Protein AF-A0A409YED4-F1 (afdb_monomer_lite)

Secondary structure (DSSP, 8-state):
----EEEEESBTTTEES---TTTTT-STT--SSGGGGEEE-SS-TTEEEETTEEEEEEEE-TTHHHHHHHHHHTT-EEEEEESSS-HHHHHHHHHH-EEE-TTS-EEEGGGG-SEEEESS--HHHHHHHHHHHHT--GGGEEEEES-GGGHHHHHHH--EEEE--TTT-S-HHHHHHHHHHHHT--SSS---TTSTTTTPPPEEEEEEE-SSEEEEEESS-TTEEEEEETT--HHHHHHHHHHHHHHHTT-----TT-HHHHHHHHHHHHHHHHHHTT-EEES-GGG-SSEEEEE----B-GGGSGGGGS-TTSHHHHHHHHHHHHHHHHHHHHHHHHHSEE-S--SGGGEEEEEETTEEEEEEE--GGG-EEEEE-SS-EEE-GGGGGTS-TTS---TT-EE-HHHHHHHHHHHHHHHHHHHHHHTTSS-HHHHHHHTT--GGGG--

InterPro domains:
  IPR000719 Protein kinase domain [PS50011] (201-448)
  IPR010036 Magnesium-dependent phosphatase-1, eukaryotic/archaeal-type [PF12689] (4-183)
  IPR011009 Protein kinase-like domain superfamily [SSF56112] (205-412)
  IPR017441 Protein kinase, ATP binding site [PS00107] (207-227)
  IPR023214 HAD superfamily [G3DSA:3.40.50.1000] (1-186)

Foldseek 3Di:
DAQQEEEEECDLAFKDHALAQVPAQDDDPRDPDRQVQWDQDPVDLQWIAGVRDRVDIIGGFDCNLVLLQVCVVVVHAYYYEYQRHDQSNVLSSQQSHWHQHPVGDTGRNNVRHQYYHYYNDDVLVSVVVVCVSSVHAQLSYEYEDQDPSCVVNCVPRVHHYDHDHSVRHDHPCSSVVSSVVRSCNDDDDDRALLAACPPPADFADWPDDDPFWTKGQGPVDNQKIKIFGPPFHSVLLVLLLVLLVQVLVLHADALDPDPSSLVSLLVSQQLSLQVLQVFWDDDNSNSHRGMTMGGDDDAAQPCVAPQCPDQCPDPSVVVLVLQVLVQLLVQQVCCCAPRQKGQLPQASVQWGFDDDRSHTDHIDGHRSSQIFGWHDPVFWIFGGQNNVSHDPPPDPDHHGDIDGPLRSSCVSLLVNLLVVLVVCCVVVSDDPVVSVVVNVDCPVSSPD

Radius of gyration: 34.24 Å; chains: 1; bounding box: 75×44×100 Å

Structure (mmCIF, N/CA/C/O backbone):
data_AF-A0A409YED4-F1
#
_entry.id   AF-A0A409YED4-F1
#
loop_
_atom_site.group_PDB
_atom_site.id
_atom_site.type_symbol
_atom_site.label_atom_id
_atom_site.label_alt_id
_atom_site.label_comp_id
_atom_site.label_asym_id
_atom_site.label_entity_id
_atom_site.label_seq_id
_atom_site.pdbx_PDB_ins_code
_atom_site.Cartn_x
_atom_site.Cartn_y
_atom_site.Cartn_z
_atom_site.occupancy
_atom_site.B_iso_or_equiv
_atom_site.auth_seq_id
_atom_site.auth_comp_id
_atom_site.auth_asym_id
_atom_site.auth_atom_id
_atom_site.pdbx_PDB_model_num
ATOM 1 N N . MET A 1 1 ? -18.372 -1.759 9.536 1.00 53.16 1 MET A N 1
ATOM 2 C CA . MET A 1 1 ? -19.796 -1.391 9.694 1.00 53.16 1 MET A CA 1
ATOM 3 C C . MET A 1 1 ? -19.840 -0.213 10.651 1.00 53.16 1 MET A C 1
ATOM 5 O O . MET A 1 1 ? -18.998 -0.189 11.542 1.00 53.16 1 MET A O 1
ATOM 9 N N . PRO A 1 2 ? -20.707 0.791 10.449 1.00 80.69 2 PRO A N 1
ATOM 10 C CA . PRO A 1 2 ? -20.768 1.920 11.368 1.00 80.69 2 PRO A CA 1
ATOM 11 C C . PRO A 1 2 ? -21.294 1.453 12.730 1.00 80.69 2 PRO A C 1
ATOM 13 O O . PRO A 1 2 ? -22.268 0.705 12.794 1.00 80.69 2 PRO A O 1
ATOM 16 N N . ILE A 1 3 ? -20.657 1.905 13.809 1.00 91.12 3 ILE A N 1
ATOM 17 C CA . ILE A 1 3 ? -21.176 1.699 15.161 1.00 91.12 3 ILE A CA 1
ATOM 18 C C . ILE A 1 3 ? -22.487 2.477 15.290 1.00 91.12 3 ILE A C 1
ATOM 20 O O . ILE A 1 3 ? -22.529 3.683 15.047 1.00 91.12 3 ILE A O 1
ATOM 24 N N . LYS A 1 4 ? -23.565 1.779 15.650 1.00 92.19 4 LYS A N 1
ATOM 25 C CA . LYS A 1 4 ? -24.904 2.354 15.843 1.00 92.19 4 LYS A CA 1
ATOM 26 C C . LYS A 1 4 ? -25.199 2.654 17.306 1.00 92.19 4 LYS A C 1
ATOM 28 O O . LYS A 1 4 ? -25.980 3.567 17.582 1.00 92.19 4 LYS A O 1
ATOM 33 N N . ALA A 1 5 ? -24.580 1.915 18.228 1.00 95.25 5 ALA A N 1
ATOM 34 C CA . ALA A 1 5 ? -24.721 2.143 19.660 1.00 95.25 5 ALA A CA 1
ATOM 35 C C . ALA A 1 5 ? -23.397 1.966 20.411 1.00 95.25 5 ALA A C 1
ATOM 37 O O . ALA A 1 5 ? -22.610 1.069 20.109 1.00 95.25 5 ALA A O 1
ATOM 38 N N . ILE A 1 6 ? -23.182 2.810 21.415 1.00 97.12 6 ILE A N 1
ATOM 39 C CA . ILE A 1 6 ? -22.079 2.697 22.367 1.00 97.12 6 ILE A CA 1
ATOM 40 C C . ILE A 1 6 ? -22.678 2.598 23.762 1.00 97.12 6 ILE A C 1
ATOM 42 O O . ILE A 1 6 ? -23.503 3.426 24.148 1.00 97.12 6 ILE A O 1
ATOM 46 N N . VAL A 1 7 ? -22.272 1.568 24.492 1.00 96.81 7 VAL A N 1
ATOM 47 C CA . VAL A 1 7 ? -22.790 1.220 25.811 1.00 96.81 7 VAL A CA 1
ATOM 48 C C . VAL A 1 7 ? -21.640 1.228 26.811 1.00 96.81 7 VAL A C 1
ATOM 50 O O . VAL A 1 7 ? -20.538 0.777 26.496 1.00 96.81 7 VAL A O 1
ATOM 53 N N . PHE A 1 8 ? -21.888 1.729 28.015 1.00 97.12 8 PHE A N 1
ATOM 54 C CA . PHE A 1 8 ? -20.913 1.734 29.101 1.00 97.12 8 PHE A CA 1
ATOM 55 C C . PHE A 1 8 ? -21.469 1.008 30.315 1.00 97.12 8 PHE A C 1
ATOM 57 O O . PHE A 1 8 ? -22.597 1.284 30.726 1.00 97.12 8 PHE A O 1
ATOM 64 N N . GLU A 1 9 ? -20.653 0.159 30.932 1.00 95.12 9 GLU A N 1
ATOM 65 C CA . GLU A 1 9 ? -20.837 -0.126 32.349 1.00 95.12 9 GLU A CA 1
ATOM 66 C C . GLU A 1 9 ? -20.588 1.170 33.114 1.00 95.12 9 GLU A C 1
ATOM 68 O O . GLU A 1 9 ? -19.734 1.973 32.738 1.00 95.12 9 GLU A O 1
ATOM 73 N N . VAL A 1 10 ? -21.353 1.426 34.166 1.00 94.62 10 VAL A N 1
ATOM 74 C CA . VAL A 1 10 ? -21.194 2.668 34.922 1.00 94.62 10 VAL A CA 1
ATOM 75 C C . VAL A 1 10 ? -20.098 2.566 35.981 1.00 94.62 10 VAL A C 1
ATOM 77 O O . VAL A 1 10 ? -19.233 3.447 36.064 1.00 94.62 10 VAL A O 1
ATOM 80 N N . ASN A 1 11 ? -20.079 1.481 36.757 1.00 94.19 11 ASN A N 1
ATOM 81 C CA . ASN A 1 11 ? -19.155 1.328 37.876 1.00 94.19 11 ASN A CA 1
ATOM 82 C C . ASN A 1 11 ? -17.726 1.090 37.368 1.00 94.19 11 ASN A C 1
ATOM 84 O O . ASN A 1 11 ? -17.488 0.245 36.509 1.00 94.19 11 ASN A O 1
ATOM 88 N N . PHE A 1 12 ? -16.764 1.854 37.889 1.00 95.44 12 PHE A N 1
ATOM 89 C CA . PHE A 1 12 ? -15.338 1.832 37.516 1.00 95.44 12 PHE A CA 1
ATOM 90 C C . PHE A 1 12 ? -15.002 2.059 36.033 1.00 95.44 12 PHE A C 1
ATOM 92 O O . PHE A 1 12 ? -13.830 2.011 35.654 1.00 95.44 12 PHE A O 1
ATOM 99 N N . THR A 1 13 ? -15.995 2.377 35.209 1.00 96.62 13 THR A N 1
ATOM 100 C CA . THR A 1 13 ? -15.846 2.599 33.768 1.00 96.62 13 THR A CA 1
ATOM 101 C C . THR A 1 13 ? -16.223 4.038 33.406 1.00 96.62 13 THR A C 1
ATOM 103 O O . THR A 1 13 ? -15.463 4.709 32.705 1.00 96.62 13 THR A O 1
ATOM 106 N N . VAL A 1 14 ? -17.331 4.553 33.957 1.00 97.12 14 VAL A N 1
ATOM 107 C CA . VAL A 1 14 ? -17.799 5.946 33.796 1.00 97.12 14 VAL A CA 1
ATOM 108 C C . VAL A 1 14 ? -17.426 6.797 35.011 1.00 97.12 14 VAL A C 1
ATOM 110 O O . VAL A 1 14 ? -16.985 7.940 34.875 1.00 97.12 14 VAL A O 1
ATOM 113 N N . TRP A 1 15 ? -17.533 6.227 36.207 1.00 97.19 15 TRP A N 1
ATOM 114 C CA . TRP A 1 15 ? -17.070 6.841 37.447 1.00 97.19 15 TRP A CA 1
ATOM 115 C C . TRP A 1 15 ? -16.285 5.849 38.295 1.00 97.19 15 TRP A C 1
ATOM 117 O O . TRP A 1 15 ? -16.409 4.637 38.144 1.00 97.19 15 TRP A O 1
ATOM 127 N N . SER A 1 16 ? -15.491 6.352 39.233 1.00 95.94 16 SER A N 1
ATOM 128 C CA . SER A 1 16 ? -14.825 5.516 40.226 1.00 95.94 16 SER A CA 1
ATOM 129 C C . SER A 1 16 ? -15.820 4.994 41.265 1.00 95.94 16 SER A C 1
ATOM 131 O O . SER A 1 16 ? -16.618 5.773 41.781 1.00 95.94 16 SER A O 1
ATOM 133 N N . GLY A 1 17 ? -15.709 3.724 41.657 1.00 93.94 17 GLY A N 1
ATOM 134 C CA . GLY A 1 17 ? -16.486 3.144 42.756 1.00 93.94 17 GLY A CA 1
ATOM 135 C C . GLY A 1 17 ? -17.776 2.448 42.319 1.00 93.94 17 GLY A C 1
ATOM 136 O O . GLY A 1 17 ? -18.088 2.363 41.133 1.00 93.94 17 GLY A O 1
ATOM 137 N N . ILE A 1 18 ? -18.510 1.942 43.315 1.00 93.69 18 ILE A N 1
ATOM 138 C CA . ILE A 1 18 ? -19.788 1.231 43.158 1.00 93.69 18 ILE A CA 1
ATOM 139 C C . ILE A 1 18 ? -20.843 1.920 44.024 1.00 93.69 18 ILE A C 1
ATOM 141 O O . ILE A 1 18 ? -20.593 2.208 45.202 1.00 93.69 18 ILE A O 1
ATOM 145 N N . LEU A 1 19 ? -22.040 2.113 43.472 1.00 93.44 19 LEU A N 1
ATOM 146 C CA . LEU A 1 19 ? -23.231 2.539 44.213 1.00 93.44 19 LEU A CA 1
ATOM 147 C C . LEU A 1 19 ? -23.884 1.336 44.915 1.00 93.44 19 LEU A C 1
ATOM 149 O O . LEU A 1 19 ? -25.003 0.933 44.610 1.00 93.44 19 LEU A O 1
ATOM 153 N N . ASP A 1 20 ? -23.143 0.744 45.852 1.00 92.50 20 ASP A N 1
ATOM 154 C CA . ASP A 1 20 ? -23.536 -0.460 46.588 1.00 92.50 20 ASP A CA 1
ATOM 155 C C . ASP A 1 20 ? -24.726 -0.174 47.535 1.00 92.50 20 ASP A C 1
ATOM 157 O O . ASP A 1 20 ? -24.555 0.541 48.530 1.00 92.50 20 ASP A O 1
ATOM 161 N N . PRO A 1 21 ? -25.917 -0.762 47.310 1.00 91.25 21 PRO A N 1
ATOM 162 C CA . PRO A 1 21 ? -27.116 -0.495 48.108 1.00 91.25 21 PRO A CA 1
ATOM 163 C C . PRO A 1 21 ? -27.027 -0.992 49.554 1.00 91.25 21 PRO A C 1
ATOM 165 O O . PRO A 1 21 ? -27.862 -0.630 50.391 1.00 91.25 21 PRO A O 1
ATOM 168 N N . GLN A 1 22 ? -26.052 -1.851 49.858 1.00 92.25 22 GLN A N 1
ATOM 169 C CA . GLN A 1 22 ? -25.784 -2.311 51.217 1.00 92.25 22 GLN A CA 1
ATOM 170 C C . GLN A 1 22 ? -24.921 -1.323 51.996 1.00 92.25 22 GLN A C 1
ATOM 172 O O . GLN A 1 22 ? -24.937 -1.357 53.225 1.00 92.25 22 GLN A O 1
ATOM 177 N N . LYS A 1 23 ? -24.203 -0.430 51.306 1.00 92.38 23 LYS A N 1
ATOM 178 C CA . LYS A 1 23 ? -23.350 0.591 51.923 1.00 92.38 23 LYS A CA 1
ATOM 179 C C . LYS A 1 23 ? -23.978 1.969 51.849 1.00 92.38 23 LYS A C 1
ATOM 181 O O . LYS A 1 23 ? -24.047 2.639 52.866 1.00 92.38 23 LYS A O 1
ATOM 186 N N . TRP A 1 24 ? -24.437 2.388 50.679 1.00 93.88 24 TRP A N 1
ATOM 187 C CA . TRP A 1 24 ? -24.966 3.729 50.465 1.00 93.88 24 TRP A CA 1
ATOM 188 C C . TRP A 1 24 ? -26.298 3.946 51.188 1.00 93.88 24 TRP A C 1
ATOM 190 O O . TRP A 1 24 ? -27.100 3.019 51.326 1.00 93.88 24 TRP A O 1
ATOM 200 N N . GLY A 1 25 ? -26.532 5.173 51.661 1.00 92.44 25 GLY A N 1
ATOM 201 C CA . GLY A 1 25 ? -27.755 5.545 52.371 1.00 92.44 25 GLY A CA 1
ATOM 202 C C . GLY A 1 25 ? -27.978 4.701 53.626 1.00 92.44 25 GLY A C 1
ATOM 203 O O . GLY A 1 25 ? -29.109 4.306 53.922 1.00 92.44 25 GLY A O 1
ATOM 204 N N . LYS A 1 26 ? -26.894 4.367 54.338 1.00 90.94 26 LYS A N 1
ATOM 205 C CA . LYS A 1 26 ? -26.926 3.628 55.605 1.00 90.94 26 LYS A CA 1
ATOM 206 C C . LYS A 1 26 ? -26.333 4.469 56.717 1.00 90.94 26 LYS A C 1
ATOM 208 O O . LYS A 1 26 ? -25.209 4.950 56.609 1.00 90.94 26 LYS A O 1
ATOM 213 N N . GLY A 1 27 ? -27.051 4.515 57.834 1.00 85.19 27 GLY A N 1
ATOM 214 C CA . GLY A 1 27 ? -26.588 5.141 59.063 1.00 85.19 27 GLY A CA 1
ATOM 215 C C . GLY A 1 27 ? -27.458 6.313 59.490 1.00 85.19 27 GLY A C 1
ATOM 216 O O . GLY A 1 27 ? -28.590 6.492 59.037 1.00 85.19 27 GLY A O 1
ATOM 217 N N . HIS A 1 28 ? -26.920 7.092 60.421 1.00 79.75 28 HIS A N 1
ATOM 218 C CA . HIS A 1 28 ? -27.594 8.259 60.965 1.00 79.75 28 HIS A CA 1
ATOM 219 C C . HIS A 1 28 ? -27.662 9.353 59.888 1.00 79.75 28 HIS A C 1
ATOM 221 O O . HIS A 1 28 ? -26.637 9.701 59.313 1.00 79.75 28 HIS A O 1
ATOM 227 N N . SER A 1 29 ? -28.854 9.899 59.629 1.00 87.75 29 SER A N 1
ATOM 228 C CA . SER A 1 29 ? -29.157 10.871 58.550 1.00 87.75 29 SER A CA 1
ATOM 229 C C . SER A 1 29 ? -29.427 10.289 57.158 1.00 87.75 29 SER A C 1
ATOM 231 O O . SER A 1 29 ? -29.655 11.056 56.222 1.00 87.75 29 SER A O 1
ATOM 233 N N . ALA A 1 30 ? -29.474 8.961 57.011 1.00 92.44 30 ALA A N 1
ATOM 234 C CA . ALA A 1 30 ? -29.917 8.354 55.761 1.00 92.44 30 ALA A CA 1
ATOM 235 C C . ALA A 1 30 ? -31.379 8.720 55.447 1.00 92.44 30 ALA A C 1
ATOM 237 O O . ALA A 1 30 ? -32.275 8.586 56.286 1.00 92.44 30 ALA A O 1
ATOM 238 N N . ARG A 1 31 ? -31.626 9.179 54.221 1.00 94.19 31 ARG A N 1
ATOM 239 C CA . ARG A 1 31 ? -32.966 9.464 53.700 1.00 94.19 31 ARG A CA 1
ATOM 240 C C . ARG A 1 31 ? -33.703 8.162 53.358 1.00 94.19 31 ARG A C 1
ATOM 242 O O . ARG A 1 31 ? -33.045 7.179 53.012 1.00 94.19 31 ARG A O 1
ATOM 249 N N . PRO A 1 32 ? -35.054 8.147 53.397 1.00 92.69 32 PRO A N 1
ATOM 250 C CA . PRO A 1 32 ? -35.840 6.925 53.195 1.00 92.69 32 PRO A CA 1
ATOM 251 C C . PRO A 1 32 ? -35.622 6.243 51.842 1.00 92.69 32 PRO A C 1
ATOM 253 O O . PRO A 1 32 ? -35.645 5.017 51.760 1.00 92.69 32 PRO A O 1
ATOM 256 N N . LYS A 1 33 ? -35.433 7.033 50.781 1.00 94.81 33 LYS A N 1
ATOM 257 C CA . LYS A 1 33 ? -35.121 6.532 49.444 1.00 94.81 33 LYS A CA 1
ATOM 258 C C . LYS A 1 33 ? -33.620 6.535 49.235 1.00 94.81 33 LYS A C 1
ATOM 260 O O . LYS A 1 33 ? -32.948 7.522 49.533 1.00 94.81 33 LYS A O 1
ATOM 265 N N . LEU A 1 34 ? -33.107 5.435 48.704 1.00 92.94 34 LEU A N 1
ATOM 266 C CA . LEU A 1 34 ? -31.677 5.212 48.564 1.00 92.94 34 LEU A CA 1
ATOM 267 C C . LEU A 1 34 ? -31.033 6.263 47.650 1.00 92.94 34 LEU A C 1
ATOM 269 O O . LEU A 1 34 ? -30.035 6.873 48.020 1.00 92.94 34 LEU A O 1
ATOM 273 N N . GLU A 1 35 ? -31.659 6.548 46.513 1.00 94.69 35 GLU A N 1
ATOM 274 C CA . GLU A 1 35 ? -31.212 7.531 45.531 1.00 94.69 35 GLU A CA 1
ATOM 275 C C . GLU A 1 35 ? -31.224 8.975 46.050 1.00 94.69 35 GLU A C 1
ATOM 277 O O . GLU A 1 35 ? -30.449 9.808 45.591 1.00 94.69 35 GLU A O 1
ATOM 282 N N . ASP A 1 36 ? -32.057 9.291 47.042 1.00 96.12 36 ASP A N 1
ATOM 283 C CA . ASP A 1 36 ? -32.090 10.636 47.620 1.00 96.12 36 ASP A CA 1
ATOM 284 C C . ASP A 1 36 ? -30.882 10.901 48.527 1.00 96.12 36 ASP A C 1
ATOM 286 O O . ASP A 1 36 ? -30.659 12.048 48.918 1.00 96.12 36 ASP A O 1
ATOM 290 N N . ASN A 1 37 ? -30.098 9.866 48.850 1.00 96.38 37 ASN A N 1
ATOM 291 C CA . ASN A 1 37 ? -28.856 10.001 49.604 1.00 96.38 37 ASN A CA 1
ATOM 292 C C . ASN A 1 37 ? -27.660 10.435 48.748 1.00 96.38 37 ASN A C 1
ATOM 294 O O . ASN A 1 37 ? -26.620 10.753 49.315 1.00 96.38 37 ASN A O 1
ATOM 298 N N . LEU A 1 38 ? -27.780 10.471 47.416 1.00 97.00 38 LEU A N 1
ATOM 299 C CA . LEU A 1 38 ? -26.729 11.029 46.569 1.00 97.00 38 LEU A CA 1
ATOM 300 C C . LEU A 1 38 ? -26.813 12.559 46.569 1.00 97.00 38 LEU A C 1
ATOM 302 O O . LEU A 1 38 ? -27.870 13.140 46.312 1.00 97.00 38 LEU A O 1
ATOM 306 N N . GLU A 1 39 ? -25.682 13.212 46.807 1.00 95.19 39 GLU A N 1
ATOM 307 C CA . GLU A 1 39 ? -25.531 14.662 46.718 1.00 95.19 39 GLU A CA 1
ATOM 308 C C . GLU A 1 39 ? -24.290 15.012 45.893 1.00 95.19 39 GLU A C 1
ATOM 310 O O . GLU A 1 39 ? -23.229 14.411 46.057 1.00 95.19 39 GLU A O 1
ATOM 315 N N . ARG A 1 40 ? -24.413 16.001 45.002 1.00 95.81 40 ARG A N 1
ATOM 316 C CA . ARG A 1 40 ? -23.271 16.553 44.266 1.00 95.81 40 ARG A CA 1
ATOM 317 C C . ARG A 1 40 ? -22.397 17.376 45.207 1.00 95.81 40 ARG A C 1
ATOM 319 O O . ARG A 1 40 ? -22.915 18.228 45.929 1.00 95.81 40 ARG A O 1
ATOM 326 N N . ASP A 1 41 ? -21.086 17.174 45.161 1.00 94.12 41 ASP A N 1
ATOM 327 C CA . ASP A 1 41 ? -20.181 17.997 45.954 1.00 94.12 41 ASP A CA 1
ATOM 328 C C . ASP A 1 41 ? -20.237 19.469 45.506 1.00 94.12 41 ASP A C 1
ATOM 330 O O . ASP A 1 41 ? -20.322 19.792 44.318 1.00 94.12 41 ASP A O 1
ATOM 334 N N . VAL A 1 42 ? -20.212 20.376 46.481 1.00 89.81 42 VAL A N 1
ATOM 335 C CA . VAL A 1 42 ? -20.331 21.824 46.249 1.00 89.81 42 VAL A CA 1
ATOM 336 C C . VAL A 1 42 ? -19.082 22.429 45.608 1.00 89.81 42 VAL A C 1
ATOM 338 O O . VAL A 1 42 ? -19.174 23.472 44.963 1.00 89.81 42 VAL A O 1
ATOM 341 N N . SER A 1 43 ? -17.922 21.799 45.799 1.00 91.75 43 SER A N 1
ATOM 342 C CA . SER A 1 43 ? -16.626 22.278 45.319 1.00 91.75 43 SER A CA 1
ATOM 343 C C . SER A 1 43 ? -16.213 21.635 43.998 1.00 91.75 43 SER A C 1
ATOM 345 O O . SER A 1 43 ? -15.572 22.290 43.176 1.00 91.75 43 SER A O 1
ATOM 347 N N . ASP A 1 44 ? -16.623 20.388 43.762 1.00 93.31 44 ASP A N 1
ATOM 348 C CA . ASP A 1 44 ? -16.306 19.653 42.544 1.00 93.31 44 ASP A CA 1
ATOM 349 C C . ASP A 1 44 ? -17.549 18.974 41.967 1.00 93.31 44 ASP A C 1
ATOM 351 O O . ASP A 1 44 ? -18.048 17.949 42.430 1.00 93.31 44 ASP A O 1
ATOM 355 N N . LYS A 1 45 ? -17.990 19.535 40.847 1.00 93.00 45 LYS A N 1
ATOM 356 C CA . LYS A 1 45 ? -19.115 19.074 40.044 1.00 93.00 45 LYS A CA 1
ATOM 357 C C . LYS A 1 45 ? -18.995 17.628 39.539 1.00 93.00 45 LYS A C 1
ATOM 359 O O . LYS A 1 45 ? -20.003 17.099 39.060 1.00 93.00 45 LYS A O 1
ATOM 364 N N . ARG A 1 46 ? -17.799 17.029 39.591 1.00 95.25 46 ARG A N 1
ATOM 365 C CA . ARG A 1 46 ? -17.497 15.647 39.190 1.00 95.25 46 ARG A CA 1
ATOM 366 C C . ARG A 1 46 ? -17.545 14.658 40.350 1.00 95.25 46 ARG A C 1
ATOM 368 O O . ARG A 1 46 ? -17.324 13.475 40.105 1.00 95.25 46 ARG A O 1
ATOM 375 N N . ILE A 1 47 ? -17.838 15.102 41.569 1.00 97.50 47 ILE A N 1
ATOM 376 C CA . ILE A 1 47 ? -17.966 14.235 42.741 1.00 97.50 47 ILE A CA 1
ATOM 377 C C . ILE A 1 47 ? -19.431 14.149 43.156 1.00 97.50 47 ILE A C 1
ATOM 379 O O . ILE A 1 47 ? -20.142 15.155 43.233 1.00 97.50 47 ILE A O 1
ATOM 383 N N . ILE A 1 48 ? -19.867 12.931 43.459 1.00 97.88 48 ILE A N 1
ATOM 384 C CA . ILE A 1 48 ? -21.120 12.665 44.157 1.00 97.88 48 ILE A CA 1
ATOM 385 C C . ILE A 1 48 ? -20.788 11.881 45.418 1.00 97.88 48 ILE A C 1
ATOM 387 O O . ILE A 1 48 ? -20.029 10.916 45.368 1.00 97.88 48 ILE A O 1
ATOM 391 N N . ARG A 1 49 ? -21.376 12.286 46.537 1.00 96.62 49 ARG A N 1
ATOM 392 C CA . ARG A 1 49 ? -21.138 11.716 47.864 1.00 96.62 49 ARG A CA 1
ATOM 393 C C . ARG A 1 49 ? -22.438 11.269 48.519 1.00 96.62 49 ARG A C 1
ATOM 395 O O . ARG A 1 49 ? -23.519 11.733 48.153 1.00 96.62 49 ARG A O 1
ATOM 402 N N . ASP A 1 50 ? -22.324 10.368 49.484 1.00 95.75 50 ASP A N 1
ATOM 403 C CA . ASP A 1 50 ? -23.441 9.917 50.313 1.00 95.75 50 ASP A CA 1
ATOM 404 C C . ASP A 1 50 ? -23.703 10.923 51.444 1.00 95.75 50 ASP A C 1
ATOM 406 O O . ASP A 1 50 ? -22.827 11.177 52.266 1.00 95.75 50 ASP A O 1
ATOM 410 N N . VAL A 1 51 ? -24.918 11.467 51.540 1.00 93.50 51 VAL A N 1
ATOM 411 C CA . VAL A 1 51 ? -25.304 12.393 52.626 1.00 93.50 51 VAL A CA 1
ATOM 412 C C . VAL A 1 51 ? -25.225 11.774 54.022 1.00 93.50 51 VAL A C 1
ATOM 414 O O . VAL A 1 51 ? -25.125 12.501 55.008 1.00 93.50 51 VAL A O 1
ATOM 417 N N . SER A 1 52 ? -25.295 10.444 54.118 1.00 92.44 52 SER A N 1
ATOM 418 C CA . SER A 1 52 ? -25.173 9.717 55.383 1.00 92.44 52 SER A CA 1
ATOM 419 C C . SER A 1 52 ? -23.723 9.390 55.758 1.00 92.44 52 SER A C 1
ATOM 421 O O . SER A 1 52 ? -23.449 9.113 56.925 1.00 92.44 52 SER A O 1
ATOM 423 N N . ASP A 1 53 ? -22.792 9.449 54.799 1.00 92.88 53 ASP A N 1
ATOM 424 C CA . ASP A 1 53 ? -21.366 9.183 55.002 1.00 92.88 53 ASP A CA 1
ATOM 425 C C . ASP A 1 53 ? -20.524 9.807 53.874 1.00 92.88 53 ASP A C 1
ATOM 427 O O . ASP A 1 53 ? -20.274 9.181 52.844 1.00 92.88 53 ASP A O 1
ATOM 431 N N . TYR A 1 54 ? -20.023 11.028 54.084 1.00 92.00 54 TYR A N 1
ATOM 432 C CA . TYR A 1 54 ? -19.222 11.741 53.078 1.00 92.00 54 TYR A CA 1
ATOM 433 C C . TYR A 1 54 ? -17.880 11.080 52.736 1.00 92.00 54 TYR A C 1
ATOM 435 O O . TYR A 1 54 ? -17.230 11.519 51.792 1.00 92.00 54 TYR A O 1
ATOM 443 N N . SER A 1 55 ? -17.447 10.035 53.454 1.00 91.19 55 SER A N 1
ATOM 444 C CA . SER A 1 55 ? -16.283 9.246 53.027 1.00 91.19 55 SER A CA 1
ATOM 445 C C . SER A 1 55 ? -16.587 8.349 51.819 1.00 91.19 55 SER A C 1
ATOM 447 O O . SER A 1 55 ? -15.666 7.859 51.162 1.00 91.19 55 SER A O 1
ATOM 449 N N . ARG A 1 56 ? -17.873 8.132 51.512 1.00 94.25 56 ARG A N 1
ATOM 450 C CA . ARG A 1 56 ? -18.337 7.401 50.334 1.00 94.25 56 ARG A CA 1
ATOM 451 C C . ARG A 1 56 ? -18.594 8.389 49.212 1.00 94.25 56 ARG A C 1
ATOM 453 O O . ARG A 1 56 ? -19.575 9.132 49.233 1.00 94.25 56 ARG A O 1
ATOM 460 N N . GLU A 1 57 ? -17.724 8.352 48.214 1.00 96.44 57 GLU A N 1
ATOM 461 C CA . GLU A 1 57 ? -17.866 9.152 47.007 1.00 96.44 57 GLU A CA 1
ATOM 462 C C . GLU A 1 57 ? -17.671 8.319 45.741 1.00 96.44 57 GLU A C 1
ATOM 464 O O . GLU A 1 57 ? -16.963 7.308 45.729 1.00 96.44 57 GLU A O 1
ATOM 469 N N . ILE A 1 58 ? -18.302 8.777 44.665 1.00 97.69 58 ILE A N 1
ATOM 470 C CA . ILE A 1 58 ?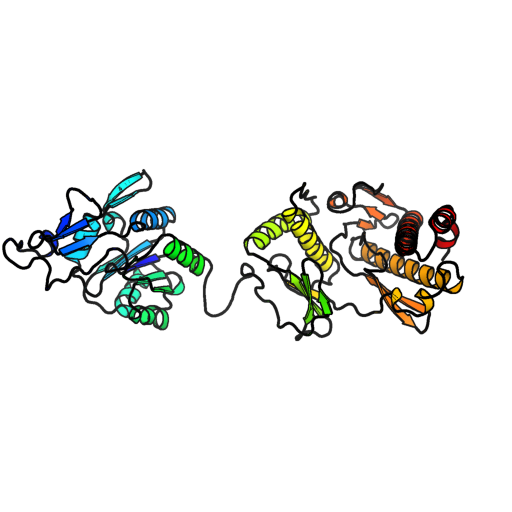 -17.967 8.407 43.295 1.00 97.69 58 ILE A CA 1
ATOM 471 C C . ILE A 1 58 ? -17.505 9.654 42.548 1.00 97.69 58 ILE A C 1
ATOM 473 O O . ILE A 1 58 ? -17.999 10.762 42.780 1.00 97.69 58 ILE A O 1
ATOM 477 N N . ARG A 1 59 ? -16.566 9.469 41.623 1.00 97.75 59 ARG A N 1
ATOM 478 C CA . ARG A 1 59 ? -15.993 10.549 40.823 1.00 97.75 59 ARG A CA 1
ATOM 479 C C . ARG A 1 59 ? -16.106 10.225 39.346 1.00 97.75 59 ARG A C 1
ATOM 481 O O . ARG A 1 59 ? -15.632 9.177 38.918 1.00 97.75 59 ARG A O 1
ATOM 488 N N . LEU A 1 60 ? -16.686 11.133 38.569 1.00 97.88 60 LEU A N 1
ATOM 489 C CA . LEU A 1 60 ? -16.743 11.017 37.114 1.00 97.88 60 LEU A CA 1
ATOM 490 C C . LEU A 1 60 ? -15.325 11.047 36.531 1.00 97.88 60 LEU A C 1
ATOM 492 O O . LEU A 1 60 ? -14.548 11.957 36.845 1.00 97.88 60 LEU A O 1
ATOM 496 N N . PHE A 1 61 ? -14.990 10.085 35.671 1.00 97.44 61 PHE A N 1
ATOM 497 C CA . PHE A 1 61 ? -13.700 10.105 34.987 1.00 97.44 61 PHE A CA 1
ATOM 498 C C . PHE A 1 61 ? -13.597 11.304 34.035 1.00 97.44 61 PHE A C 1
ATOM 500 O O . PHE A 1 61 ? -14.579 11.745 33.435 1.00 97.44 61 PHE A O 1
ATOM 507 N N . GLU A 1 62 ? -12.385 11.848 33.919 1.00 95.00 62 GLU A N 1
ATOM 508 C CA . GLU A 1 62 ? -12.125 13.165 33.325 1.00 95.00 62 GLU A CA 1
ATOM 509 C C . GLU A 1 62 ? -12.615 13.308 31.877 1.00 95.00 62 GLU A C 1
ATOM 511 O O . GLU A 1 62 ? -13.168 14.350 31.518 1.00 95.00 62 GLU A O 1
ATOM 516 N N . ASP A 1 63 ? -12.453 12.261 31.067 1.00 96.50 63 ASP A N 1
ATOM 517 C CA . ASP A 1 63 ? -12.754 12.289 29.634 1.00 96.50 63 ASP A CA 1
ATOM 518 C C . ASP A 1 63 ? -14.220 11.988 29.291 1.00 96.50 63 ASP A C 1
ATOM 520 O O . ASP A 1 63 ? -14.641 12.225 28.156 1.00 96.50 63 ASP A O 1
ATOM 524 N N . ILE A 1 64 ? -15.026 11.505 30.241 1.00 97.12 64 ILE A N 1
ATOM 525 C CA . ILE A 1 64 ? -16.407 11.075 29.972 1.00 97.12 64 ILE A CA 1
ATOM 526 C C . ILE A 1 64 ? -17.267 12.184 29.347 1.00 97.12 64 ILE A C 1
ATOM 528 O O . ILE A 1 64 ? -17.905 11.914 28.325 1.00 97.12 64 ILE A O 1
ATOM 532 N N . PRO A 1 65 ? -17.272 13.439 29.846 1.00 95.75 65 PRO A N 1
ATOM 533 C CA . PRO A 1 65 ? -18.051 14.506 29.216 1.00 95.75 65 PRO A CA 1
ATOM 534 C C . PRO A 1 65 ? -17.678 14.740 27.744 1.00 95.75 65 PRO A C 1
ATOM 536 O O . PRO A 1 65 ? -18.548 14.952 26.900 1.00 95.75 65 PRO A O 1
ATOM 539 N N . LYS A 1 66 ? -16.380 14.660 27.421 1.00 95.19 66 LYS A N 1
ATOM 540 C CA . LYS A 1 66 ? -15.858 14.824 26.058 1.00 95.19 66 LYS A CA 1
ATOM 541 C C . LYS A 1 66 ? -16.261 13.652 25.158 1.00 95.19 66 LYS A C 1
ATOM 543 O O . LYS A 1 66 ? -16.616 13.870 24.002 1.00 95.19 66 LYS A O 1
ATOM 548 N N . ILE A 1 67 ? -16.223 12.429 25.687 1.00 97.06 67 ILE A N 1
ATOM 549 C CA . ILE A 1 67 ? -16.657 11.213 24.989 1.00 97.06 67 ILE A CA 1
ATOM 550 C C . ILE A 1 67 ? -18.148 11.300 24.648 1.00 97.06 67 ILE A C 1
ATOM 552 O O . ILE A 1 67 ? -18.516 11.149 23.486 1.00 97.06 67 ILE A O 1
ATOM 556 N N . ILE A 1 68 ? -19.002 11.622 25.623 1.00 95.81 68 ILE A N 1
ATOM 557 C CA . ILE A 1 68 ? -20.454 11.740 25.415 1.00 95.81 68 ILE A CA 1
ATOM 558 C C . ILE A 1 68 ? -20.773 12.816 24.370 1.00 95.81 68 ILE A C 1
ATOM 560 O O . ILE A 1 68 ? -21.598 12.584 23.483 1.00 95.81 68 ILE A O 1
ATOM 564 N N . HIS A 1 69 ? -20.092 13.965 24.425 1.00 93.38 69 HIS A N 1
ATOM 565 C CA . HIS A 1 69 ? -20.240 15.017 23.421 1.00 93.38 69 HIS A CA 1
ATOM 566 C C . HIS A 1 69 ? -19.936 14.507 21.999 1.00 93.38 69 HIS A C 1
ATOM 568 O O . HIS A 1 69 ? -20.705 14.768 21.073 1.00 93.38 69 HIS A O 1
ATOM 574 N N . ASP A 1 70 ? -18.855 13.742 21.812 1.00 94.00 70 ASP A N 1
ATOM 575 C CA . ASP A 1 70 ? -18.504 13.159 20.508 1.00 94.00 70 ASP A CA 1
ATOM 576 C C . ASP A 1 70 ? -19.536 12.125 20.029 1.00 94.00 70 ASP A C 1
ATOM 578 O O . ASP A 1 70 ? -19.973 12.196 18.879 1.00 94.00 70 ASP A O 1
ATOM 582 N N . ILE A 1 71 ? -19.993 11.225 20.909 1.00 94.56 71 ILE A N 1
ATOM 583 C CA . ILE A 1 71 ? -21.041 10.232 20.602 1.00 94.56 71 ILE A CA 1
ATOM 584 C C . ILE A 1 71 ? -22.295 10.929 20.063 1.00 94.56 71 ILE A C 1
ATOM 586 O O . ILE A 1 71 ? -22.851 10.526 19.035 1.00 94.56 71 ILE A O 1
ATOM 590 N N . LYS A 1 72 ? -22.715 12.017 20.720 1.00 91.00 72 LYS A N 1
ATOM 591 C CA . LYS A 1 72 ? -23.910 12.773 20.330 1.00 91.00 72 LYS A CA 1
ATOM 592 C C . LYS A 1 72 ? -23.715 13.546 19.036 1.00 91.00 72 LYS A C 1
ATOM 594 O O . LYS A 1 72 ? -24.548 13.421 18.141 1.00 91.00 72 LYS A O 1
ATOM 599 N N . LYS A 1 73 ? -22.571 14.211 18.866 1.00 90.31 73 LYS A N 1
ATOM 600 C CA . LYS A 1 73 ? -22.203 14.876 17.608 1.00 90.31 73 LYS A CA 1
ATOM 601 C C . LYS A 1 73 ? -22.209 13.914 16.412 1.00 90.31 73 LYS A C 1
ATOM 603 O O . LYS A 1 73 ? -22.580 14.303 15.304 1.00 90.31 73 LYS A O 1
ATOM 608 N N . ARG A 1 74 ? -21.822 12.652 16.624 1.00 88.19 74 ARG A N 1
ATOM 609 C CA . ARG A 1 74 ? -21.856 11.579 15.612 1.00 88.19 74 ARG A CA 1
ATOM 610 C C . ARG A 1 74 ? -23.234 10.944 15.418 1.00 88.19 74 ARG A C 1
ATOM 612 O O . ARG A 1 74 ? -23.389 10.128 14.515 1.00 88.19 74 ARG A O 1
ATOM 619 N N . ARG A 1 75 ? -24.230 11.318 16.228 1.00 90.44 75 ARG A N 1
ATOM 620 C CA . ARG A 1 75 ? -25.586 10.742 16.240 1.00 90.44 75 ARG A CA 1
ATOM 621 C C . ARG A 1 75 ? -25.594 9.231 16.497 1.00 90.44 75 ARG A C 1
ATOM 623 O O . ARG A 1 75 ? -26.424 8.509 15.948 1.00 90.44 75 ARG A O 1
ATOM 630 N N . ILE A 1 76 ? -24.669 8.763 17.332 1.00 93.38 76 ILE A N 1
ATOM 631 C CA . ILE A 1 76 ? -24.608 7.374 17.795 1.00 93.38 76 ILE A CA 1
ATOM 632 C C . ILE A 1 76 ? -25.484 7.245 19.048 1.00 93.38 76 ILE A C 1
ATOM 634 O O . ILE A 1 76 ? -25.524 8.153 19.886 1.00 93.38 76 ILE A O 1
ATOM 638 N N . ARG A 1 77 ? -26.205 6.127 19.183 1.00 93.81 77 ARG A N 1
ATOM 639 C CA . ARG A 1 77 ? -27.039 5.879 20.366 1.00 93.81 77 ARG A CA 1
ATOM 640 C C . ARG A 1 77 ? -26.166 5.566 21.583 1.00 93.81 77 ARG A C 1
ATOM 642 O O . ARG A 1 77 ? -25.202 4.816 21.470 1.00 93.81 77 ARG A O 1
ATOM 649 N N . LEU A 1 78 ? -26.499 6.136 22.734 1.00 95.62 78 LEU A N 1
ATOM 650 C CA . LEU A 1 78 ? -25.752 6.023 23.986 1.00 95.62 78 LEU A CA 1
ATOM 651 C C . LEU A 1 78 ? -26.524 5.166 24.989 1.00 95.62 78 LEU A C 1
ATOM 653 O O . LEU A 1 78 ? -27.673 5.475 25.295 1.00 95.62 78 LEU A O 1
ATOM 657 N N . GLY A 1 79 ? -25.885 4.135 25.532 1.00 94.88 79 GLY A N 1
ATOM 658 C CA . GLY A 1 79 ? -26.445 3.306 26.594 1.00 94.88 79 GLY A CA 1
ATOM 659 C C . GLY A 1 79 ? -25.592 3.289 27.859 1.00 94.88 79 GLY A C 1
ATOM 660 O O . GLY A 1 79 ? -24.366 3.376 27.786 1.00 94.88 79 GLY A O 1
ATOM 661 N N . PHE A 1 80 ? -26.245 3.109 29.002 1.00 94.88 80 PHE A N 1
ATOM 662 C CA . PHE A 1 80 ? -25.601 2.779 30.270 1.00 94.88 80 PHE A CA 1
ATOM 663 C C . PHE A 1 80 ? -26.198 1.491 30.835 1.00 94.88 80 PHE A C 1
ATOM 665 O O . PHE A 1 80 ? -27.408 1.265 30.759 1.00 94.88 80 PHE A O 1
ATOM 672 N N . VAL A 1 81 ? -25.332 0.642 31.377 1.00 93.06 81 VAL A N 1
ATOM 673 C CA . VAL A 1 81 ? -25.698 -0.606 32.048 1.00 93.06 81 VAL A CA 1
ATOM 674 C C . VAL A 1 81 ? -25.076 -0.635 33.440 1.00 93.06 81 VAL A C 1
ATOM 676 O O . VAL A 1 81 ? -24.106 0.077 33.706 1.00 93.06 81 VAL A O 1
ATOM 679 N N . SER A 1 82 ? -25.695 -1.387 34.349 1.00 90.38 82 SER A N 1
ATOM 680 C CA . SER A 1 82 ? -25.088 -1.734 35.634 1.00 90.38 82 SER A CA 1
ATOM 681 C C . SER A 1 82 ? -25.632 -3.034 36.170 1.00 90.38 82 SER A C 1
ATOM 683 O O . SER A 1 82 ? -26.839 -3.159 36.354 1.00 90.38 82 SER A O 1
ATOM 685 N N . LYS A 1 83 ? -24.744 -3.976 36.479 1.00 84.25 83 LYS A N 1
ATOM 686 C CA . LYS A 1 83 ? -25.117 -5.241 37.118 1.00 84.25 83 LYS A CA 1
ATOM 687 C C . LYS A 1 83 ? -25.215 -5.141 38.640 1.00 84.25 83 LYS A C 1
ATOM 689 O O . LYS A 1 83 ? -26.022 -5.848 39.233 1.00 84.25 83 LYS A O 1
ATOM 694 N N . ASP A 1 84 ? -24.422 -4.265 39.256 1.00 85.00 84 ASP A N 1
ATOM 695 C CA . ASP A 1 84 ? -24.223 -4.248 40.714 1.00 85.00 84 ASP A CA 1
ATOM 696 C C . ASP A 1 84 ? -24.885 -3.057 41.424 1.00 85.00 84 ASP A C 1
ATOM 698 O O . ASP A 1 84 ? -25.011 -3.056 42.651 1.00 85.00 84 ASP A O 1
ATOM 702 N N . SER A 1 85 ? -25.307 -2.038 40.669 1.00 90.38 85 SER A N 1
ATOM 703 C CA . SER A 1 85 ? -25.907 -0.817 41.215 1.00 90.38 85 SER A CA 1
ATOM 704 C C . SER A 1 85 ? -27.415 -0.747 40.921 1.00 90.38 85 SER A C 1
ATOM 706 O O . SER A 1 85 ? -27.843 -1.051 39.804 1.00 90.38 85 SER A O 1
ATOM 708 N N . PRO A 1 86 ? -28.258 -0.314 41.881 1.00 90.75 86 PRO A N 1
ATOM 709 C CA . PRO A 1 86 ? -29.687 -0.136 41.646 1.00 90.75 86 PRO A CA 1
ATOM 710 C C . PRO A 1 86 ? -29.965 0.983 40.644 1.00 90.75 86 PRO A C 1
ATOM 712 O O . PRO A 1 86 ? -29.419 2.080 40.777 1.00 90.75 86 PRO A O 1
ATOM 715 N N . ARG A 1 87 ? -30.928 0.745 39.746 1.00 90.56 87 ARG A N 1
ATOM 716 C CA . ARG A 1 87 ? -31.380 1.703 38.725 1.00 90.56 87 ARG A CA 1
ATOM 717 C C . ARG A 1 87 ? -31.522 3.133 39.232 1.00 90.56 87 ARG A C 1
ATOM 719 O O . ARG A 1 87 ? -30.823 4.031 38.794 1.00 90.56 87 ARG A O 1
ATOM 726 N N . ALA A 1 88 ? -32.370 3.333 40.241 1.00 92.12 88 ALA A N 1
ATOM 727 C CA . ALA A 1 88 ? -32.695 4.665 40.746 1.00 92.12 88 ALA A CA 1
ATOM 728 C C . ALA A 1 88 ? -31.462 5.455 41.228 1.00 92.12 88 ALA A C 1
ATOM 730 O O . ALA A 1 88 ? -31.433 6.681 41.120 1.00 92.12 88 ALA A O 1
ATOM 731 N N . MET A 1 89 ? -30.435 4.768 41.743 1.00 94.44 89 MET A N 1
ATOM 732 C CA . MET A 1 89 ? -29.182 5.413 42.133 1.00 94.44 89 MET A CA 1
ATOM 733 C C . MET A 1 89 ? -28.349 5.814 40.917 1.00 94.44 89 MET A C 1
ATOM 735 O O . MET A 1 89 ? -27.827 6.928 40.890 1.00 94.44 89 MET A O 1
ATOM 739 N N . CYS A 1 90 ? -28.234 4.931 39.921 1.00 95.25 90 CYS A N 1
ATOM 740 C CA . CYS A 1 90 ? -27.554 5.226 38.663 1.00 95.25 90 CYS A CA 1
ATOM 741 C C . CYS A 1 90 ? -28.223 6.396 37.936 1.00 95.25 90 CYS A C 1
ATOM 743 O O . CYS A 1 90 ? -27.533 7.354 37.589 1.00 95.25 90 CYS A O 1
ATOM 745 N N . ASP A 1 91 ? -29.553 6.384 37.808 1.00 94.12 91 ASP A N 1
ATOM 746 C CA . ASP A 1 91 ? -30.332 7.463 37.196 1.00 94.12 91 ASP A CA 1
ATOM 747 C C . ASP A 1 91 ? -30.058 8.799 37.906 1.00 94.12 91 ASP A C 1
ATOM 749 O O . ASP A 1 91 ? -29.815 9.835 37.278 1.00 94.12 91 ASP A O 1
ATOM 753 N N . ARG A 1 92 ? -30.047 8.788 39.247 1.00 96.00 92 ARG A N 1
ATOM 754 C CA . ARG A 1 92 ? -29.748 9.983 40.043 1.00 96.00 92 ARG A CA 1
ATOM 755 C C . ARG A 1 92 ? -28.308 10.458 39.845 1.00 96.00 92 ARG A C 1
ATOM 757 O O . ARG A 1 92 ? -28.087 11.664 39.735 1.00 96.00 92 ARG A O 1
ATOM 764 N N . ALA A 1 93 ? -27.340 9.548 39.787 1.00 96.75 93 ALA A N 1
ATOM 765 C CA . ALA A 1 93 ? -25.947 9.901 39.537 1.00 96.75 93 ALA A CA 1
ATOM 766 C C . ALA A 1 93 ? -25.764 10.520 38.139 1.00 96.75 93 ALA A C 1
ATOM 768 O O . ALA A 1 93 ? -25.186 11.600 38.012 1.00 96.75 93 ALA A O 1
ATOM 769 N N . LEU A 1 94 ? -26.344 9.902 37.105 1.00 96.00 94 LEU A N 1
ATOM 770 C CA . LEU A 1 94 ? -26.351 10.404 35.725 1.00 96.00 94 LEU A CA 1
ATOM 771 C C . LEU A 1 94 ? -27.137 11.716 35.565 1.00 96.00 94 LEU A C 1
ATOM 773 O O . LEU A 1 94 ? -26.905 12.461 34.612 1.00 96.00 94 LEU A O 1
ATOM 777 N N . TYR A 1 95 ? -28.063 12.016 36.480 1.00 96.06 95 TYR A N 1
ATOM 778 C CA . TYR A 1 95 ? -28.726 13.316 36.559 1.00 96.06 95 TYR A CA 1
ATOM 779 C C . TYR A 1 95 ? -27.808 14.414 37.123 1.00 96.06 95 TYR A C 1
ATOM 781 O O . TYR A 1 95 ? -27.856 15.550 36.654 1.00 96.06 95 TYR A O 1
ATOM 789 N N . PHE A 1 96 ? -26.987 14.106 38.131 1.00 97.06 96 PHE A N 1
ATOM 790 C CA . PHE A 1 96 ? -26.070 15.085 38.728 1.00 97.06 96 PHE A CA 1
ATOM 791 C C . PHE A 1 96 ? -24.815 15.331 37.895 1.00 97.06 96 PHE A C 1
ATOM 793 O O . PHE A 1 96 ? -24.292 16.450 37.897 1.00 97.06 96 PHE A O 1
ATOM 800 N N . PHE A 1 97 ? -24.321 14.307 37.202 1.00 97.31 97 PHE A N 1
ATOM 801 C CA . PHE A 1 97 ? -23.231 14.474 36.255 1.00 97.31 97 PHE A CA 1
ATOM 802 C C . PHE A 1 97 ? -23.718 15.133 34.968 1.00 97.31 97 PHE A C 1
ATOM 804 O O . PHE A 1 97 ? -24.778 14.817 34.429 1.00 97.31 97 PHE A O 1
ATOM 811 N N . GLU A 1 98 ? -22.912 16.067 34.472 1.00 95.12 98 GLU A N 1
ATOM 812 C CA . GLU A 1 98 ? -23.244 16.918 33.334 1.00 95.12 98 GLU A CA 1
ATOM 813 C C . GLU A 1 98 ? -22.167 16.806 32.254 1.00 95.12 98 GLU A C 1
ATOM 815 O O . GLU A 1 98 ? -21.007 16.493 32.536 1.00 95.12 98 GLU A O 1
ATOM 820 N N . TYR A 1 99 ? -22.553 17.094 31.014 1.00 94.06 99 TYR A N 1
ATOM 821 C CA . TYR A 1 99 ? -21.635 17.251 29.892 1.00 94.06 99 TYR A CA 1
ATOM 822 C C . TYR A 1 99 ? -22.049 18.458 29.033 1.00 94.06 99 TYR A C 1
ATOM 824 O O . TYR A 1 99 ? -23.225 18.838 29.053 1.00 94.06 99 TYR A O 1
ATOM 832 N N . PRO A 1 100 ? -21.118 19.065 28.277 1.00 91.25 100 PRO A N 1
ATOM 833 C CA . PRO A 1 100 ? -21.452 20.149 27.363 1.00 91.25 100 PRO A CA 1
ATOM 834 C C . PRO A 1 100 ? -22.196 19.601 26.137 1.00 91.25 100 PRO A C 1
ATOM 836 O O . PRO A 1 100 ? -21.664 18.766 25.400 1.00 91.25 100 PRO A O 1
ATOM 839 N N . ASP A 1 101 ? -23.415 20.079 25.895 1.00 87.00 101 ASP A N 1
ATOM 840 C CA . ASP A 1 101 ? -24.195 19.743 24.700 1.00 87.00 101 ASP A CA 1
ATOM 841 C C . ASP A 1 101 ? -23.619 20.381 23.413 1.00 87.00 101 ASP A C 1
ATOM 843 O O . ASP A 1 101 ? -22.547 20.989 23.412 1.00 87.00 101 ASP A O 1
ATOM 847 N N . GLU A 1 102 ? -24.315 20.236 22.280 1.00 82.88 102 GLU A N 1
ATOM 848 C CA . GLU A 1 102 ? -23.891 20.807 20.988 1.00 82.88 102 GLU A CA 1
ATOM 849 C C . GLU A 1 102 ? -23.792 22.346 20.998 1.00 82.88 102 GLU A C 1
ATOM 851 O O . GLU A 1 102 ? -23.074 22.920 20.181 1.00 82.88 102 GLU A O 1
ATOM 856 N N . ASN A 1 103 ? -24.470 23.010 21.940 1.00 83.94 103 ASN A N 1
ATOM 857 C CA . ASN A 1 103 ? -24.429 24.457 22.147 1.00 83.94 103 ASN A CA 1
ATOM 858 C C . ASN A 1 103 ? -23.480 24.855 23.290 1.00 83.94 103 ASN A C 1
ATOM 860 O O . ASN A 1 103 ? -23.517 26.002 23.739 1.00 83.94 103 ASN A O 1
ATOM 864 N N . TYR A 1 104 ? -22.641 23.927 23.767 1.00 83.94 104 TYR A N 1
ATOM 865 C CA . TYR A 1 104 ? -21.728 24.110 24.899 1.00 83.94 104 TYR A CA 1
ATOM 866 C C . TYR A 1 104 ? -22.431 24.462 26.218 1.00 83.94 104 TYR A C 1
ATOM 868 O O . TYR A 1 104 ? -21.844 25.100 27.093 1.00 83.94 104 TYR A O 1
ATOM 876 N N . LYS A 1 105 ? -23.688 24.040 26.383 1.00 90.50 105 LYS A N 1
ATOM 877 C CA . LYS A 1 105 ? -24.421 24.164 27.640 1.00 90.50 105 LYS A CA 1
ATOM 878 C C . LYS A 1 105 ? -24.283 22.877 28.447 1.00 90.50 105 LYS A C 1
ATOM 880 O O . LYS A 1 105 ? -24.536 21.794 27.927 1.00 90.50 105 LYS A O 1
ATOM 885 N N . ASP A 1 106 ? -23.949 23.007 29.728 1.00 91.69 106 ASP A N 1
ATOM 886 C CA . ASP A 1 106 ? -23.957 21.876 30.656 1.00 91.69 106 ASP A CA 1
ATOM 887 C C . ASP A 1 106 ? -25.384 21.328 30.795 1.00 91.69 106 ASP A C 1
ATOM 889 O O . ASP A 1 106 ? -26.315 22.042 31.194 1.00 91.69 106 ASP A O 1
ATOM 893 N N . VAL A 1 107 ? -25.562 20.055 30.448 1.00 94.56 107 VAL A N 1
ATOM 894 C CA . VAL A 1 107 ? -26.822 19.327 30.613 1.00 94.56 107 VAL A CA 1
ATOM 895 C C . VAL A 1 107 ? -26.577 17.999 31.328 1.00 94.56 107 VAL A C 1
ATOM 897 O O . VAL A 1 107 ? -25.520 17.394 31.134 1.00 94.56 107 VAL A O 1
ATOM 900 N N . PRO A 1 108 ? -27.546 17.508 32.123 1.00 96.06 108 PRO A N 1
ATOM 901 C CA . PRO A 1 108 ? -27.458 16.185 32.732 1.00 96.06 108 PRO A CA 1
ATOM 902 C C . PRO A 1 108 ? -27.209 15.089 31.695 1.00 96.06 108 PRO A C 1
ATOM 904 O O . PRO A 1 108 ? -27.885 15.064 30.659 1.00 96.06 108 PRO A O 1
ATOM 907 N N . ILE A 1 109 ? -26.298 14.158 31.990 1.00 95.75 109 ILE A N 1
ATOM 908 C CA . ILE A 1 109 ? -25.972 13.037 31.094 1.00 95.75 109 ILE A CA 1
ATOM 909 C C . ILE A 1 109 ? -27.230 12.223 30.771 1.00 95.75 109 ILE A C 1
ATOM 911 O O . ILE A 1 109 ? -27.485 11.928 29.602 1.00 95.75 109 ILE A O 1
ATOM 915 N N . ILE A 1 110 ? -28.068 11.954 31.780 1.00 94.00 110 ILE A N 1
ATOM 916 C CA . ILE A 1 110 ? -29.282 11.133 31.641 1.00 94.00 110 ILE A CA 1
ATOM 917 C C . ILE A 1 110 ? -30.255 11.625 30.557 1.00 94.00 110 ILE A C 1
ATOM 919 O O . ILE A 1 110 ? -30.963 10.827 29.951 1.00 94.00 110 ILE A O 1
ATOM 923 N N . ARG A 1 111 ? -30.285 12.932 30.253 1.00 88.88 111 ARG A N 1
ATOM 924 C CA . ARG A 1 111 ? -31.232 13.497 29.270 1.00 88.88 111 ARG A CA 1
ATOM 925 C C . ARG A 1 111 ? -31.040 12.971 27.855 1.00 88.88 111 ARG A C 1
ATOM 927 O O . ARG A 1 111 ? -31.951 13.095 27.044 1.00 88.88 111 ARG A O 1
ATOM 934 N N . ASN A 1 112 ? -29.859 12.446 27.557 1.00 82.31 112 ASN A N 1
ATOM 935 C CA . ASN A 1 112 ? -29.494 11.988 26.227 1.00 82.31 112 ASN A CA 1
ATOM 936 C C . ASN A 1 112 ? -29.138 10.497 26.226 1.00 82.31 112 ASN A C 1
ATOM 938 O O . ASN A 1 112 ? -28.427 10.040 25.338 1.00 82.31 112 ASN A O 1
ATOM 942 N N . VAL A 1 113 ? -29.595 9.736 27.215 1.00 88.62 113 VAL A N 1
ATOM 943 C CA . VAL A 1 113 ? -29.414 8.284 27.247 1.00 88.62 113 VAL A CA 1
ATOM 944 C C . VAL A 1 113 ? -30.517 7.632 26.419 1.00 88.62 113 VAL A C 1
ATOM 946 O O . VAL A 1 113 ? -31.696 7.908 26.619 1.00 88.62 113 VAL A O 1
ATOM 949 N N . ASP A 1 114 ? -30.126 6.795 25.462 1.00 88.69 114 ASP A N 1
ATOM 950 C CA . ASP A 1 114 ? -31.040 6.046 24.599 1.00 88.69 114 ASP A CA 1
ATOM 951 C C . ASP A 1 114 ? -31.465 4.720 25.255 1.00 88.69 114 ASP A C 1
ATOM 953 O O . ASP A 1 114 ? -32.585 4.257 25.040 1.00 88.69 114 ASP A O 1
ATOM 957 N N . PHE A 1 115 ? -30.579 4.120 26.062 1.00 84.12 115 PHE A N 1
ATOM 958 C CA . PHE A 1 115 ? -30.815 2.861 26.775 1.00 84.12 115 PHE A CA 1
ATOM 959 C C . PHE A 1 115 ? -30.279 2.948 28.205 1.00 84.12 115 PHE A C 1
ATOM 961 O O . PHE A 1 115 ? -29.097 3.222 28.403 1.00 84.12 115 PHE A O 1
ATOM 968 N N . ASP A 1 116 ? -31.130 2.692 29.190 1.00 81.25 116 ASP A N 1
ATOM 969 C CA . ASP A 1 116 ? -30.755 2.719 30.605 1.00 81.25 116 ASP A CA 1
ATOM 970 C C . ASP A 1 116 ? -31.206 1.418 31.268 1.00 81.25 116 ASP A C 1
ATOM 972 O O . ASP A 1 116 ? -32.345 1.288 31.727 1.00 81.25 116 ASP A O 1
ATOM 976 N N . GLU A 1 117 ? -30.309 0.434 31.230 1.00 76.69 117 GLU A N 1
ATOM 977 C CA . GLU A 1 117 ? -30.502 -0.904 31.794 1.00 76.69 117 GLU A CA 1
ATOM 978 C C . GLU A 1 117 ? -29.579 -1.090 32.993 1.00 76.69 117 GLU A C 1
ATOM 980 O O . GLU A 1 117 ? -28.710 -1.963 33.042 1.00 76.69 117 GLU A O 1
ATOM 985 N N . THR A 1 118 ? -29.744 -0.200 33.962 1.00 72.94 118 THR A N 1
ATOM 986 C CA . THR A 1 118 ? -29.072 -0.268 35.254 1.00 72.94 118 THR A CA 1
ATOM 987 C C . THR A 1 118 ? -29.944 -1.067 36.235 1.00 72.94 118 THR A C 1
ATOM 989 O O . THR A 1 118 ? -31.143 -0.821 36.372 1.00 72.94 118 THR A O 1
ATOM 992 N N . GLY A 1 119 ? -29.380 -2.092 36.880 1.00 60.69 119 GLY A N 1
ATOM 993 C CA . GLY A 1 119 ? -30.060 -3.004 37.807 1.00 60.69 119 GLY A CA 1
ATOM 994 C C . GLY A 1 119 ? -29.661 -4.475 37.620 1.00 60.69 119 GLY A C 1
ATOM 995 O O . GLY A 1 119 ? -29.354 -4.903 36.514 1.00 60.69 119 GLY A O 1
ATOM 996 N N . ASN A 1 120 ? -29.695 -5.255 38.711 1.00 61.69 120 ASN A N 1
ATOM 997 C CA . ASN A 1 120 ? -29.247 -6.656 38.771 1.00 61.69 120 ASN A CA 1
ATOM 998 C C . ASN A 1 120 ? -29.803 -7.522 37.627 1.00 61.69 120 ASN A C 1
ATOM 1000 O O . ASN A 1 120 ? -30.919 -8.042 37.704 1.00 61.69 120 ASN A O 1
ATOM 1004 N N . GLY A 1 121 ? -28.993 -7.714 36.590 1.00 68.94 121 GLY A N 1
ATOM 1005 C CA . GLY A 1 121 ? -29.349 -8.454 35.392 1.00 68.94 121 GLY A CA 1
ATOM 1006 C C . GLY A 1 121 ? -28.139 -9.148 34.783 1.00 68.94 121 GLY A C 1
ATOM 1007 O O . GLY A 1 121 ? -26.990 -8.804 35.044 1.00 68.94 121 GLY A O 1
ATOM 1008 N N . ASP A 1 122 ? -28.414 -10.166 33.977 1.00 84.81 122 ASP A N 1
ATOM 1009 C CA . ASP A 1 122 ? -27.394 -10.854 33.195 1.00 84.81 122 ASP A CA 1
ATOM 1010 C C . ASP A 1 122 ? -27.098 -10.072 31.904 1.00 84.81 122 ASP A C 1
ATOM 1012 O O . ASP A 1 122 ? -28.025 -9.718 31.163 1.00 84.81 122 ASP A O 1
ATOM 1016 N N . TYR A 1 123 ? -25.815 -9.819 31.620 1.00 88.62 123 TYR A N 1
ATOM 1017 C CA . TYR A 1 123 ? -25.400 -8.998 30.481 1.00 88.62 123 TYR A CA 1
ATOM 1018 C C . TYR A 1 123 ? -25.901 -9.549 29.141 1.00 88.62 123 TYR A C 1
ATOM 1020 O O . TYR A 1 123 ? -26.256 -8.768 28.259 1.00 88.62 123 TYR A O 1
ATOM 1028 N N . ILE A 1 124 ? -26.009 -10.872 28.975 1.00 89.06 124 ILE A N 1
ATOM 1029 C CA . ILE A 1 124 ? -26.517 -11.457 27.726 1.00 89.06 124 ILE A CA 1
ATOM 1030 C C . ILE A 1 124 ? -27.968 -11.028 27.481 1.00 89.06 124 ILE A C 1
ATOM 1032 O O . ILE A 1 124 ? -28.330 -10.644 26.367 1.00 89.06 124 ILE A O 1
ATOM 1036 N N . ASN A 1 125 ? -28.816 -11.046 28.507 1.00 88.12 125 ASN A N 1
ATOM 1037 C CA . ASN A 1 125 ? -30.210 -10.624 28.361 1.00 88.12 125 ASN A CA 1
ATOM 1038 C C . ASN A 1 125 ? -30.342 -9.110 28.152 1.00 88.12 125 ASN A C 1
ATOM 1040 O O . ASN A 1 125 ? -31.119 -8.688 27.293 1.00 88.12 125 ASN A O 1
ATOM 1044 N N . ILE A 1 126 ? -29.539 -8.309 28.858 1.00 88.81 126 ILE A N 1
ATOM 1045 C CA . ILE A 1 126 ? -29.489 -6.852 28.664 1.00 88.81 126 ILE A CA 1
ATOM 1046 C C . ILE A 1 126 ? -29.128 -6.525 27.207 1.00 88.81 126 ILE A C 1
ATOM 1048 O O . ILE A 1 126 ? -29.854 -5.802 26.522 1.00 88.81 126 ILE A O 1
ATOM 1052 N N . PHE A 1 127 ? -28.063 -7.125 26.672 1.00 92.50 127 PHE A N 1
ATOM 1053 C CA . PHE A 1 127 ? -27.616 -6.841 25.308 1.00 92.50 127 PHE A CA 1
ATOM 1054 C C . PHE A 1 127 ? -28.523 -7.434 24.220 1.00 92.50 127 PHE A C 1
ATOM 1056 O O . PHE A 1 127 ? -28.593 -6.869 23.126 1.00 92.50 127 PHE A O 1
ATOM 1063 N N . LYS A 1 128 ? -29.287 -8.502 24.494 1.00 88.88 128 LYS A N 1
ATOM 1064 C CA . LYS A 1 128 ? -30.376 -8.943 23.597 1.00 88.88 128 LYS A CA 1
ATOM 1065 C C . LYS A 1 128 ? -31.437 -7.853 23.428 1.00 88.88 128 LYS A C 1
ATOM 1067 O O . LYS A 1 128 ? -31.853 -7.594 22.298 1.00 88.88 128 LYS A O 1
ATOM 1072 N N . ASN A 1 129 ? -31.828 -7.190 24.517 1.00 88.31 129 ASN A N 1
ATOM 1073 C CA . ASN A 1 129 ? -32.793 -6.091 24.472 1.00 88.31 129 ASN A CA 1
ATOM 1074 C C . ASN A 1 129 ? -32.215 -4.865 23.752 1.00 88.31 129 ASN A C 1
ATOM 1076 O O . ASN A 1 129 ? -32.856 -4.330 22.845 1.00 88.31 129 ASN A O 1
ATOM 1080 N N . ILE A 1 130 ? -30.972 -4.480 24.075 1.00 88.62 130 ILE A N 1
ATOM 1081 C CA . ILE A 1 130 ? -30.289 -3.342 23.439 1.00 88.62 130 ILE A CA 1
ATOM 1082 C C . ILE A 1 130 ? -30.174 -3.536 21.923 1.00 88.62 130 ILE A C 1
ATOM 1084 O O . ILE A 1 130 ? -30.458 -2.597 21.184 1.00 88.62 130 ILE A O 1
ATOM 1088 N N . LYS A 1 131 ? -29.838 -4.738 21.428 1.00 88.62 131 LYS A N 1
ATOM 1089 C CA . LYS A 1 131 ? -29.825 -5.032 19.978 1.00 88.62 131 LYS A CA 1
ATOM 1090 C C . LYS A 1 131 ? -31.170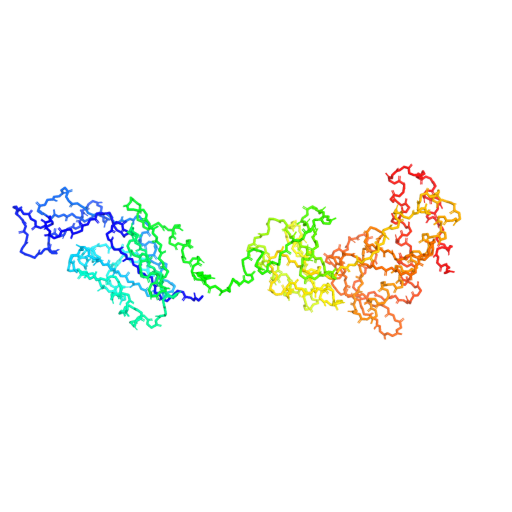 -4.722 19.317 1.00 88.62 131 LYS A C 1
ATOM 1092 O O . LYS A 1 131 ? -31.210 -4.082 18.264 1.00 88.62 131 LYS A O 1
ATOM 1097 N N . GLY A 1 132 ? -32.267 -5.130 19.960 1.00 79.88 132 GLY A N 1
ATOM 1098 C CA . GLY A 1 132 ? -33.626 -4.846 19.502 1.00 79.88 132 GLY A CA 1
ATOM 1099 C C . GLY A 1 132 ? -33.928 -3.348 19.472 1.00 79.88 132 GLY A C 1
ATOM 1100 O O . GLY A 1 132 ? -34.305 -2.813 18.429 1.00 79.88 132 GLY A O 1
ATOM 1101 N N . TRP A 1 133 ? -33.706 -2.646 20.585 1.00 85.00 133 TRP A N 1
ATOM 1102 C CA . TRP A 1 133 ? -33.995 -1.213 20.679 1.00 85.00 133 TRP A CA 1
ATOM 1103 C C . TRP A 1 133 ? -33.129 -0.377 19.745 1.00 85.00 133 TRP A C 1
ATOM 1105 O O . TRP A 1 133 ? -33.647 0.513 19.072 1.00 85.00 133 TRP A O 1
ATOM 1115 N N . ALA A 1 134 ? -31.833 -0.683 19.657 1.00 85.88 134 ALA A N 1
ATOM 1116 C CA . ALA A 1 134 ? -30.885 -0.025 18.767 1.00 85.88 134 ALA A CA 1
ATOM 1117 C C . ALA A 1 134 ? -31.125 -0.339 17.284 1.00 85.88 134 ALA A C 1
ATOM 1119 O O . ALA A 1 134 ? -30.602 0.382 16.435 1.00 85.88 134 ALA A O 1
ATOM 1120 N N . SER A 1 135 ? -31.916 -1.376 16.968 1.00 85.38 135 SER A N 1
ATOM 1121 C CA . SER A 1 135 ? -32.034 -1.921 15.608 1.00 85.38 135 SER A CA 1
ATOM 1122 C C . SER A 1 135 ? -30.647 -2.190 15.003 1.00 85.38 135 SER A C 1
ATOM 1124 O O . SER A 1 135 ? -30.334 -1.775 13.880 1.00 85.38 135 SER A O 1
ATOM 1126 N N . ALA A 1 136 ? -29.794 -2.828 15.808 1.00 86.38 136 ALA A N 1
ATOM 1127 C CA . ALA A 1 136 ? -28.377 -3.028 15.541 1.00 86.38 136 ALA A CA 1
ATOM 1128 C C . ALA A 1 136 ? -27.988 -4.503 15.704 1.00 86.38 136 ALA A C 1
ATOM 1130 O O . ALA A 1 136 ? -28.457 -5.198 16.612 1.00 86.38 136 ALA A O 1
ATOM 1131 N N . GLU A 1 137 ? -27.109 -4.982 14.829 1.00 89.06 137 GLU A N 1
ATOM 1132 C CA . GLU A 1 137 ? -26.443 -6.268 15.012 1.00 89.06 137 GLU A CA 1
ATOM 1133 C C . GLU A 1 137 ? -25.354 -6.173 16.090 1.00 89.06 137 GLU A C 1
ATOM 1135 O O . GLU A 1 137 ? -24.959 -5.084 16.498 1.00 89.06 137 GLU A O 1
ATOM 1140 N N . GLY A 1 138 ? -24.850 -7.319 16.564 1.00 87.56 138 GLY A N 1
ATOM 1141 C CA . GLY A 1 138 ? -23.819 -7.348 17.611 1.00 87.56 138 GLY A CA 1
ATOM 1142 C C . GLY A 1 138 ? -22.604 -6.490 17.257 1.00 87.56 138 GLY A C 1
ATOM 1143 O O . GLY A 1 138 ? -22.256 -5.587 18.008 1.00 87.56 138 GLY A O 1
ATOM 1144 N N . GLY A 1 139 ? -22.039 -6.692 16.063 1.00 89.12 139 GLY A N 1
ATOM 1145 C CA . GLY A 1 139 ? -20.854 -5.959 15.597 1.00 89.12 139 GLY A CA 1
ATOM 1146 C C . GLY A 1 139 ? -21.093 -4.474 15.295 1.00 89.12 139 GLY A C 1
ATOM 1147 O O . GLY A 1 139 ? -20.180 -3.771 14.874 1.00 89.12 139 GLY A O 1
ATOM 1148 N N . GLU A 1 140 ? -22.317 -3.978 15.480 1.00 92.31 140 GLU A N 1
ATOM 1149 C CA . GLU A 1 140 ? -22.660 -2.557 15.387 1.00 92.31 140 GLU A CA 1
ATOM 1150 C C . GLU A 1 140 ? -22.774 -1.900 16.777 1.00 92.31 140 GLU A C 1
ATOM 1152 O O . GLU A 1 140 ? -23.115 -0.717 16.874 1.00 92.31 140 GLU A O 1
ATOM 1157 N N . ILE A 1 141 ? -22.493 -2.650 17.850 1.00 94.44 141 ILE A N 1
ATOM 1158 C CA . ILE A 1 141 ? -22.530 -2.200 19.242 1.00 94.44 141 ILE A CA 1
ATOM 1159 C C . ILE A 1 141 ? -21.128 -2.312 19.841 1.00 94.44 141 ILE A C 1
ATOM 1161 O O . ILE A 1 141 ? -20.477 -3.351 19.734 1.00 94.44 141 ILE A O 1
ATOM 1165 N N . LEU A 1 142 ? -20.687 -1.242 20.498 1.00 96.38 142 LEU A N 1
ATOM 1166 C CA . LEU A 1 142 ? -19.442 -1.201 21.259 1.00 96.38 142 LEU A CA 1
ATOM 1167 C C . LEU A 1 142 ? -19.751 -1.040 22.747 1.00 96.38 142 LEU A C 1
ATOM 1169 O O . LEU A 1 142 ? -20.448 -0.107 23.137 1.00 96.38 142 LEU A O 1
ATOM 1173 N N . PHE A 1 143 ? -19.229 -1.944 23.565 1.00 97.19 143 PHE A N 1
ATOM 1174 C CA . PHE A 1 143 ? -19.419 -1.992 25.005 1.00 97.19 143 PHE A CA 1
ATOM 1175 C C . PHE A 1 143 ? -18.086 -1.791 25.729 1.00 97.19 143 PHE A C 1
ATOM 1177 O O . PHE A 1 143 ? -17.118 -2.499 25.456 1.00 97.19 143 PHE A O 1
ATOM 1184 N N . PHE A 1 144 ? -18.038 -0.839 26.658 1.00 97.75 144 PHE A N 1
ATOM 1185 C CA . PHE A 1 144 ? -16.906 -0.649 27.564 1.00 97.75 144 PHE A CA 1
ATOM 1186 C C . PHE A 1 144 ? -17.257 -1.150 28.964 1.00 97.75 144 PHE A C 1
ATOM 1188 O O . PHE A 1 144 ? -18.289 -0.760 29.512 1.00 97.75 144 PHE A O 1
ATOM 1195 N N . ASP A 1 145 ? -16.378 -1.961 29.547 1.00 96.19 145 ASP A N 1
ATOM 1196 C CA . ASP A 1 145 ? -16.494 -2.478 30.917 1.00 96.19 145 ASP A CA 1
ATOM 1197 C C . ASP A 1 145 ? -15.092 -2.675 31.508 1.00 96.19 145 ASP A C 1
ATOM 1199 O O . ASP A 1 145 ? -14.115 -2.767 30.774 1.00 96.19 145 ASP A O 1
ATOM 1203 N N . CYS A 1 146 ? -14.959 -2.761 32.824 1.00 91.81 146 CYS A N 1
ATOM 1204 C CA . CYS A 1 146 ? -13.728 -3.149 33.499 1.00 91.81 146 CYS A CA 1
ATOM 1205 C C . CYS A 1 146 ? -13.665 -4.637 33.891 1.00 91.81 146 CYS A C 1
ATOM 1207 O O . CYS A 1 146 ? -12.627 -5.077 34.389 1.00 91.81 146 CYS A O 1
ATOM 1209 N N . HIS A 1 147 ? -14.734 -5.415 33.688 1.00 89.94 147 HIS A N 1
ATOM 1210 C CA . HIS A 1 147 ? -14.795 -6.831 34.068 1.00 89.94 147 HIS A CA 1
ATOM 1211 C C . HIS A 1 147 ? -14.706 -7.781 32.866 1.00 89.94 147 HIS A C 1
ATOM 1213 O O . HIS A 1 147 ? -15.453 -7.668 31.898 1.00 89.94 147 HIS A O 1
ATOM 1219 N N . GLU A 1 148 ? -13.843 -8.798 32.952 1.00 89.25 148 GLU A N 1
ATOM 1220 C CA . GLU A 1 148 ? -13.666 -9.793 31.879 1.00 89.25 148 GLU A CA 1
ATOM 1221 C C . GLU A 1 148 ? -14.905 -10.672 31.633 1.00 89.25 148 GLU A C 1
ATOM 1223 O O . GLU A 1 148 ? -15.039 -11.256 30.555 1.00 89.25 148 GLU A O 1
ATOM 1228 N N . GLU A 1 149 ? -15.836 -10.762 32.592 1.00 88.25 149 GLU A N 1
ATOM 1229 C CA . GLU A 1 149 ? -17.098 -11.495 32.407 1.00 88.25 149 GLU A CA 1
ATOM 1230 C C . GLU A 1 149 ? -17.918 -10.954 31.226 1.00 88.25 149 GLU A C 1
ATOM 1232 O O . GLU A 1 149 ? -18.593 -11.719 30.533 1.00 88.25 149 GLU A O 1
ATOM 1237 N N . SER A 1 150 ? -17.759 -9.669 30.911 1.00 89.88 150 SER A N 1
ATOM 1238 C CA . SER A 1 150 ? -18.417 -8.999 29.792 1.00 89.88 150 SER A CA 1
ATOM 1239 C C . SER A 1 150 ? -17.964 -9.499 28.422 1.00 89.88 150 SER A C 1
ATOM 1241 O O . SER A 1 150 ? -18.708 -9.381 27.451 1.00 89.88 150 SER A O 1
ATOM 1243 N N . LEU A 1 151 ? -16.822 -10.193 28.331 1.00 89.00 151 LEU A N 1
ATOM 1244 C CA . LEU A 1 151 ? -16.407 -10.893 27.107 1.00 89.00 151 LEU A CA 1
ATOM 1245 C C . LEU A 1 151 ? -17.370 -12.030 26.716 1.00 89.00 151 LEU A C 1
ATOM 1247 O O . LEU A 1 151 ? -17.336 -12.503 25.580 1.00 89.00 151 LEU A O 1
ATOM 1251 N N . ALA A 1 152 ? -18.240 -12.493 27.623 1.00 88.62 152 ALA A N 1
ATOM 1252 C CA . ALA A 1 152 ? -19.319 -13.415 27.264 1.00 88.62 152 ALA A CA 1
ATOM 1253 C C . ALA A 1 152 ? -20.303 -12.783 26.264 1.00 88.62 152 ALA A C 1
ATOM 1255 O O . ALA A 1 152 ? -20.740 -13.456 25.333 1.00 88.62 152 ALA A O 1
ATOM 1256 N N . VAL A 1 153 ? -20.577 -11.479 26.390 1.00 89.81 153 VAL A N 1
ATOM 1257 C CA . VAL A 1 153 ? -21.449 -10.729 25.471 1.00 89.81 153 VAL A CA 1
ATOM 1258 C C . VAL A 1 153 ? -20.867 -10.712 24.058 1.00 89.81 153 VAL A C 1
ATOM 1260 O O . VAL A 1 153 ? -21.596 -10.904 23.083 1.00 89.81 153 VAL A O 1
ATOM 1263 N N . GLU A 1 154 ? -19.549 -10.545 23.940 1.00 88.94 154 GLU A N 1
ATOM 1264 C CA . GLU A 1 154 ? -18.852 -10.622 22.656 1.00 88.94 154 GLU A CA 1
ATOM 1265 C C . GLU A 1 154 ? -18.989 -12.010 22.030 1.00 88.94 154 GLU A C 1
ATOM 1267 O O . GLU A 1 154 ? -19.430 -12.131 20.886 1.00 88.94 154 GLU A O 1
ATOM 1272 N N . ARG A 1 155 ? -18.684 -13.064 22.798 1.00 85.75 155 ARG A N 1
ATOM 1273 C CA . ARG A 1 155 ? -18.736 -14.452 22.312 1.00 85.75 155 ARG A CA 1
ATOM 1274 C C . ARG A 1 155 ? -20.135 -14.887 21.882 1.00 85.75 155 ARG A C 1
ATOM 1276 O O . ARG A 1 155 ? -20.261 -15.616 20.903 1.00 85.75 155 ARG A O 1
ATOM 1283 N N . GLU A 1 156 ? -21.168 -14.481 22.615 1.00 87.69 156 GLU A N 1
ATOM 1284 C CA . GLU A 1 156 ? -22.530 -14.978 22.398 1.00 87.69 156 GLU A CA 1
ATOM 1285 C C . GLU A 1 156 ? -23.363 -14.101 21.464 1.00 87.69 156 GLU A C 1
ATOM 1287 O O . GLU A 1 156 ? -24.201 -14.611 20.719 1.00 87.69 156 GLU A O 1
ATOM 1292 N N . LEU A 1 157 ? -23.167 -12.780 21.498 1.00 89.25 157 LEU A N 1
ATOM 1293 C CA . LEU A 1 157 ? -24.028 -11.830 20.788 1.00 89.25 157 LEU A CA 1
ATOM 1294 C C . LEU A 1 157 ? -23.308 -11.054 19.686 1.00 89.25 157 LEU A C 1
ATOM 1296 O O . LEU A 1 157 ? -23.994 -10.358 18.923 1.00 89.25 157 LEU A O 1
ATOM 1300 N N . GLY A 1 158 ? -21.981 -11.193 19.590 1.00 87.25 158 GLY A N 1
ATOM 1301 C CA . GLY A 1 158 ? -21.122 -10.534 18.607 1.00 87.25 158 GLY A CA 1
ATOM 1302 C C . GLY A 1 158 ? -20.840 -9.062 18.906 1.00 87.25 158 GLY A C 1
ATOM 1303 O O . GLY A 1 158 ? -20.440 -8.347 17.995 1.00 87.25 158 GLY A O 1
ATOM 1304 N N . VAL A 1 159 ? -21.111 -8.595 20.131 1.00 92.31 159 VAL A N 1
ATOM 1305 C CA . VAL A 1 159 ? -20.862 -7.210 20.572 1.00 92.31 159 VAL A CA 1
ATOM 1306 C C . VAL A 1 159 ? -19.366 -6.962 20.709 1.00 92.31 159 VAL A C 1
ATOM 1308 O O . VAL A 1 159 ? -18.660 -7.797 21.257 1.00 92.31 159 VAL A O 1
ATOM 1311 N N . HIS A 1 160 ? -18.873 -5.814 20.258 1.00 94.12 160 HIS A N 1
ATOM 1312 C CA . HIS A 1 160 ? -17.476 -5.454 20.481 1.00 94.12 160 HIS A CA 1
ATOM 1313 C C . HIS A 1 160 ? -17.274 -5.011 21.925 1.00 94.12 160 HIS A C 1
ATOM 1315 O O . HIS A 1 160 ? -17.919 -4.060 22.357 1.00 94.12 160 HIS A O 1
ATOM 1321 N N . VAL A 1 161 ? -16.389 -5.679 22.664 1.00 95.44 161 VAL A N 1
ATOM 1322 C CA . VAL A 1 161 ? -16.133 -5.377 24.077 1.00 95.44 161 VAL A CA 1
ATOM 1323 C C . VAL A 1 161 ? -14.720 -4.828 24.243 1.00 95.44 161 VAL A C 1
ATOM 1325 O O . VAL A 1 161 ? -13.752 -5.375 23.718 1.00 95.44 161 VAL A O 1
ATOM 1328 N N . GLU A 1 162 ? -14.593 -3.729 24.979 1.00 96.81 162 GLU A N 1
ATOM 1329 C CA . GLU A 1 162 ? -13.312 -3.138 25.359 1.00 96.81 162 GLU A CA 1
ATOM 1330 C C . GLU A 1 162 ? -13.180 -3.129 26.872 1.00 96.81 162 GLU A C 1
ATOM 1332 O O . GLU A 1 162 ? -13.898 -2.412 27.572 1.00 96.81 162 GLU A O 1
ATOM 1337 N N . ILE A 1 163 ? -12.233 -3.933 27.356 1.00 94.38 163 ILE A N 1
ATOM 1338 C CA . ILE A 1 163 ? -11.923 -4.010 28.777 1.00 94.38 163 ILE A CA 1
ATOM 1339 C C . ILE A 1 163 ? -11.036 -2.829 29.167 1.00 94.38 163 ILE A C 1
ATOM 1341 O O . ILE A 1 163 ? -9.941 -2.651 28.629 1.00 94.38 163 ILE A O 1
ATOM 1345 N N . VAL A 1 164 ? -11.502 -2.032 30.124 1.00 92.31 164 VAL A N 1
ATOM 1346 C CA . VAL A 1 164 ? -10.802 -0.854 30.636 1.00 92.31 164 VAL A CA 1
ATOM 1347 C C . VAL A 1 164 ? -10.298 -1.058 32.058 1.00 92.31 164 VAL A C 1
ATOM 1349 O O . VAL A 1 164 ? -10.736 -1.930 32.803 1.00 92.31 164 VAL A O 1
ATOM 1352 N N . SER A 1 165 ? -9.333 -0.235 32.457 1.00 91.00 165 SER A N 1
ATOM 1353 C CA . SER A 1 165 ? -8.800 -0.274 33.816 1.00 91.00 165 SER A CA 1
ATOM 1354 C C . SER A 1 165 ? -9.767 0.390 34.791 1.00 91.00 165 SER A C 1
ATOM 1356 O O . SER A 1 165 ? -10.075 1.570 34.639 1.00 91.00 165 SER A O 1
ATOM 1358 N N . HIS A 1 166 ? -10.128 -0.308 35.870 1.00 90.31 166 HIS A N 1
ATOM 1359 C CA . HIS A 1 166 ? -10.951 0.241 36.957 1.00 90.31 166 HIS A CA 1
ATOM 1360 C C . HIS A 1 166 ? -10.358 1.499 37.622 1.00 90.31 166 HIS A C 1
ATOM 1362 O O . HIS A 1 166 ? -11.055 2.223 38.330 1.00 90.31 166 HIS A O 1
ATOM 1368 N N . ARG A 1 167 ? -9.050 1.752 37.443 1.00 86.56 167 ARG A N 1
ATOM 1369 C CA . ARG A 1 167 ? -8.361 2.924 38.009 1.00 86.56 167 ARG A CA 1
ATOM 1370 C C . ARG A 1 167 ? -8.575 4.192 37.194 1.00 86.56 167 ARG A C 1
ATOM 1372 O O . ARG A 1 167 ? -8.525 5.279 37.755 1.00 86.56 167 ARG A O 1
ATOM 1379 N N . THR A 1 168 ? -8.733 4.051 35.883 1.00 89.31 168 THR A N 1
ATOM 1380 C CA . THR A 1 168 ? -8.789 5.180 34.943 1.00 89.31 168 THR A CA 1
ATOM 1381 C C . THR A 1 168 ? -10.128 5.286 34.228 1.00 89.31 168 THR A C 1
ATOM 1383 O O . THR A 1 168 ? -10.391 6.321 33.623 1.00 89.31 168 THR A O 1
ATOM 1386 N N . GLY A 1 169 ? -10.937 4.223 34.257 1.00 93.75 169 GLY A N 1
ATOM 1387 C CA . GLY A 1 169 ? -12.135 4.086 33.442 1.00 93.75 169 GLY A CA 1
ATOM 1388 C C . GLY A 1 169 ? -11.835 4.203 31.953 1.00 93.75 169 GLY A C 1
ATOM 1389 O O . GLY A 1 169 ? -10.716 3.927 31.496 1.00 93.75 169 GLY A O 1
ATOM 1390 N N . VAL A 1 170 ? -12.843 4.635 31.195 1.00 95.38 170 VAL A N 1
ATOM 1391 C CA . VAL A 1 170 ? -12.690 4.941 29.770 1.00 95.38 170 VAL A CA 1
ATOM 1392 C C . VAL A 1 170 ? -12.052 6.316 29.597 1.00 95.38 170 VAL A C 1
ATOM 1394 O O . VAL A 1 170 ? -12.623 7.338 29.977 1.00 95.38 170 VAL A O 1
ATOM 1397 N N . THR A 1 171 ? -10.884 6.344 28.959 1.00 95.75 171 THR A N 1
ATOM 1398 C CA . THR A 1 171 ? -10.217 7.582 28.536 1.00 95.75 171 THR A CA 1
ATOM 1399 C C . THR A 1 171 ? -10.542 7.911 27.082 1.00 95.75 171 THR A C 1
ATOM 1401 O O . THR A 1 171 ? -10.986 7.052 26.312 1.00 95.75 171 THR A O 1
ATOM 1404 N N . TRP A 1 172 ? -10.281 9.150 26.666 1.00 95.19 172 TRP A N 1
ATOM 1405 C CA . TRP A 1 172 ? -10.493 9.594 25.289 1.00 95.19 172 TRP A CA 1
ATOM 1406 C C . TRP A 1 172 ? -9.718 8.740 24.284 1.00 95.19 172 TRP A C 1
ATOM 1408 O O . TRP A 1 172 ? -10.243 8.416 23.220 1.00 95.19 172 TRP A O 1
ATOM 1418 N N . ASP A 1 173 ? -8.485 8.357 24.613 1.00 92.31 173 ASP A N 1
ATOM 1419 C CA . ASP A 1 173 ? -7.645 7.554 23.727 1.00 92.31 173 ASP A CA 1
ATOM 1420 C C . ASP A 1 173 ? -8.160 6.119 23.590 1.00 92.31 173 ASP A C 1
ATOM 1422 O O . ASP A 1 173 ? -8.171 5.590 22.477 1.00 92.31 173 ASP A O 1
ATOM 1426 N N . ILE A 1 174 ? -8.657 5.521 24.681 1.00 92.62 174 ILE A N 1
ATOM 1427 C CA . ILE A 1 174 ? -9.304 4.202 24.654 1.00 92.62 174 ILE A CA 1
ATOM 1428 C C . ILE A 1 174 ? -10.578 4.269 23.808 1.00 92.62 174 ILE A C 1
ATOM 1430 O O . ILE A 1 174 ? -10.722 3.504 22.856 1.00 92.62 174 ILE A O 1
ATOM 1434 N N . TYR A 1 175 ? -11.463 5.227 24.095 1.00 96.62 175 TYR A N 1
ATOM 1435 C CA . TYR A 1 175 ? -12.704 5.432 23.348 1.00 96.62 175 TYR A CA 1
ATOM 1436 C C . TYR A 1 175 ? -12.440 5.649 21.854 1.00 96.62 175 TYR A C 1
ATOM 1438 O O . TYR A 1 175 ? -12.962 4.927 21.009 1.00 96.62 175 TYR A O 1
ATOM 1446 N N . ASN A 1 176 ? -11.588 6.613 21.507 1.00 93.12 176 ASN A N 1
ATOM 1447 C CA . ASN A 1 176 ? -11.290 6.958 20.121 1.00 93.12 176 ASN A CA 1
ATOM 1448 C C . ASN A 1 176 ? -10.550 5.819 19.407 1.00 93.12 176 ASN A C 1
ATOM 1450 O O . ASN A 1 176 ? -10.768 5.593 18.218 1.00 93.12 176 ASN A O 1
ATOM 1454 N N . GLY A 1 177 ? -9.679 5.098 20.116 1.00 88.69 177 GLY A N 1
ATOM 1455 C CA . GLY A 1 177 ? -9.005 3.903 19.622 1.00 88.69 177 GLY A CA 1
ATOM 1456 C C . GLY A 1 177 ? -9.993 2.790 19.284 1.00 88.69 177 GLY A C 1
ATOM 1457 O O . GLY A 1 177 ? -9.937 2.255 18.181 1.00 88.69 177 GLY A O 1
ATOM 1458 N N . ALA A 1 178 ? -10.935 2.506 20.182 1.00 90.56 178 ALA A N 1
ATOM 1459 C CA . ALA A 1 178 ? -11.974 1.497 20.014 1.00 90.56 178 ALA A CA 1
ATOM 1460 C C . ALA A 1 178 ? -12.987 1.865 18.924 1.00 90.56 178 ALA A C 1
ATOM 1462 O O . ALA A 1 178 ? -13.242 1.076 18.020 1.00 90.56 178 ALA A O 1
ATOM 1463 N N . VAL A 1 179 ? -13.500 3.096 18.931 1.00 89.69 179 VAL A N 1
ATOM 1464 C CA . VAL A 1 179 ? -14.381 3.603 17.873 1.00 8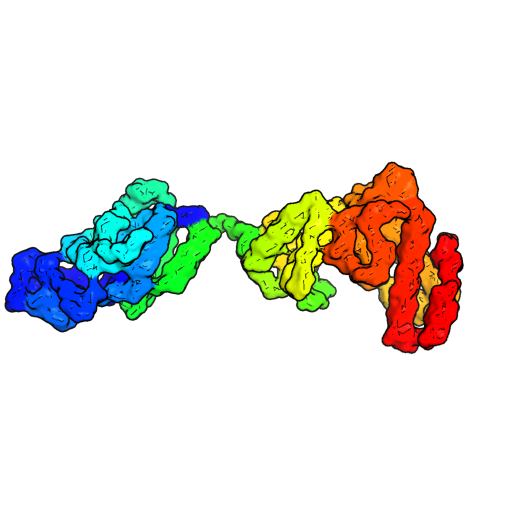9.69 179 VAL A CA 1
ATOM 1465 C C . VAL A 1 179 ? -13.677 3.506 16.522 1.00 89.69 179 VAL A C 1
ATOM 1467 O O . VAL A 1 179 ? -14.236 2.945 15.590 1.00 89.69 179 VAL A O 1
ATOM 1470 N N . LYS A 1 180 ? -12.401 3.905 16.412 1.00 85.31 180 LYS A N 1
ATOM 1471 C CA . LYS A 1 180 ? -11.622 3.687 15.181 1.00 85.31 180 LYS A CA 1
ATOM 1472 C C . LYS A 1 180 ? -11.429 2.207 14.861 1.00 85.31 180 LYS A C 1
ATOM 1474 O O . LYS A 1 180 ? -11.497 1.853 13.693 1.00 85.31 180 LYS A O 1
ATOM 1479 N N . LYS A 1 181 ? -11.155 1.356 15.849 1.00 80.75 181 LYS A N 1
ATOM 1480 C CA . LYS A 1 181 ? -10.956 -0.091 15.675 1.00 80.75 181 LYS A CA 1
ATOM 1481 C C . LYS A 1 181 ? -12.208 -0.750 15.091 1.00 80.75 181 LYS A C 1
ATOM 1483 O O . LYS A 1 181 ? -12.081 -1.531 14.153 1.00 80.75 181 LYS A O 1
ATOM 1488 N N . TYR A 1 182 ? -13.395 -0.384 15.576 1.00 77.19 182 TYR A N 1
ATOM 1489 C CA . TYR A 1 182 ? -14.646 -1.069 15.244 1.00 77.19 182 TYR A CA 1
ATOM 1490 C C . TYR A 1 182 ? -15.536 -0.349 14.219 1.00 77.19 182 TYR A C 1
ATOM 1492 O O . TYR A 1 182 ? -16.171 -1.031 13.420 1.00 77.19 182 TYR A O 1
ATOM 1500 N N . GLU A 1 183 ? -15.494 0.986 14.089 1.00 68.44 183 GLU A N 1
ATOM 1501 C CA . GLU A 1 183 ? -16.049 1.684 12.906 1.00 68.44 183 GLU A CA 1
ATOM 1502 C C . GLU A 1 183 ? -15.320 1.239 11.626 1.00 68.44 183 GLU A C 1
ATOM 1504 O O . GLU A 1 183 ? -15.918 1.154 10.550 1.00 68.44 183 GLU A O 1
ATOM 1509 N N . ARG A 1 184 ? -14.032 0.881 11.747 1.00 48.91 184 ARG A N 1
ATOM 1510 C CA . ARG A 1 184 ? -13.230 0.283 10.667 1.00 48.91 184 ARG A CA 1
ATOM 1511 C C . ARG A 1 184 ? -13.439 -1.233 10.511 1.00 48.91 184 ARG A C 1
ATOM 1513 O O . ARG A 1 184 ? -12.892 -1.799 9.571 1.00 48.91 184 ARG A O 1
ATOM 1520 N N . GLY A 1 185 ? -14.276 -1.852 11.353 1.00 38.38 185 GLY A N 1
ATOM 1521 C CA . GLY A 1 185 ? -14.644 -3.270 11.338 1.00 38.38 185 GLY A CA 1
ATOM 1522 C C . GLY A 1 185 ? -13.531 -4.217 11.807 1.00 38.38 185 GLY A C 1
ATOM 1523 O O . GLY A 1 185 ? -12.512 -4.370 11.139 1.00 38.38 185 GLY A O 1
ATOM 1524 N N . GLY A 1 186 ? -13.757 -4.939 12.907 1.00 36.69 186 GLY A N 1
ATOM 1525 C CA . GLY A 1 186 ? -12.911 -6.069 13.310 1.00 36.69 186 GLY A CA 1
ATOM 1526 C C . GLY A 1 186 ? -13.629 -6.970 14.320 1.00 36.69 186 GLY A C 1
ATOM 1527 O O . GLY A 1 186 ? -14.167 -6.456 15.279 1.00 36.69 186 GLY A O 1
ATOM 1528 N N . GLY A 1 187 ? -13.681 -8.296 14.193 1.00 35.25 187 GLY A N 1
ATOM 1529 C CA . GLY A 1 187 ? -13.016 -9.138 13.213 1.00 35.25 187 GLY A CA 1
ATOM 1530 C C . GLY A 1 187 ? -13.510 -10.585 13.261 1.00 35.25 187 GLY A C 1
ATOM 1531 O O . GLY A 1 187 ? -13.686 -11.176 14.318 1.00 35.25 187 GLY A O 1
ATOM 1532 N N . GLY A 1 188 ? -13.686 -11.139 12.065 1.00 32.25 188 GLY A N 1
ATOM 1533 C CA . GLY A 1 188 ? -14.032 -12.529 11.803 1.00 32.25 188 GLY A CA 1
ATOM 1534 C C . GLY A 1 188 ? -14.226 -12.741 10.302 1.00 32.25 188 GLY A C 1
ATOM 1535 O O . GLY A 1 188 ? -15.325 -13.042 9.868 1.00 32.25 188 GLY A O 1
ATOM 1536 N N . GLY A 1 189 ? -13.176 -12.526 9.500 1.00 32.09 189 GLY A N 1
ATOM 1537 C CA . GLY A 1 189 ? -13.187 -12.790 8.052 1.00 32.09 189 GLY A CA 1
ATOM 1538 C C . GLY A 1 189 ? -13.490 -11.561 7.187 1.00 32.09 189 GLY A C 1
ATOM 1539 O O . GLY A 1 189 ? -14.610 -11.074 7.149 1.00 32.09 189 GLY A O 1
ATOM 1540 N N . GLY A 1 190 ? -12.468 -11.079 6.469 1.00 34.72 190 GLY A N 1
ATOM 1541 C CA . GLY A 1 190 ? -12.563 -9.957 5.528 1.00 34.72 190 GLY A CA 1
ATOM 1542 C C . GLY A 1 190 ? -11.929 -8.665 6.043 1.00 34.72 190 GLY A C 1
ATOM 1543 O O . GLY A 1 190 ? -12.619 -7.678 6.269 1.00 34.72 190 GLY A O 1
ATOM 1544 N N . LYS A 1 191 ? -10.598 -8.647 6.223 1.00 43.53 191 LYS A N 1
ATOM 1545 C CA . LYS A 1 191 ? -9.855 -7.373 6.297 1.00 43.53 191 LYS A CA 1
ATOM 1546 C C . LYS A 1 191 ? -10.167 -6.575 5.004 1.00 43.53 191 LYS A C 1
ATOM 1548 O O . LYS A 1 191 ? -10.527 -7.173 4.003 1.00 43.53 191 LYS A O 1
ATOM 1553 N N . GLY A 1 192 ? -10.108 -5.249 5.010 1.00 49.78 192 GLY A N 1
ATOM 1554 C CA . GLY A 1 192 ? -10.285 -4.423 3.806 1.00 49.78 192 GLY A CA 1
ATOM 1555 C C . GLY A 1 192 ? -8.963 -3.771 3.386 1.00 49.78 192 GLY A C 1
ATOM 1556 O O . GLY A 1 192 ? -8.031 -3.727 4.198 1.00 49.78 192 GLY A O 1
ATOM 1557 N N . PRO A 1 193 ? -8.863 -3.212 2.169 1.00 51.66 193 PRO A N 1
ATOM 1558 C CA . PRO A 1 193 ? -7.622 -2.646 1.629 1.00 51.66 193 PRO A CA 1
ATOM 1559 C C . PRO A 1 193 ? -7.023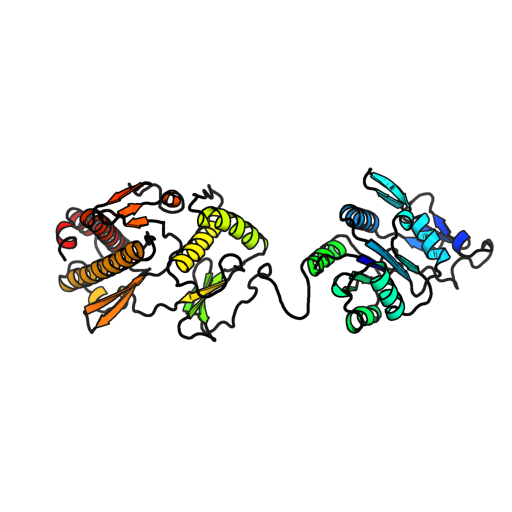 -1.474 2.419 1.00 51.66 193 PRO A C 1
ATOM 1561 O O . PRO A 1 193 ? -5.853 -1.159 2.231 1.00 51.66 193 PRO A O 1
ATOM 1564 N N . ASP A 1 194 ? -7.754 -0.893 3.375 1.00 55.03 194 ASP A N 1
ATOM 1565 C CA . ASP A 1 194 ? -7.267 0.147 4.296 1.00 55.03 194 ASP A CA 1
ATOM 1566 C C . ASP A 1 194 ? -6.280 -0.322 5.379 1.00 55.03 194 ASP A C 1
ATOM 1568 O O . ASP A 1 194 ? -5.631 0.502 6.035 1.00 55.03 194 ASP A O 1
ATOM 1572 N N . THR A 1 195 ? -6.127 -1.635 5.567 1.00 59.62 195 THR A N 1
ATOM 1573 C CA . THR A 1 195 ? -5.096 -2.183 6.461 1.00 59.62 195 THR A CA 1
ATOM 1574 C C . THR A 1 195 ? -3.755 -2.236 5.725 1.00 59.62 195 THR A C 1
ATOM 1576 O O . THR A 1 195 ? -3.719 -2.774 4.619 1.00 59.62 195 THR A O 1
ATOM 1579 N N . PRO A 1 196 ? -2.636 -1.756 6.304 1.00 75.19 196 PRO A N 1
ATOM 1580 C CA . PRO A 1 196 ? -1.319 -1.954 5.714 1.00 75.19 196 PRO A CA 1
ATOM 1581 C C . PRO A 1 196 ? -1.070 -3.429 5.409 1.00 75.19 196 PRO A C 1
ATOM 1583 O O . PRO A 1 196 ? -1.273 -4.304 6.252 1.00 75.19 196 PRO A O 1
ATOM 1586 N N . TYR A 1 197 ? -0.650 -3.684 4.181 1.00 81.56 197 TYR A N 1
ATOM 1587 C CA . TYR A 1 197 ? -0.421 -5.006 3.621 1.00 81.56 197 TYR A CA 1
ATOM 1588 C C . TYR A 1 197 ? -1.662 -5.912 3.632 1.00 81.56 197 TYR A C 1
ATOM 1590 O O . TYR A 1 197 ? -1.553 -7.139 3.666 1.00 81.56 197 TYR A O 1
ATOM 1598 N N . TYR A 1 198 ? -2.865 -5.328 3.606 1.00 80.94 198 TYR A N 1
ATOM 1599 C CA . TYR A 1 198 ? -4.103 -6.080 3.439 1.00 80.94 198 TYR A CA 1
ATOM 1600 C C . TYR A 1 198 ? -4.044 -6.982 2.211 1.00 80.94 198 TYR A C 1
ATOM 1602 O O . TYR A 1 198 ? -3.685 -6.520 1.131 1.00 80.94 198 TYR A O 1
ATOM 1610 N N . GLY A 1 199 ? -4.467 -8.235 2.378 1.00 79.50 199 GLY A N 1
ATOM 1611 C CA . GLY A 1 199 ? -4.544 -9.202 1.291 1.00 79.50 199 GLY A CA 1
ATOM 1612 C C . GLY A 1 199 ? -3.179 -9.666 0.794 1.00 79.50 199 GLY A C 1
ATOM 1613 O O . GLY A 1 199 ? -3.140 -10.412 -0.175 1.00 79.50 199 GLY A O 1
ATOM 1614 N N . GLN A 1 200 ? -2.074 -9.264 1.442 1.00 89.12 200 GLN A N 1
ATOM 1615 C CA . GLN A 1 200 ? -0.741 -9.644 0.995 1.00 89.12 200 GLN A CA 1
ATOM 1616 C C . GLN A 1 200 ? -0.593 -11.172 0.991 1.00 89.12 200 GLN A C 1
ATOM 1618 O O . GLN A 1 200 ? -0.737 -11.800 2.047 1.00 89.12 200 GLN A O 1
ATOM 1623 N N . PRO A 1 201 ? -0.270 -11.775 -0.165 1.00 87.75 201 PRO A N 1
ATOM 1624 C CA . PRO A 1 201 ? -0.042 -13.201 -0.256 1.00 87.75 201 PRO A CA 1
ATOM 1625 C C . PRO A 1 201 ? 1.243 -13.591 0.475 1.00 87.75 201 PRO A C 1
ATOM 1627 O O . PRO A 1 201 ? 2.079 -12.760 0.853 1.00 87.75 201 PRO A O 1
ATOM 1630 N N . LYS A 1 202 ? 1.405 -14.897 0.691 1.00 89.44 202 LYS A N 1
ATOM 1631 C CA . LYS A 1 202 ? 2.604 -15.442 1.322 1.00 89.44 202 LYS A CA 1
ATOM 1632 C C . LYS A 1 202 ? 3.833 -15.103 0.472 1.00 89.44 202 LYS A C 1
ATOM 1634 O O . LYS A 1 202 ? 3.860 -15.362 -0.730 1.00 89.44 202 LYS A O 1
ATOM 1639 N N . LEU A 1 203 ? 4.849 -14.536 1.118 1.00 94.19 203 LEU A N 1
ATOM 1640 C CA . LEU A 1 203 ? 6.100 -14.156 0.470 1.00 94.19 203 LEU A CA 1
ATOM 1641 C C . LEU A 1 203 ? 7.045 -15.356 0.389 1.00 94.19 203 LEU A C 1
ATOM 1643 O O . LEU A 1 203 ? 7.199 -16.098 1.363 1.00 94.19 203 LEU A O 1
ATOM 1647 N N . GLY A 1 204 ? 7.676 -15.528 -0.769 1.00 94.25 204 GLY A N 1
ATOM 1648 C CA . GLY A 1 204 ? 8.723 -16.512 -0.998 1.00 94.25 204 GLY A CA 1
ATOM 1649 C C . GLY A 1 204 ? 10.110 -15.941 -0.712 1.00 94.25 204 GLY A C 1
ATOM 1650 O O . GLY A 1 204 ? 10.307 -15.104 0.174 1.00 94.25 204 GLY A O 1
ATOM 1651 N N . LYS A 1 205 ? 11.099 -16.389 -1.488 1.00 96.12 205 LYS A N 1
ATOM 1652 C CA . LYS A 1 205 ? 12.483 -15.923 -1.373 1.00 96.12 205 LYS A CA 1
ATOM 1653 C C . LYS A 1 205 ? 12.597 -14.440 -1.737 1.00 96.12 205 LYS A C 1
ATOM 1655 O O . LYS A 1 205 ? 12.016 -13.989 -2.722 1.00 96.12 205 LYS A O 1
ATOM 1660 N N . LEU A 1 206 ? 13.397 -13.690 -0.977 1.00 95.81 206 LEU A N 1
ATOM 1661 C CA . LEU A 1 206 ? 13.775 -12.319 -1.328 1.00 95.81 206 LEU A CA 1
ATOM 1662 C C . LEU A 1 206 ? 14.657 -12.328 -2.589 1.00 95.81 206 LEU A C 1
ATOM 1664 O O . LEU A 1 206 ? 15.719 -12.953 -2.604 1.00 95.81 206 LEU A O 1
ATOM 1668 N N . LEU A 1 207 ? 14.222 -11.620 -3.630 1.00 90.44 207 LEU A N 1
ATOM 1669 C CA . LEU A 1 207 ? 14.937 -11.473 -4.901 1.00 90.44 207 LEU A CA 1
ATOM 1670 C C . LEU A 1 207 ? 15.799 -10.209 -4.941 1.00 90.44 207 LEU A C 1
ATOM 1672 O O . LEU A 1 207 ? 16.851 -10.195 -5.577 1.00 90.44 207 LEU A O 1
ATOM 1676 N N . GLY A 1 208 ? 15.360 -9.149 -4.262 1.00 87.50 208 GLY A N 1
ATOM 1677 C CA . GLY A 1 208 ? 16.074 -7.881 -4.224 1.00 87.50 208 GLY A CA 1
ATOM 1678 C C . GLY A 1 208 ? 15.438 -6.867 -3.283 1.00 87.50 208 GLY A C 1
ATOM 1679 O O . GLY A 1 208 ? 14.274 -6.977 -2.899 1.00 87.50 208 GLY A O 1
ATOM 1680 N N . GLU A 1 209 ? 16.219 -5.859 -2.914 1.00 89.06 209 GLU A N 1
ATOM 1681 C CA . GLU A 1 209 ? 15.808 -4.792 -2.011 1.00 89.06 209 GLU A CA 1
ATOM 1682 C C . GLU A 1 209 ? 16.289 -3.445 -2.551 1.00 89.06 209 GLU A C 1
ATOM 1684 O O . GLU A 1 209 ? 17.461 -3.266 -2.873 1.00 89.06 209 GLU A O 1
ATOM 1689 N N . GLY A 1 210 ? 15.361 -2.497 -2.661 1.00 81.75 210 GLY A N 1
ATOM 1690 C CA . GLY A 1 210 ? 15.646 -1.105 -2.979 1.00 81.75 210 GLY A CA 1
ATOM 1691 C C . GLY A 1 210 ? 15.545 -0.218 -1.741 1.00 81.75 210 GLY A C 1
ATOM 1692 O O . GLY A 1 210 ? 15.238 -0.673 -0.636 1.00 81.75 210 GLY A O 1
ATOM 1693 N N . LYS A 1 211 ? 15.736 1.092 -1.923 1.00 81.75 211 LYS A N 1
ATOM 1694 C CA . LYS A 1 211 ? 15.607 2.079 -0.836 1.00 81.75 211 LYS A CA 1
ATOM 1695 C C . LYS A 1 211 ? 14.234 2.01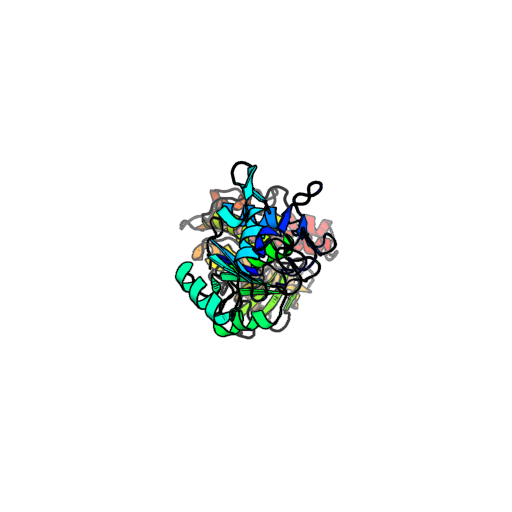4 -0.156 1.00 81.75 211 LYS A C 1
ATOM 1697 O O . LYS A 1 211 ? 14.159 2.048 1.068 1.00 81.75 211 LYS A O 1
ATOM 1702 N N . PHE A 1 212 ? 13.173 1.843 -0.942 1.00 84.50 212 PHE A N 1
ATOM 1703 C CA . PHE A 1 212 ? 11.794 1.994 -0.475 1.00 84.50 212 PHE A CA 1
ATOM 1704 C C . PHE A 1 212 ? 10.950 0.715 -0.508 1.00 84.50 212 PHE A C 1
ATOM 1706 O O . PHE A 1 212 ? 9.839 0.696 0.012 1.00 84.50 212 PHE A O 1
ATOM 1713 N N . SER A 1 213 ? 11.455 -0.366 -1.099 1.00 91.38 213 SER A N 1
ATOM 1714 C CA . SER A 1 213 ? 10.691 -1.602 -1.282 1.00 91.38 213 SER A CA 1
ATOM 1715 C C . SER A 1 213 ? 11.584 -2.838 -1.296 1.00 91.38 213 SER A C 1
ATOM 1717 O O . SER A 1 213 ? 12.807 -2.742 -1.427 1.00 91.38 213 SER A O 1
ATOM 1719 N N . LYS A 1 214 ? 10.958 -4.001 -1.133 1.00 93.69 214 LYS A N 1
ATOM 1720 C CA . LYS A 1 214 ? 11.556 -5.333 -1.262 1.00 93.69 214 LYS A CA 1
ATOM 1721 C C . LYS A 1 214 ? 10.756 -6.136 -2.282 1.00 93.69 214 LYS A C 1
ATOM 1723 O O . LYS A 1 214 ? 9.541 -5.975 -2.354 1.00 93.69 214 LYS A O 1
ATOM 1728 N N . VAL A 1 215 ? 11.421 -6.988 -3.053 1.00 93.94 215 VAL A N 1
ATOM 1729 C CA . VAL A 1 215 ? 10.793 -7.837 -4.074 1.00 93.94 215 VAL A CA 1
ATOM 1730 C C . VAL A 1 215 ? 11.025 -9.300 -3.723 1.00 93.94 215 VAL A C 1
ATOM 1732 O O . VAL A 1 215 ? 12.163 -9.709 -3.492 1.00 93.94 215 VAL A O 1
ATOM 1735 N N . TYR A 1 216 ? 9.952 -10.081 -3.701 1.00 96.62 216 TYR A N 1
ATOM 1736 C CA . TYR A 1 216 ? 9.937 -11.492 -3.330 1.00 96.62 216 TYR A CA 1
ATOM 1737 C C . TYR A 1 216 ? 9.372 -12.345 -4.462 1.00 96.62 216 TYR A C 1
ATOM 1739 O O . TYR A 1 216 ? 8.591 -11.862 -5.281 1.00 96.62 216 TYR A O 1
ATOM 1747 N N . GLU A 1 217 ? 9.715 -13.627 -4.477 1.00 95.75 217 GLU A N 1
ATOM 1748 C CA . GLU A 1 217 ? 8.949 -14.617 -5.238 1.00 95.75 217 GLU A CA 1
ATOM 1749 C C . GLU A 1 217 ? 7.528 -14.736 -4.674 1.00 95.75 217 GLU A C 1
ATOM 1751 O O . GLU A 1 217 ? 7.328 -14.654 -3.457 1.00 95.75 217 GLU A O 1
ATOM 1756 N N . ALA A 1 218 ? 6.544 -14.918 -5.553 1.00 94.94 218 ALA A N 1
ATOM 1757 C CA . ALA A 1 218 ? 5.199 -15.292 -5.143 1.00 94.94 218 ALA A CA 1
ATOM 1758 C C . ALA A 1 218 ? 5.150 -16.805 -4.895 1.00 94.94 218 ALA A C 1
ATOM 1760 O O . ALA A 1 218 ? 5.562 -17.585 -5.744 1.00 94.94 218 ALA A O 1
ATOM 1761 N N . VAL A 1 219 ? 4.676 -17.224 -3.718 1.00 93.00 219 VAL A N 1
ATOM 1762 C CA . VAL A 1 219 ? 4.582 -18.658 -3.367 1.00 93.00 219 VAL A CA 1
ATOM 1763 C C . VAL A 1 219 ? 3.426 -19.343 -4.097 1.00 93.00 219 VAL A C 1
ATOM 1765 O O . VAL A 1 219 ? 3.428 -20.556 -4.266 1.00 93.00 219 VAL A O 1
ATOM 1768 N N . ASP A 1 220 ? 2.419 -18.567 -4.483 1.00 91.06 220 ASP A N 1
ATOM 1769 C CA . ASP A 1 220 ? 1.170 -19.024 -5.084 1.00 91.06 220 ASP A CA 1
ATOM 1770 C C . ASP A 1 220 ? 1.130 -18.877 -6.617 1.00 91.06 220 ASP A C 1
ATOM 1772 O O . ASP A 1 220 ? 0.136 -19.258 -7.228 1.00 91.06 220 ASP A O 1
ATOM 1776 N N . ASP A 1 221 ? 2.174 -18.314 -7.238 1.00 93.19 221 ASP A N 1
ATOM 1777 C CA . ASP A 1 221 ? 2.239 -18.039 -8.680 1.00 93.19 221 ASP A CA 1
ATOM 1778 C C . ASP A 1 221 ? 3.703 -17.929 -9.150 1.00 93.19 221 ASP A C 1
ATOM 1780 O O . ASP A 1 221 ? 4.352 -16.897 -8.967 1.00 93.19 221 ASP A O 1
ATOM 1784 N N . ASP A 1 222 ? 4.223 -18.983 -9.783 1.00 92.81 222 ASP A N 1
ATOM 1785 C CA . ASP A 1 222 ? 5.623 -19.052 -10.235 1.00 92.81 222 ASP A CA 1
ATOM 1786 C C . ASP A 1 222 ? 5.975 -18.007 -11.314 1.00 92.81 222 ASP A C 1
ATOM 1788 O O . ASP A 1 222 ? 7.141 -17.617 -11.461 1.00 92.81 222 ASP A O 1
ATOM 1792 N N . ASP A 1 223 ? 4.965 -17.488 -12.021 1.00 94.75 223 ASP A N 1
ATOM 1793 C CA . ASP A 1 223 ? 5.082 -16.433 -13.028 1.00 94.75 223 ASP A CA 1
ATOM 1794 C C . ASP A 1 223 ? 4.878 -15.034 -12.425 1.00 94.75 223 ASP A C 1
ATOM 1796 O O . ASP A 1 223 ? 4.589 -14.065 -13.143 1.00 94.75 223 ASP A O 1
ATOM 1800 N N . ALA A 1 224 ? 4.979 -14.888 -11.102 1.00 96.38 224 ALA A N 1
ATOM 1801 C CA . ALA A 1 224 ? 4.819 -13.615 -10.417 1.00 96.38 224 ALA A CA 1
ATOM 1802 C C . ALA A 1 224 ? 5.913 -13.309 -9.390 1.00 96.38 224 ALA A C 1
ATOM 1804 O O . ALA A 1 224 ? 6.603 -14.170 -8.843 1.00 96.38 224 ALA A O 1
ATOM 1805 N N . VAL A 1 225 ? 6.049 -12.015 -9.118 1.00 96.31 225 VAL A N 1
ATOM 1806 C CA . VAL A 1 225 ? 6.826 -11.479 -8.002 1.00 96.31 225 VAL A CA 1
ATOM 1807 C C . VAL A 1 225 ? 5.962 -10.517 -7.205 1.00 96.31 225 VAL A C 1
ATOM 1809 O O . VAL A 1 225 ? 5.059 -9.879 -7.748 1.00 96.31 225 VAL A O 1
ATOM 1812 N N . ILE A 1 226 ? 6.247 -10.401 -5.913 1.00 97.00 226 ILE A N 1
ATOM 1813 C CA . ILE A 1 226 ? 5.533 -9.518 -4.994 1.00 97.00 226 ILE A CA 1
ATOM 1814 C C . ILE A 1 226 ? 6.483 -8.410 -4.564 1.00 97.00 226 ILE A C 1
ATOM 1816 O O . ILE A 1 226 ? 7.507 -8.668 -3.929 1.00 97.00 226 ILE A O 1
ATOM 1820 N N . LYS A 1 227 ? 6.138 -7.166 -4.892 1.00 95.88 227 LYS A N 1
ATOM 1821 C CA . LYS A 1 227 ? 6.832 -5.973 -4.412 1.00 95.88 227 LYS A CA 1
ATOM 1822 C C . LYS A 1 227 ? 6.100 -5.439 -3.187 1.00 95.88 227 LYS A C 1
ATOM 1824 O O . LYS A 1 227 ? 4.909 -5.153 -3.243 1.00 95.88 227 LYS A O 1
ATOM 1829 N N . VAL A 1 228 ? 6.821 -5.315 -2.078 1.00 94.88 228 VAL A N 1
ATOM 1830 C CA . VAL A 1 228 ? 6.309 -4.850 -0.783 1.00 94.88 228 VAL A CA 1
ATOM 1831 C C . VAL A 1 228 ? 7.014 -3.552 -0.421 1.00 94.88 228 VAL A C 1
ATOM 1833 O O . VAL A 1 228 ? 8.248 -3.494 -0.389 1.00 94.88 228 VAL A O 1
ATOM 1836 N N . LEU A 1 229 ? 6.243 -2.499 -0.168 1.00 93.38 229 LEU A N 1
ATOM 1837 C CA . LEU A 1 229 ? 6.769 -1.206 0.258 1.00 93.38 229 LEU A CA 1
ATOM 1838 C C . LEU A 1 229 ? 7.214 -1.264 1.719 1.00 93.38 229 LEU A C 1
ATOM 1840 O O . LEU A 1 229 ? 6.648 -1.987 2.530 1.00 93.38 229 LEU A O 1
ATOM 1844 N N . LYS A 1 230 ? 8.247 -0.503 2.069 1.00 88.25 230 LYS A N 1
ATOM 1845 C CA . LYS A 1 230 ? 8.724 -0.390 3.451 1.00 88.25 230 LYS A CA 1
ATOM 1846 C C . LYS A 1 230 ? 7.914 0.671 4.194 1.00 88.25 230 LYS A C 1
ATOM 1848 O O . LYS A 1 230 ? 7.628 1.723 3.630 1.00 88.25 230 LYS A O 1
ATOM 1853 N N . ASN A 1 231 ? 7.629 0.426 5.475 1.00 83.19 231 ASN A N 1
ATOM 1854 C CA . ASN A 1 231 ? 6.989 1.385 6.387 1.00 83.19 231 ASN A CA 1
ATOM 1855 C C . ASN A 1 231 ? 5.654 1.959 5.868 1.00 83.19 231 ASN A C 1
ATOM 1857 O O . ASN A 1 231 ? 5.348 3.120 6.127 1.00 83.19 231 ASN A O 1
ATOM 1861 N N . TRP A 1 232 ? 4.879 1.160 5.125 1.00 87.38 232 TRP A N 1
ATOM 1862 C CA . TRP A 1 232 ? 3.597 1.587 4.571 1.00 87.38 232 TRP A CA 1
ATOM 1863 C C . TRP A 1 232 ? 2.550 1.866 5.656 1.00 87.38 232 TRP A C 1
ATOM 1865 O O . TRP A 1 232 ? 2.384 1.069 6.583 1.00 87.38 232 TRP A O 1
ATOM 1875 N N . THR A 1 233 ? 1.811 2.969 5.522 1.00 83.06 233 THR A N 1
ATOM 1876 C CA . THR A 1 233 ? 0.766 3.385 6.471 1.00 83.06 233 THR A CA 1
ATOM 1877 C C . THR A 1 233 ? -0.588 3.612 5.794 1.00 83.06 233 THR A C 1
ATOM 1879 O O . THR A 1 233 ? -0.679 3.863 4.592 1.00 83.06 233 THR A O 1
ATOM 1882 N N . THR A 1 234 ? -1.669 3.580 6.578 1.00 76.25 234 THR A N 1
ATOM 1883 C CA . THR A 1 234 ? -3.025 3.900 6.091 1.00 76.25 234 THR A CA 1
ATOM 1884 C C . THR A 1 234 ? -3.124 5.332 5.552 1.00 76.25 234 THR A C 1
ATOM 1886 O O . THR A 1 234 ? -3.826 5.578 4.577 1.00 76.25 234 THR A O 1
ATOM 1889 N N . GLU A 1 235 ? -2.384 6.279 6.133 1.00 82.88 235 GLU A N 1
ATOM 1890 C CA . GLU A 1 235 ? -2.372 7.667 5.657 1.00 82.88 235 GLU A CA 1
ATOM 1891 C C . GLU A 1 235 ? -1.698 7.793 4.285 1.00 82.88 235 GLU A C 1
ATOM 1893 O O . GLU A 1 235 ? -2.205 8.474 3.394 1.00 82.88 235 GLU A O 1
ATOM 1898 N N . GLN A 1 236 ? -0.600 7.060 4.072 1.00 89.12 236 GLN A N 1
ATOM 1899 C CA . GLN A 1 236 ? 0.040 6.963 2.759 1.00 89.12 236 GLN A CA 1
ATOM 1900 C C . GLN A 1 236 ? -0.882 6.329 1.719 1.00 89.12 236 GLN A C 1
ATOM 1902 O O . GLN A 1 236 ? -0.902 6.793 0.583 1.00 89.12 236 GLN A O 1
ATOM 1907 N N . ARG A 1 237 ? -1.686 5.324 2.099 1.00 87.69 237 ARG A N 1
ATOM 1908 C CA . ARG A 1 237 ? -2.718 4.762 1.216 1.00 87.69 237 ARG A CA 1
ATOM 1909 C C . ARG A 1 237 ? -3.736 5.811 0.803 1.00 87.69 237 ARG A C 1
ATOM 1911 O O . ARG A 1 237 ? -3.965 5.977 -0.391 1.00 87.69 237 ARG A O 1
ATOM 1918 N N . ARG A 1 238 ? -4.328 6.516 1.768 1.00 88.06 238 ARG A N 1
ATOM 1919 C CA . ARG A 1 238 ? -5.325 7.558 1.498 1.00 88.06 238 ARG A CA 1
ATOM 1920 C C . ARG A 1 238 ? -4.780 8.582 0.506 1.00 88.06 238 ARG A C 1
ATOM 1922 O O . ARG A 1 238 ? -5.392 8.814 -0.534 1.00 88.06 238 ARG A O 1
ATOM 1929 N N . ARG A 1 239 ? -3.580 9.102 0.781 1.00 92.62 239 ARG A N 1
ATOM 1930 C CA . ARG A 1 239 ? -2.918 10.074 -0.091 1.00 92.62 239 ARG A CA 1
ATOM 1931 C C . ARG A 1 239 ? -2.570 9.496 -1.466 1.00 92.62 239 ARG A C 1
ATOM 1933 O O . ARG A 1 239 ? -2.778 10.163 -2.473 1.00 92.62 239 ARG A O 1
ATOM 1940 N N . LEU A 1 240 ? -2.099 8.250 -1.538 1.00 94.12 240 LEU A N 1
ATOM 1941 C CA . LEU A 1 240 ? -1.829 7.579 -2.811 1.00 94.12 240 LEU A CA 1
ATOM 1942 C C . LEU A 1 240 ? -3.091 7.447 -3.660 1.00 94.12 240 LEU A C 1
ATOM 1944 O O . LEU A 1 240 ? -3.022 7.677 -4.862 1.00 94.12 240 LEU A O 1
ATOM 1948 N N . LEU A 1 241 ? -4.234 7.099 -3.068 1.00 92.19 241 LEU A N 1
ATOM 1949 C CA . LEU A 1 241 ? -5.485 6.960 -3.815 1.00 92.19 241 LEU A CA 1
ATOM 1950 C C . LEU A 1 241 ? -6.000 8.296 -4.353 1.00 92.19 241 LEU A C 1
ATOM 1952 O O . LEU A 1 241 ? -6.525 8.327 -5.465 1.00 92.19 241 LEU A O 1
ATOM 1956 N N . GLU A 1 242 ? -5.806 9.393 -3.618 1.00 91.81 242 GLU A N 1
ATOM 1957 C CA . GLU A 1 242 ? -6.080 10.748 -4.117 1.00 91.81 242 GLU A CA 1
ATOM 1958 C C . GLU A 1 242 ? -5.231 11.056 -5.359 1.00 91.81 242 GLU A C 1
ATOM 1960 O O . GLU A 1 242 ? -5.763 11.471 -6.390 1.00 91.81 242 GLU A O 1
ATOM 1965 N N . ILE A 1 243 ? -3.923 10.784 -5.292 1.00 90.94 243 ILE A N 1
ATOM 1966 C CA . ILE A 1 243 ? -2.996 10.974 -6.418 1.00 90.94 243 ILE A CA 1
ATOM 1967 C C . ILE A 1 243 ? -3.389 10.070 -7.593 1.00 90.94 243 ILE A C 1
ATOM 1969 O O . ILE A 1 243 ? -3.514 10.532 -8.729 1.00 90.94 243 ILE A O 1
ATOM 1973 N N . TYR A 1 244 ? -3.638 8.786 -7.321 1.00 92.50 244 TYR A N 1
ATOM 1974 C CA . TYR A 1 244 ? -4.014 7.787 -8.316 1.00 92.50 244 TYR A CA 1
ATOM 1975 C C . TYR A 1 244 ? -5.303 8.174 -9.052 1.00 92.50 244 TYR A C 1
ATOM 1977 O O . TYR A 1 244 ? -5.374 8.076 -10.280 1.00 92.50 244 TYR A O 1
ATOM 1985 N N . ALA A 1 245 ? -6.307 8.676 -8.325 1.00 90.25 245 ALA A N 1
ATOM 1986 C CA . ALA A 1 245 ? -7.564 9.148 -8.897 1.00 90.25 245 ALA A CA 1
ATOM 1987 C C . ALA A 1 245 ? -7.365 10.300 -9.896 1.00 90.25 245 ALA A C 1
ATOM 1989 O O . ALA A 1 245 ? -8.094 10.367 -10.886 1.00 90.25 245 ALA A O 1
ATOM 1990 N N . VAL A 1 246 ? -6.362 11.159 -9.690 1.00 88.75 246 VAL A N 1
ATOM 1991 C CA . VAL A 1 246 ? -5.986 12.207 -10.650 1.00 88.75 246 VAL A CA 1
ATOM 1992 C C . VAL A 1 246 ? -5.290 11.590 -11.864 1.00 88.75 246 VAL A C 1
ATOM 1994 O O . VAL A 1 246 ? -5.793 11.705 -12.986 1.00 88.75 246 VAL A O 1
ATOM 1997 N N . ILE A 1 247 ? -4.179 10.876 -11.665 1.00 87.06 247 ILE A N 1
ATOM 1998 C CA . ILE A 1 247 ? -3.325 10.421 -12.778 1.00 87.06 247 ILE A CA 1
ATOM 1999 C C . ILE A 1 247 ? -3.985 9.352 -13.659 1.00 87.06 247 ILE A C 1
ATOM 2001 O O . ILE A 1 247 ? -3.655 9.239 -14.845 1.00 87.06 247 ILE A O 1
ATOM 2005 N N . LYS A 1 248 ? -4.942 8.572 -13.129 1.00 86.94 248 LYS A N 1
ATOM 2006 C CA . LYS A 1 248 ? -5.663 7.565 -13.924 1.00 86.94 248 LYS A CA 1
ATOM 2007 C C . LYS A 1 248 ? -6.523 8.201 -15.014 1.00 86.94 248 LYS A C 1
ATOM 2009 O O . LYS A 1 248 ? -6.666 7.622 -16.088 1.00 86.94 248 LYS A O 1
ATOM 2014 N N . THR A 1 249 ? -7.001 9.428 -14.784 1.00 82.88 249 THR A N 1
ATOM 2015 C CA . THR A 1 249 ? -7.750 10.221 -15.776 1.00 82.88 249 THR A CA 1
ATOM 2016 C C . THR A 1 249 ? -6.859 10.846 -16.855 1.00 82.88 249 THR A C 1
ATOM 2018 O O . THR A 1 249 ? -7.371 11.467 -17.781 1.00 82.88 249 THR A O 1
ATOM 2021 N N . GLY A 1 250 ? -5.533 10.687 -16.754 1.00 76.31 250 GLY A N 1
ATOM 2022 C CA . GLY A 1 250 ? -4.563 11.306 -17.661 1.00 76.31 250 GLY A CA 1
ATOM 2023 C C . GLY A 1 250 ? -4.236 12.762 -17.323 1.00 76.31 250 GLY A C 1
ATOM 2024 O O . GLY A 1 250 ? -3.488 13.391 -18.062 1.00 76.31 250 GLY A O 1
ATOM 2025 N N . ARG A 1 251 ? -4.769 13.297 -16.216 1.00 77.44 251 ARG A N 1
ATOM 2026 C CA . ARG A 1 251 ? -4.418 14.633 -15.722 1.00 77.44 251 ARG A CA 1
ATOM 2027 C C . ARG A 1 251 ? -3.045 14.622 -15.038 1.00 77.44 251 ARG A C 1
ATOM 2029 O O . ARG A 1 251 ? -2.738 13.652 -14.339 1.00 77.44 251 ARG A O 1
ATOM 2036 N N . PRO A 1 252 ? -2.247 15.693 -15.182 1.00 74.56 252 PRO A N 1
ATOM 2037 C CA . PRO A 1 252 ? -1.009 15.833 -14.432 1.00 74.56 252 PRO A CA 1
ATOM 2038 C C . PRO A 1 252 ? -1.289 16.058 -12.933 1.00 74.56 252 PRO A C 1
ATOM 2040 O O . PRO A 1 252 ? -2.260 16.717 -12.562 1.00 74.56 252 PRO A O 1
ATOM 2043 N N . PHE A 1 253 ? -0.424 15.514 -12.079 1.00 81.88 253 PHE A N 1
ATOM 2044 C CA . PHE A 1 253 ? -0.338 15.757 -10.639 1.00 81.88 253 PHE A CA 1
ATOM 2045 C C . PHE A 1 253 ? 1.068 16.257 -10.263 1.00 81.88 253 PHE A C 1
ATOM 2047 O O . PHE A 1 253 ? 2.019 15.483 -10.266 1.00 81.88 253 PHE A O 1
ATOM 2054 N N . ASP A 1 254 ? 1.217 17.532 -9.917 1.00 80.56 254 ASP A N 1
ATOM 2055 C CA . ASP A 1 254 ? 2.507 18.065 -9.466 1.00 80.56 254 ASP A CA 1
ATOM 2056 C C . ASP A 1 254 ? 2.695 17.815 -7.953 1.00 80.56 254 ASP A C 1
ATOM 2058 O O . ASP A 1 254 ? 1.965 18.408 -7.152 1.00 80.56 254 ASP A O 1
ATOM 2062 N N . PRO A 1 255 ? 3.644 16.954 -7.528 1.00 78.69 255 PRO A N 1
ATOM 2063 C CA . PRO A 1 255 ? 3.931 16.738 -6.110 1.00 78.69 255 PRO A CA 1
ATOM 2064 C C . PRO A 1 255 ? 4.699 17.907 -5.458 1.00 78.69 255 PRO A C 1
ATOM 2066 O O . PRO A 1 255 ? 4.928 17.895 -4.244 1.00 78.69 255 PRO A O 1
ATOM 2069 N N . GLY A 1 256 ? 5.142 18.903 -6.234 1.00 79.31 256 GLY A N 1
ATOM 2070 C CA . GLY A 1 256 ? 5.972 20.006 -5.766 1.00 79.31 256 GLY A CA 1
ATOM 2071 C C . GLY A 1 256 ? 7.277 19.519 -5.129 1.00 79.31 256 GLY A C 1
ATOM 2072 O O . GLY A 1 256 ? 7.888 18.540 -5.559 1.00 79.31 256 GLY A O 1
ATOM 2073 N N . SER A 1 257 ? 7.715 20.191 -4.062 1.00 79.38 257 SER A N 1
ATOM 2074 C CA . SER A 1 257 ? 8.912 19.826 -3.286 1.00 79.38 257 SER A CA 1
ATOM 2075 C C . SER A 1 257 ? 8.644 18.822 -2.155 1.00 79.38 257 SER A C 1
ATOM 2077 O O . SER A 1 257 ? 9.556 18.493 -1.391 1.00 79.38 257 SER A O 1
ATOM 2079 N N . ASN A 1 258 ? 7.410 18.325 -2.018 1.00 84.12 258 ASN A N 1
ATOM 2080 C CA . ASN A 1 258 ? 7.054 17.392 -0.958 1.00 84.12 258 ASN A CA 1
ATOM 2081 C C . ASN A 1 258 ? 7.591 15.987 -1.283 1.00 84.12 258 ASN A C 1
ATOM 2083 O O . ASN A 1 258 ? 7.085 15.295 -2.163 1.00 84.12 258 ASN A O 1
ATOM 2087 N N . GLN A 1 259 ? 8.604 15.544 -0.534 1.00 83.50 259 GLN A N 1
ATOM 2088 C CA . GLN A 1 259 ? 9.256 14.247 -0.753 1.00 83.50 259 GLN A CA 1
ATOM 2089 C C . GLN A 1 259 ? 8.302 13.051 -0.624 1.00 83.50 259 GLN A C 1
ATOM 2091 O O . GLN A 1 259 ? 8.482 12.044 -1.310 1.00 83.50 259 GLN A O 1
ATOM 2096 N N . GLN A 1 260 ? 7.295 13.139 0.249 1.00 85.81 260 GLN A N 1
ATOM 2097 C CA . GLN A 1 260 ? 6.314 12.072 0.420 1.00 85.81 260 GLN A CA 1
ATOM 2098 C C . GLN A 1 260 ? 5.387 11.990 -0.793 1.00 85.81 260 GLN A C 1
ATOM 2100 O O . GLN A 1 260 ? 5.200 10.899 -1.324 1.00 85.81 260 GLN A O 1
ATOM 2105 N N . ASP A 1 261 ? 4.859 13.117 -1.269 1.00 87.56 261 ASP A N 1
ATOM 2106 C CA . ASP A 1 261 ? 4.003 13.135 -2.460 1.00 87.56 261 ASP A CA 1
ATOM 2107 C C . ASP A 1 261 ? 4.779 12.734 -3.721 1.00 87.56 261 ASP A C 1
ATOM 2109 O O . ASP A 1 261 ? 4.237 12.004 -4.545 1.00 87.56 261 ASP A O 1
ATOM 2113 N N . GLN A 1 262 ? 6.057 13.110 -3.851 1.00 85.69 262 GLN A N 1
ATOM 2114 C CA . GLN A 1 262 ? 6.920 12.628 -4.938 1.00 85.69 262 GLN A CA 1
ATOM 2115 C C . GLN A 1 262 ? 7.021 11.097 -4.928 1.00 85.69 262 GLN A C 1
ATOM 2117 O O . GLN A 1 262 ? 6.804 10.443 -5.947 1.00 85.69 262 GLN A O 1
ATOM 2122 N N . TYR A 1 263 ? 7.291 10.515 -3.758 1.00 86.19 263 TYR A N 1
ATOM 2123 C CA . TYR A 1 263 ? 7.382 9.066 -3.596 1.00 86.19 263 TYR A CA 1
ATOM 2124 C C . TYR A 1 263 ? 6.049 8.355 -3.881 1.00 86.19 263 TYR A C 1
ATOM 2126 O O . TYR A 1 263 ? 6.020 7.362 -4.610 1.00 86.19 263 TYR A O 1
ATOM 2134 N N . LEU A 1 264 ? 4.936 8.865 -3.346 1.00 90.88 264 LEU A N 1
ATOM 2135 C CA . LEU A 1 264 ? 3.608 8.292 -3.581 1.00 90.88 264 LEU A CA 1
ATOM 2136 C C . LEU A 1 264 ? 3.173 8.432 -5.044 1.00 90.88 264 LEU A C 1
ATOM 2138 O O . LEU A 1 264 ? 2.555 7.511 -5.575 1.00 90.88 264 LEU A O 1
ATOM 2142 N N . CYS A 1 265 ? 3.540 9.531 -5.707 1.00 88.44 265 CYS A N 1
ATOM 2143 C CA . CYS A 1 265 ? 3.310 9.732 -7.133 1.00 88.44 265 CYS A CA 1
ATOM 2144 C C . CYS A 1 265 ? 4.028 8.659 -7.960 1.00 88.44 265 CYS A C 1
ATOM 2146 O O . CYS A 1 265 ? 3.383 8.000 -8.774 1.00 88.44 265 CYS A O 1
ATOM 2148 N N . MET A 1 266 ? 5.311 8.387 -7.684 1.00 87.00 266 MET A N 1
ATOM 2149 C CA . MET A 1 266 ? 6.058 7.317 -8.364 1.00 87.00 266 MET A CA 1
ATOM 2150 C C . MET A 1 266 ? 5.385 5.943 -8.217 1.00 87.00 266 MET A C 1
ATOM 2152 O O . MET A 1 266 ? 5.275 5.206 -9.193 1.00 87.00 266 MET A O 1
ATOM 2156 N N . ILE A 1 267 ? 4.886 5.598 -7.023 1.00 91.50 267 ILE A N 1
ATOM 2157 C CA . ILE A 1 267 ? 4.169 4.327 -6.809 1.00 91.50 267 ILE A CA 1
ATOM 2158 C C . ILE A 1 267 ? 2.847 4.309 -7.581 1.00 91.50 267 ILE A C 1
ATOM 2160 O O . ILE A 1 267 ? 2.514 3.311 -8.218 1.00 91.50 267 ILE A O 1
ATOM 2164 N N . ALA A 1 268 ? 2.080 5.400 -7.528 1.00 92.50 268 ALA A N 1
ATOM 2165 C CA . ALA A 1 268 ? 0.804 5.503 -8.227 1.00 92.50 268 ALA A CA 1
ATOM 2166 C C . ALA A 1 268 ? 0.990 5.347 -9.747 1.00 92.50 268 ALA A C 1
ATOM 2168 O O . ALA A 1 268 ? 0.201 4.662 -10.404 1.00 92.50 268 ALA A O 1
ATOM 2169 N N . LEU A 1 269 ? 2.054 5.937 -10.296 1.00 89.75 269 LEU A N 1
ATOM 2170 C CA . LEU A 1 269 ? 2.452 5.796 -11.693 1.00 89.75 269 LEU A CA 1
ATOM 2171 C C . LEU A 1 269 ? 2.872 4.363 -12.015 1.00 89.75 269 LEU A C 1
ATOM 2173 O O . LEU A 1 269 ? 2.400 3.817 -13.009 1.00 89.75 269 LEU A O 1
ATOM 2177 N N . GLU A 1 270 ? 3.661 3.719 -11.155 1.00 92.19 270 GLU A N 1
ATOM 2178 C CA . GLU A 1 270 ? 4.047 2.316 -11.326 1.00 92.19 270 GLU A CA 1
ATOM 2179 C C . GLU A 1 270 ? 2.815 1.396 -11.389 1.00 92.19 270 GLU A C 1
ATOM 2181 O O . GLU A 1 270 ? 2.665 0.635 -12.345 1.00 92.19 270 GLU A O 1
ATOM 2186 N N . LEU A 1 271 ? 1.877 1.527 -10.441 1.00 94.75 271 LEU A N 1
ATOM 2187 C CA . LEU A 1 271 ? 0.620 0.765 -10.422 1.00 94.75 271 LEU A CA 1
ATOM 2188 C C . LEU A 1 271 ? -0.218 1.015 -11.679 1.00 94.75 271 LEU A C 1
ATOM 2190 O O . LEU A 1 271 ? -0.728 0.076 -12.291 1.00 94.75 271 LEU A O 1
ATOM 2194 N N . ARG A 1 272 ? -0.353 2.282 -12.088 1.00 92.94 272 ARG A N 1
ATOM 2195 C CA . ARG A 1 272 ? -1.079 2.671 -13.304 1.00 92.94 272 ARG A CA 1
ATOM 2196 C C . ARG A 1 272 ? -0.456 2.030 -14.541 1.00 92.94 272 ARG A C 1
ATOM 2198 O O . ARG A 1 272 ? -1.173 1.460 -15.356 1.00 92.94 272 ARG A O 1
ATOM 2205 N N . ASN A 1 273 ? 0.857 2.147 -14.692 1.00 92.88 273 ASN A N 1
ATOM 2206 C CA . ASN A 1 273 ? 1.567 1.715 -15.887 1.00 92.88 273 ASN A CA 1
ATOM 2207 C C . ASN A 1 273 ? 1.581 0.187 -15.990 1.00 92.88 273 ASN A C 1
ATOM 2209 O O . ASN A 1 273 ? 1.234 -0.336 -17.046 1.00 92.88 273 ASN A O 1
ATOM 2213 N N . LEU A 1 274 ? 1.846 -0.520 -14.883 1.00 95.62 274 LEU A N 1
ATOM 2214 C CA . LEU A 1 274 ? 1.733 -1.981 -14.809 1.00 95.62 274 LEU A CA 1
ATOM 2215 C C . LEU A 1 274 ? 0.314 -2.464 -15.134 1.00 95.62 274 LEU A C 1
ATOM 2217 O O . LEU A 1 274 ? 0.149 -3.476 -15.815 1.00 95.62 274 LEU A O 1
ATOM 2221 N N . HIS A 1 275 ? -0.717 -1.743 -14.684 1.00 94.81 275 HIS A N 1
ATOM 2222 C CA . HIS A 1 275 ? -2.100 -2.057 -15.031 1.00 94.81 275 HIS A CA 1
ATOM 2223 C C . HIS A 1 275 ? -2.370 -1.877 -16.534 1.00 94.81 275 HIS A C 1
ATOM 2225 O O . HIS A 1 275 ? -2.914 -2.779 -17.162 1.00 94.81 275 HIS A O 1
ATOM 2231 N N . ILE A 1 276 ? -1.931 -0.761 -17.133 1.00 93.62 276 ILE A N 1
ATOM 2232 C CA . ILE A 1 276 ? -2.126 -0.467 -18.566 1.00 93.62 276 ILE A CA 1
ATOM 2233 C C . ILE A 1 276 ? -1.488 -1.537 -19.467 1.00 93.62 276 ILE A C 1
ATOM 2235 O O . ILE A 1 276 ? -2.086 -1.944 -20.464 1.00 93.62 276 ILE A O 1
ATOM 2239 N N . ILE A 1 277 ? -0.290 -2.011 -19.123 1.00 94.88 277 ILE A N 1
ATOM 2240 C CA . ILE A 1 277 ? 0.431 -3.017 -19.920 1.00 94.88 277 ILE A CA 1
ATOM 2241 C C . ILE A 1 277 ? 0.035 -4.465 -19.583 1.00 94.88 277 ILE A C 1
ATOM 2243 O O . ILE A 1 277 ? 0.580 -5.398 -20.175 1.00 94.88 277 ILE A O 1
ATOM 2247 N N . ASN A 1 278 ? -0.932 -4.662 -18.678 1.00 94.88 278 ASN A N 1
ATOM 2248 C CA . ASN A 1 278 ? -1.398 -5.963 -18.180 1.00 94.88 278 ASN A CA 1
ATOM 2249 C C . ASN A 1 278 ? -0.310 -6.797 -17.476 1.00 94.88 278 ASN A C 1
ATOM 2251 O O . ASN A 1 278 ? -0.271 -8.021 -17.600 1.00 94.88 278 ASN A O 1
ATOM 2255 N N . GLU A 1 279 ? 0.584 -6.140 -16.738 1.00 95.69 279 GLU A N 1
ATOM 2256 C CA . GLU A 1 279 ? 1.605 -6.798 -15.910 1.00 95.69 279 GLU A CA 1
ATOM 2257 C C . GLU A 1 279 ? 1.311 -6.709 -14.407 1.00 95.69 279 GLU A C 1
ATOM 2259 O O . GLU A 1 279 ? 1.904 -7.463 -13.634 1.00 95.69 279 GLU A O 1
ATOM 2264 N N . LEU A 1 280 ? 0.371 -5.854 -13.987 1.00 96.75 280 LEU A N 1
ATOM 2265 C CA . LEU A 1 280 ? -0.184 -5.867 -12.633 1.00 96.75 280 LEU A CA 1
ATOM 2266 C C . LEU A 1 280 ? -1.158 -7.041 -12.489 1.00 96.75 280 LEU A C 1
ATOM 2268 O O . LEU A 1 280 ? -2.175 -7.085 -13.180 1.00 96.75 280 LEU A O 1
ATOM 2272 N N . LYS A 1 281 ? -0.856 -7.972 -11.582 1.00 95.62 281 LYS A N 1
ATOM 2273 C CA . LYS A 1 281 ? -1.710 -9.133 -11.300 1.00 95.62 281 LYS A CA 1
ATOM 2274 C C . LYS A 1 281 ? -2.670 -8.868 -10.139 1.00 95.62 281 LYS A C 1
ATOM 2276 O O . LYS A 1 281 ? -3.828 -9.252 -10.226 1.00 95.62 281 LYS A O 1
ATOM 2281 N N . ASP A 1 282 ? -2.189 -8.235 -9.068 1.00 92.25 282 ASP A N 1
ATOM 2282 C CA . ASP A 1 282 ? -2.955 -7.981 -7.836 1.00 92.25 282 ASP A CA 1
ATOM 2283 C C . ASP A 1 282 ? -2.219 -6.938 -6.964 1.00 92.25 282 ASP A C 1
ATOM 2285 O O . ASP A 1 282 ? -1.006 -6.804 -7.113 1.00 92.25 282 ASP A O 1
ATOM 2289 N N . PRO A 1 283 ? -2.857 -6.215 -6.031 1.00 91.50 283 PRO A N 1
ATOM 2290 C CA . PRO A 1 283 ? -4.271 -5.874 -6.025 1.00 91.50 283 PRO A CA 1
ATOM 2291 C C . PRO A 1 283 ? -4.641 -4.999 -7.225 1.00 91.50 283 PRO A C 1
ATOM 2293 O O . PRO A 1 283 ? -3.776 -4.494 -7.948 1.00 91.50 283 PRO A O 1
ATOM 2296 N N . LYS A 1 284 ? -5.942 -4.762 -7.421 1.00 90.50 284 LYS A N 1
ATOM 2297 C CA . LYS A 1 284 ? -6.357 -3.603 -8.219 1.00 90.50 284 LYS A CA 1
ATOM 2298 C C . LYS A 1 284 ? -5.729 -2.342 -7.612 1.00 90.50 284 LYS A C 1
ATOM 2300 O O . LYS A 1 284 ? -5.608 -2.268 -6.388 1.00 90.50 284 LYS A O 1
ATOM 2305 N N . PRO A 1 285 ? -5.356 -1.336 -8.417 1.00 89.94 285 PRO A N 1
ATOM 2306 C CA . PRO A 1 285 ? -4.757 -0.111 -7.889 1.00 89.94 285 PRO A CA 1
ATOM 2307 C C . PRO A 1 285 ? -5.597 0.577 -6.801 1.00 89.94 285 PRO A C 1
ATOM 2309 O O . PRO A 1 285 ? -5.047 1.098 -5.834 1.00 89.94 285 PRO A O 1
ATOM 2312 N N . GLU A 1 286 ? -6.928 0.528 -6.909 1.00 89.19 286 GLU A N 1
ATOM 2313 C CA . GLU A 1 286 ? -7.861 1.045 -5.898 1.00 89.19 286 GLU A CA 1
ATOM 2314 C C . GLU A 1 286 ? -7.786 0.299 -4.555 1.00 89.19 286 GLU A C 1
ATOM 2316 O O . GLU A 1 286 ? -8.029 0.881 -3.496 1.00 89.19 286 GLU A O 1
ATOM 2321 N N . ASP A 1 287 ? -7.402 -0.973 -4.588 1.00 87.94 287 ASP A N 1
ATOM 2322 C CA . ASP A 1 287 ? -7.272 -1.847 -3.424 1.00 87.94 287 ASP A CA 1
ATOM 2323 C C . ASP A 1 287 ? -5.829 -1.885 -2.892 1.00 87.94 287 ASP A C 1
ATOM 2325 O O . ASP A 1 287 ? -5.510 -2.654 -1.983 1.00 87.94 287 ASP A O 1
ATOM 2329 N N . PHE A 1 288 ? -4.945 -1.033 -3.425 1.00 93.19 288 PHE A N 1
ATOM 2330 C CA . PHE A 1 288 ? -3.547 -0.985 -3.025 1.00 93.19 288 PHE A CA 1
ATOM 2331 C C . PHE A 1 288 ? -3.386 -0.735 -1.524 1.00 93.19 288 PHE A C 1
ATOM 2333 O O . PHE A 1 288 ? -3.953 0.205 -0.962 1.00 93.19 288 PHE A O 1
ATOM 2340 N N . SER A 1 289 ? -2.572 -1.564 -0.874 1.00 89.81 289 SER A N 1
ATOM 2341 C CA . SER A 1 289 ? -2.378 -1.529 0.578 1.00 89.81 289 SER A CA 1
ATOM 2342 C C . SER A 1 289 ? -0.905 -1.582 0.989 1.00 89.81 289 SER A C 1
ATOM 2344 O O . SER A 1 289 ? -0.601 -1.881 2.139 1.00 89.81 289 SER A O 1
ATOM 2346 N N . GLY A 1 290 ? 0.028 -1.264 0.085 1.00 92.81 290 GLY A N 1
ATOM 2347 C CA . GLY A 1 290 ? 1.471 -1.284 0.373 1.00 92.81 290 GLY A CA 1
ATOM 2348 C C . GLY A 1 290 ? 2.219 -2.479 -0.210 1.00 92.81 290 GLY A C 1
ATOM 2349 O O . GLY A 1 290 ? 3.412 -2.637 0.038 1.00 92.81 290 GLY A O 1
ATOM 2350 N N . TRP A 1 291 ? 1.551 -3.306 -1.009 1.00 95.62 291 TRP A N 1
ATOM 2351 C CA . TRP A 1 291 ? 2.172 -4.357 -1.807 1.00 95.62 291 TRP A CA 1
ATOM 2352 C C . TRP A 1 291 ? 1.440 -4.506 -3.138 1.00 95.62 291 TRP A C 1
ATOM 2354 O O . TRP A 1 291 ? 0.262 -4.161 -3.247 1.00 95.62 291 TRP A O 1
ATOM 2364 N N . PHE A 1 292 ? 2.139 -5.022 -4.141 1.00 96.81 292 PHE A N 1
ATOM 2365 C CA . PHE A 1 292 ? 1.524 -5.471 -5.380 1.00 96.81 292 PHE A CA 1
ATOM 2366 C C . PHE A 1 292 ? 2.274 -6.668 -5.963 1.00 96.81 292 PHE A C 1
ATOM 2368 O O . PHE A 1 292 ? 3.494 -6.796 -5.840 1.00 96.81 292 PHE A O 1
ATOM 2375 N N . LYS A 1 293 ? 1.517 -7.569 -6.577 1.00 96.94 293 LYS A N 1
ATOM 2376 C CA . LYS A 1 293 ? 1.969 -8.709 -7.361 1.00 96.94 293 LYS A CA 1
ATOM 2377 C C . LYS A 1 293 ? 1.984 -8.316 -8.832 1.00 96.94 293 LYS A C 1
ATOM 2379 O O . LYS A 1 293 ? 0.996 -7.827 -9.379 1.00 96.94 293 LYS A O 1
ATOM 2384 N N . MET A 1 294 ? 3.109 -8.565 -9.481 1.00 96.50 294 MET A N 1
ATOM 2385 C CA . MET A 1 294 ? 3.307 -8.289 -10.900 1.00 96.50 294 MET A CA 1
ATOM 2386 C C . MET A 1 294 ? 3.922 -9.492 -11.601 1.00 96.50 294 MET A C 1
ATOM 2388 O O . MET A 1 294 ? 4.457 -10.399 -10.957 1.00 96.50 294 MET A O 1
ATOM 2392 N N . LYS A 1 295 ? 3.842 -9.502 -12.929 1.00 96.12 295 LYS A N 1
ATOM 2393 C CA . LYS A 1 295 ? 4.456 -10.532 -13.765 1.00 96.12 295 LYS A CA 1
ATOM 2394 C C . LYS A 1 295 ? 5.954 -10.664 -13.461 1.00 96.12 295 LYS A C 1
ATOM 2396 O O . LYS A 1 295 ? 6.689 -9.678 -13.441 1.00 96.12 295 LYS A O 1
ATOM 2401 N N . LYS A 1 296 ? 6.417 -11.898 -13.256 1.00 94.31 296 LYS A N 1
ATOM 2402 C CA . LYS A 1 296 ? 7.842 -12.216 -13.152 1.00 94.31 296 LYS A CA 1
ATOM 2403 C C . LYS A 1 296 ? 8.454 -12.115 -14.542 1.00 94.31 296 LYS A C 1
ATOM 2405 O O . LYS A 1 296 ? 8.105 -12.872 -15.445 1.00 94.31 296 LYS A O 1
ATOM 2410 N N . ILE A 1 297 ? 9.370 -11.173 -14.711 1.00 92.19 297 ILE A N 1
ATOM 2411 C CA . ILE A 1 297 ? 10.162 -11.061 -15.931 1.00 92.19 297 ILE A CA 1
ATOM 2412 C C . ILE A 1 297 ? 11.425 -11.899 -15.757 1.00 92.19 297 ILE A C 1
ATOM 2414 O O . ILE A 1 297 ? 12.203 -11.696 -14.824 1.00 92.19 297 ILE A O 1
ATOM 2418 N N . GLN A 1 298 ? 11.604 -12.862 -16.655 1.00 90.38 298 GLN A N 1
ATOM 2419 C CA . GLN A 1 298 ? 12.820 -13.658 -16.745 1.00 90.38 298 GLN A CA 1
ATOM 2420 C C . GLN A 1 298 ? 13.791 -13.015 -17.736 1.00 90.38 298 GLN A C 1
ATOM 2422 O O . GLN A 1 298 ? 13.384 -12.298 -18.649 1.00 90.38 298 GLN A O 1
ATOM 2427 N N . GLY A 1 299 ? 15.078 -13.264 -17.529 1.00 92.69 299 GLY A N 1
ATOM 2428 C CA . GLY A 1 299 ? 16.132 -12.805 -18.418 1.00 92.69 299 GLY A CA 1
ATOM 2429 C C . GLY A 1 299 ? 17.430 -12.536 -17.671 1.00 92.69 299 GLY A C 1
ATOM 2430 O O . GLY A 1 299 ? 17.538 -12.681 -16.450 1.00 92.69 299 GLY A O 1
ATOM 2431 N N . THR A 1 300 ? 18.436 -12.125 -18.428 1.00 94.69 300 THR A N 1
ATOM 2432 C CA . THR A 1 300 ? 19.774 -11.834 -17.926 1.00 94.69 300 THR A CA 1
ATOM 2433 C C . THR A 1 300 ? 20.114 -10.374 -18.192 1.00 94.69 300 THR A C 1
ATOM 2435 O O . THR A 1 300 ? 20.004 -9.886 -19.314 1.00 94.69 300 THR A O 1
ATOM 2438 N N . HIS A 1 301 ? 20.537 -9.652 -17.154 1.00 94.88 301 HIS A N 1
ATOM 2439 C CA . HIS A 1 301 ? 21.071 -8.303 -17.333 1.00 94.88 301 HIS A CA 1
ATOM 2440 C C . HIS A 1 301 ? 22.352 -8.330 -18.165 1.00 94.88 301 HIS A C 1
ATOM 2442 O O . HIS A 1 301 ? 23.205 -9.200 -17.973 1.00 94.88 301 HIS A O 1
ATOM 2448 N N . VAL A 1 302 ? 22.521 -7.322 -19.021 1.00 94.69 302 VAL A N 1
ATOM 2449 C CA . VAL A 1 302 ? 23.617 -7.265 -19.998 1.00 94.69 302 VAL A CA 1
ATOM 2450 C C . VAL A 1 302 ? 25.005 -7.405 -19.357 1.00 94.69 302 VAL A C 1
ATOM 2452 O O . VAL A 1 302 ? 25.849 -8.123 -19.884 1.00 94.69 302 VAL A O 1
ATOM 2455 N N . TRP A 1 303 ? 25.230 -6.838 -18.163 1.00 92.75 303 TRP A N 1
ATOM 2456 C CA . TRP A 1 303 ? 26.529 -6.896 -17.475 1.00 92.75 303 TRP A CA 1
ATOM 2457 C C . TRP A 1 303 ? 26.907 -8.271 -16.926 1.00 92.75 303 TRP A C 1
ATOM 2459 O O . TRP A 1 303 ? 28.053 -8.495 -16.531 1.00 92.75 303 TRP A O 1
ATOM 2469 N N . LYS A 1 304 ? 25.957 -9.210 -16.888 1.00 94.19 304 LYS A N 1
ATOM 2470 C CA . LYS A 1 304 ? 26.247 -10.609 -16.566 1.00 94.19 304 LYS A CA 1
ATOM 2471 C C . LYS A 1 304 ? 26.766 -11.376 -17.785 1.00 94.19 304 LYS A C 1
ATOM 2473 O O . LYS A 1 304 ? 27.398 -12.413 -17.604 1.00 94.19 304 LYS A O 1
ATOM 2478 N N . HIS A 1 305 ? 26.541 -10.871 -19.000 1.00 96.06 305 HIS A N 1
ATOM 2479 C CA . HIS A 1 305 ? 26.996 -11.504 -20.230 1.00 96.06 305 HIS A CA 1
ATOM 2480 C C . HIS A 1 305 ? 28.502 -11.293 -20.451 1.00 96.06 305 HIS A C 1
ATOM 2482 O O . HIS A 1 305 ? 29.055 -10.232 -20.158 1.00 96.06 305 HIS A O 1
ATOM 2488 N N . ARG A 1 306 ? 29.191 -12.298 -21.005 1.00 95.44 306 ARG A N 1
ATOM 2489 C CA . ARG A 1 306 ? 30.657 -12.267 -21.168 1.00 95.44 306 ARG A CA 1
ATOM 2490 C C . ARG A 1 306 ? 31.147 -11.153 -22.097 1.00 95.44 306 ARG A C 1
ATOM 2492 O O . ARG A 1 306 ? 32.216 -10.601 -21.854 1.00 95.44 306 ARG A O 1
ATOM 2499 N N . LEU A 1 307 ? 30.373 -10.811 -23.131 1.00 95.62 307 LEU A N 1
ATOM 2500 C CA . LEU A 1 307 ? 30.743 -9.768 -24.096 1.00 95.62 307 LEU A CA 1
ATOM 2501 C C . LEU A 1 307 ? 30.701 -8.363 -23.488 1.00 95.62 307 LEU A C 1
ATOM 2503 O O . LEU A 1 307 ? 31.478 -7.511 -23.899 1.00 95.62 307 LEU A O 1
ATOM 2507 N N . TYR A 1 308 ? 29.905 -8.144 -22.437 1.00 93.81 308 TYR A N 1
ATOM 2508 C CA . TYR A 1 308 ? 29.897 -6.872 -21.708 1.00 93.81 308 TYR A CA 1
ATOM 2509 C C . TYR A 1 308 ? 31.209 -6.608 -20.949 1.00 93.81 308 TYR A C 1
ATOM 2511 O O . TYR A 1 308 ? 31.508 -5.477 -20.589 1.00 93.81 308 TYR A O 1
ATOM 2519 N N . ARG A 1 309 ? 32.021 -7.646 -20.703 1.00 91.25 309 ARG A N 1
ATOM 2520 C CA . ARG A 1 309 ? 33.330 -7.516 -20.037 1.00 91.25 309 ARG A CA 1
ATOM 2521 C C . ARG A 1 309 ? 34.460 -7.148 -20.998 1.00 91.25 309 ARG A C 1
ATOM 2523 O O . ARG A 1 309 ? 35.596 -6.983 -20.561 1.00 91.25 309 ARG A O 1
ATOM 2530 N N . LYS A 1 310 ? 34.184 -7.104 -22.303 1.00 93.56 310 LYS A N 1
ATOM 2531 C CA . LYS A 1 310 ? 35.154 -6.671 -23.309 1.00 93.56 310 LYS A CA 1
ATOM 2532 C C . LYS A 1 310 ? 35.360 -5.161 -23.214 1.00 93.56 310 LYS A C 1
ATOM 2534 O O . LYS A 1 310 ? 34.563 -4.445 -22.616 1.00 93.56 310 LYS A O 1
ATOM 2539 N N . HIS A 1 311 ? 36.454 -4.685 -23.800 1.00 90.88 311 HIS A N 1
ATOM 2540 C CA . HIS A 1 311 ? 36.757 -3.260 -23.805 1.00 90.88 311 HIS A CA 1
ATOM 2541 C C . HIS A 1 311 ? 35.633 -2.477 -24.517 1.00 90.88 311 HIS A C 1
ATOM 2543 O O . HIS A 1 311 ? 35.234 -2.907 -25.603 1.00 90.88 311 HIS A O 1
ATOM 2549 N N . PRO A 1 312 ? 35.150 -1.335 -23.989 1.00 90.75 312 PRO A N 1
ATOM 2550 C CA . PRO A 1 312 ? 34.015 -0.603 -24.568 1.00 90.75 312 PRO A CA 1
ATOM 2551 C C . PRO A 1 312 ? 34.196 -0.091 -26.005 1.00 90.75 312 PRO A C 1
ATOM 2553 O O . PRO A 1 312 ? 33.226 0.274 -26.669 1.00 90.75 312 PRO A O 1
ATOM 2556 N N . PHE A 1 313 ? 35.439 -0.051 -26.485 1.00 89.38 313 PHE A N 1
ATOM 2557 C CA . PHE A 1 313 ? 35.788 0.314 -27.862 1.00 89.38 313 PHE A CA 1
ATOM 2558 C C . PHE A 1 313 ? 36.154 -0.888 -28.746 1.00 89.38 313 PHE A C 1
ATOM 2560 O O . PHE A 1 313 ? 36.583 -0.708 -29.879 1.00 89.38 313 PHE A O 1
ATOM 2567 N N . SER A 1 314 ? 36.017 -2.119 -28.243 1.00 92.31 314 SER A N 1
ATOM 2568 C CA . SER A 1 314 ? 36.147 -3.317 -29.080 1.00 92.31 314 SER A CA 1
ATOM 2569 C C . SER A 1 314 ? 34.916 -3.491 -29.967 1.00 92.31 314 SER A C 1
ATOM 2571 O O . SER A 1 314 ? 33.795 -3.195 -29.544 1.00 92.31 314 SER A O 1
ATOM 2573 N N . VAL A 1 315 ? 35.126 -4.009 -31.180 1.00 92.12 315 VAL A N 1
ATOM 2574 C CA . VAL A 1 315 ? 34.046 -4.262 -32.146 1.00 92.12 315 VAL A CA 1
ATOM 2575 C C . VAL A 1 315 ? 33.011 -5.210 -31.543 1.00 92.12 315 VAL A C 1
ATOM 2577 O O . VAL A 1 315 ? 31.814 -4.963 -31.633 1.00 92.12 315 VAL A O 1
ATOM 2580 N N . GLU A 1 316 ? 33.461 -6.254 -30.847 1.00 95.00 316 GLU A N 1
ATOM 2581 C CA . GLU A 1 316 ? 32.586 -7.254 -30.242 1.00 95.00 316 GLU A CA 1
ATOM 2582 C C . GLU A 1 316 ? 31.699 -6.669 -29.138 1.00 95.00 316 GLU A C 1
ATOM 2584 O O . GLU A 1 316 ? 30.528 -7.033 -29.044 1.00 95.00 316 GLU A O 1
ATOM 2589 N N . PHE A 1 317 ? 32.228 -5.760 -28.309 1.00 94.06 317 PHE A N 1
ATOM 2590 C CA . PHE A 1 317 ? 31.420 -5.059 -27.308 1.00 94.06 317 PHE A CA 1
ATOM 2591 C C . PHE A 1 317 ? 30.385 -4.160 -27.980 1.00 94.06 317 PHE A C 1
ATOM 2593 O O . PHE A 1 317 ? 29.207 -4.210 -27.630 1.00 94.06 317 PHE A O 1
ATOM 2600 N N . GLN A 1 318 ? 30.818 -3.339 -28.938 1.00 92.62 318 GLN A N 1
ATOM 2601 C CA . GLN A 1 318 ? 29.951 -2.344 -29.555 1.00 92.62 318 GLN A CA 1
ATOM 2602 C C . GLN A 1 318 ? 28.810 -2.998 -30.337 1.00 92.62 318 GLN A C 1
ATOM 2604 O O . GLN A 1 318 ? 27.660 -2.617 -30.139 1.00 92.62 318 GLN A O 1
ATOM 2609 N N . GLU A 1 319 ? 29.089 -4.019 -31.152 1.00 94.56 319 GLU A N 1
ATOM 2610 C CA . GLU A 1 319 ? 28.062 -4.772 -31.891 1.00 94.56 319 GLU A CA 1
ATOM 2611 C C . GLU A 1 319 ? 27.062 -5.460 -30.947 1.00 94.56 319 GLU A C 1
ATOM 2613 O O . GLU A 1 319 ? 25.846 -5.436 -31.166 1.00 94.56 319 GLU A O 1
ATOM 2618 N N . PHE A 1 320 ? 27.558 -6.021 -29.840 1.00 96.19 320 PHE A N 1
ATOM 2619 C CA . PHE A 1 320 ? 26.721 -6.641 -28.816 1.00 96.19 320 PHE A CA 1
ATOM 2620 C C . PHE A 1 320 ? 25.799 -5.627 -28.124 1.00 96.19 320 PHE A C 1
ATOM 2622 O O . PHE A 1 320 ? 24.584 -5.821 -28.070 1.00 96.19 320 PHE A O 1
ATOM 2629 N N . ILE A 1 321 ? 26.357 -4.522 -27.621 1.00 95.25 321 ILE A N 1
ATOM 2630 C CA . ILE A 1 321 ? 25.596 -3.458 -26.955 1.00 95.25 321 ILE A CA 1
ATOM 2631 C C . ILE A 1 321 ? 24.583 -2.832 -27.903 1.00 95.25 321 ILE A C 1
ATOM 2633 O O . ILE A 1 321 ? 23.439 -2.598 -27.515 1.00 95.25 321 ILE A O 1
ATOM 2637 N N . LYS A 1 322 ? 24.978 -2.602 -29.152 1.00 95.12 322 LYS A N 1
ATOM 2638 C CA . LYS A 1 322 ? 24.109 -2.070 -30.193 1.00 95.12 322 LYS A CA 1
ATOM 2639 C C . LYS A 1 322 ? 22.919 -2.989 -30.431 1.00 95.12 322 LYS A C 1
ATOM 2641 O O . LYS A 1 322 ? 21.782 -2.529 -30.368 1.00 95.12 322 LYS A O 1
ATOM 2646 N N . SER A 1 323 ? 23.159 -4.289 -30.593 1.00 96.50 323 SER A N 1
ATOM 2647 C CA . SER A 1 323 ? 22.090 -5.287 -30.727 1.00 96.50 323 SER A CA 1
ATOM 2648 C C . SER A 1 323 ? 21.116 -5.245 -29.542 1.00 96.50 323 SER A C 1
ATOM 2650 O O . SER A 1 323 ? 19.900 -5.219 -29.739 1.00 96.50 323 SER A O 1
ATOM 2652 N N . CYS A 1 324 ? 21.634 -5.149 -28.313 1.00 97.19 324 CYS A N 1
ATOM 2653 C CA . CYS A 1 324 ? 20.817 -4.976 -27.111 1.00 97.19 324 CYS A CA 1
ATOM 2654 C C . CYS A 1 324 ? 19.988 -3.678 -27.153 1.00 97.19 324 CYS A C 1
ATOM 2656 O O . CYS A 1 324 ? 18.792 -3.724 -26.888 1.00 97.19 324 CYS A O 1
ATOM 2658 N N . MET A 1 325 ? 20.576 -2.535 -27.527 1.00 95.81 325 MET A N 1
ATOM 2659 C CA . MET A 1 325 ? 19.859 -1.253 -27.637 1.00 95.81 325 MET A CA 1
ATOM 2660 C C . MET A 1 325 ? 18.731 -1.307 -28.668 1.00 95.81 325 MET A C 1
ATOM 2662 O O . MET A 1 325 ? 17.640 -0.804 -28.407 1.00 95.81 325 MET A O 1
ATOM 2666 N N . TYR A 1 326 ? 18.960 -1.937 -29.821 1.00 96.25 326 TYR A N 1
ATOM 2667 C CA . TYR A 1 326 ? 17.921 -2.096 -30.838 1.00 96.25 326 TYR A CA 1
ATOM 2668 C C . TYR A 1 326 ? 16.770 -2.981 -30.362 1.00 96.25 326 TYR A C 1
ATOM 2670 O O . TYR A 1 326 ? 15.617 -2.648 -30.618 1.00 96.25 326 TYR A O 1
ATOM 2678 N N . LEU A 1 327 ? 17.054 -4.062 -29.634 1.00 97.50 327 LEU A N 1
ATOM 2679 C CA . LEU A 1 327 ? 16.008 -4.902 -29.047 1.00 97.50 327 LEU A CA 1
ATOM 2680 C C . LEU A 1 327 ? 15.244 -4.181 -27.935 1.00 97.50 327 LEU A C 1
ATOM 2682 O O . LEU A 1 327 ? 14.021 -4.290 -27.873 1.00 97.50 327 LEU A O 1
ATOM 2686 N N . THR A 1 328 ? 15.935 -3.410 -27.091 1.00 97.12 328 THR A N 1
ATOM 2687 C CA . THR A 1 328 ? 15.289 -2.528 -26.110 1.00 97.12 328 THR A CA 1
ATOM 2688 C C . THR A 1 328 ? 14.360 -1.543 -26.810 1.00 97.12 328 THR A C 1
ATOM 2690 O O . THR A 1 328 ? 13.211 -1.385 -26.406 1.00 97.12 328 THR A O 1
ATOM 2693 N N . MET A 1 329 ? 14.829 -0.915 -27.890 1.00 95.44 329 MET A N 1
ATOM 2694 C CA . MET A 1 329 ? 14.039 0.029 -28.670 1.00 95.44 329 MET A CA 1
ATOM 2695 C C . MET A 1 329 ? 12.812 -0.646 -29.292 1.00 95.44 329 MET A C 1
ATOM 2697 O O . MET A 1 329 ? 11.703 -0.148 -29.128 1.00 95.44 329 MET A O 1
ATOM 2701 N N . ASP A 1 330 ? 12.974 -1.812 -29.921 1.00 96.81 330 ASP A N 1
ATOM 2702 C CA . ASP A 1 330 ? 11.854 -2.588 -30.463 1.00 96.81 330 ASP A CA 1
ATOM 2703 C C . ASP A 1 330 ? 10.821 -2.937 -29.363 1.00 96.81 330 ASP A C 1
ATOM 2705 O O . ASP A 1 330 ? 9.613 -2.861 -29.605 1.00 96.81 330 ASP A O 1
ATOM 2709 N N . ALA A 1 331 ? 11.266 -3.244 -28.136 1.00 97.06 331 ALA A N 1
ATOM 2710 C CA . ALA A 1 331 ? 10.383 -3.492 -26.993 1.00 97.06 331 ALA A CA 1
ATOM 2711 C C . ALA A 1 331 ? 9.623 -2.230 -26.536 1.00 97.06 331 ALA A C 1
ATOM 2713 O O . ALA A 1 331 ? 8.414 -2.295 -26.306 1.00 97.06 331 ALA A O 1
ATOM 2714 N N . ILE A 1 332 ? 10.293 -1.074 -26.455 1.00 95.81 332 ILE A N 1
ATOM 2715 C CA . ILE A 1 332 ? 9.647 0.217 -26.149 1.00 95.81 332 ILE A CA 1
ATOM 2716 C C . ILE A 1 332 ? 8.588 0.530 -27.206 1.00 95.81 332 ILE A C 1
ATOM 2718 O O . ILE A 1 332 ? 7.450 0.860 -26.880 1.00 95.81 332 ILE A O 1
ATOM 2722 N N . GLU A 1 333 ? 8.942 0.385 -28.480 1.00 95.88 333 GLU A N 1
ATOM 2723 C CA . GLU A 1 333 ? 8.053 0.648 -29.606 1.00 95.88 333 GLU A CA 1
ATOM 2724 C C . GLU A 1 333 ? 6.812 -0.242 -29.591 1.00 95.88 333 GLU A C 1
ATOM 2726 O O . GLU A 1 333 ? 5.698 0.227 -29.844 1.00 95.88 333 GLU A O 1
ATOM 2731 N N . HIS A 1 334 ? 7.001 -1.523 -29.271 1.00 96.44 334 HIS A N 1
ATOM 2732 C CA . HIS A 1 334 ? 5.907 -2.462 -29.091 1.00 96.44 334 HIS A CA 1
ATOM 2733 C C . HIS A 1 334 ? 4.944 -1.984 -28.001 1.00 96.44 334 HIS A C 1
ATOM 2735 O O . HIS A 1 334 ? 3.735 -1.954 -28.228 1.00 96.44 334 HIS A O 1
ATOM 2741 N N . VAL A 1 335 ? 5.465 -1.566 -26.844 1.00 96.25 335 VAL A N 1
ATOM 2742 C CA . VAL A 1 335 ? 4.641 -1.114 -25.714 1.00 96.25 335 VAL A CA 1
ATOM 2743 C C . VAL A 1 335 ? 3.916 0.193 -26.032 1.00 96.25 335 VAL A C 1
ATOM 2745 O O . VAL A 1 335 ? 2.716 0.288 -25.771 1.00 96.25 335 VAL A O 1
ATOM 2748 N N . VAL A 1 336 ? 4.565 1.147 -26.701 1.00 95.62 336 VAL A N 1
ATOM 2749 C CA . VAL A 1 336 ? 3.902 2.381 -27.151 1.00 95.62 336 VAL A CA 1
ATOM 2750 C C . VAL A 1 336 ? 2.760 2.062 -28.117 1.00 95.62 336 VAL A C 1
ATOM 2752 O O . VAL A 1 336 ? 1.640 2.530 -27.923 1.00 95.62 336 VAL A O 1
ATOM 2755 N N . LYS A 1 337 ? 3.003 1.237 -29.142 1.00 96.25 337 LYS A N 1
ATOM 2756 C CA . LYS A 1 337 ? 1.980 0.905 -30.149 1.00 96.25 337 LYS A CA 1
ATOM 2757 C C . LYS A 1 337 ? 0.826 0.090 -29.574 1.00 96.25 337 LYS A C 1
ATOM 2759 O O . LYS A 1 337 ? -0.311 0.281 -29.994 1.00 96.25 337 LYS A O 1
ATOM 2764 N N . LYS A 1 338 ? 1.115 -0.831 -28.654 1.00 96.75 338 LYS A N 1
ATOM 2765 C CA . LYS A 1 338 ? 0.124 -1.762 -28.107 1.00 96.75 338 LYS A CA 1
ATOM 2766 C C . LYS A 1 338 ? -0.660 -1.180 -26.934 1.00 96.75 338 LYS A C 1
ATOM 2768 O O . LYS A 1 338 ? -1.858 -1.423 -26.836 1.00 96.75 338 LYS A O 1
ATOM 2773 N N . TYR A 1 339 ? 0.007 -0.441 -26.053 1.00 95.88 339 TYR A N 1
ATOM 2774 C CA . TYR A 1 339 ? -0.549 -0.014 -24.766 1.00 95.88 339 TYR A CA 1
ATOM 2775 C C . TYR A 1 339 ? -0.584 1.506 -24.581 1.00 95.88 339 TYR A C 1
ATOM 2777 O O . TYR A 1 339 ? -1.206 1.993 -23.641 1.00 95.88 339 TYR A O 1
ATOM 2785 N N . GLY A 1 340 ? 0.047 2.275 -25.471 1.00 94.25 340 GLY A N 1
ATOM 2786 C CA . GLY A 1 340 ? 0.020 3.735 -25.411 1.00 94.25 340 GLY A CA 1
ATOM 2787 C C . GLY A 1 340 ? 0.865 4.330 -24.281 1.00 94.25 340 GLY A C 1
ATOM 2788 O O . GLY A 1 340 ? 0.508 5.373 -23.725 1.00 94.25 340 GLY A O 1
ATOM 2789 N N . VAL A 1 341 ? 1.955 3.655 -23.905 1.00 92.12 341 VAL A N 1
ATOM 2790 C CA . VAL A 1 341 ? 2.858 4.056 -22.814 1.00 92.12 341 VAL A CA 1
ATOM 2791 C C . VAL A 1 341 ? 4.309 3.964 -23.279 1.00 92.12 341 VAL A C 1
ATOM 2793 O O . VAL A 1 341 ? 4.692 3.009 -23.948 1.00 92.12 341 VAL A O 1
ATOM 2796 N N . GLU A 1 342 ? 5.119 4.950 -22.913 1.00 91.75 342 GLU A N 1
ATOM 2797 C CA . GLU A 1 342 ? 6.560 5.007 -23.139 1.00 91.75 342 GLU A CA 1
ATOM 2798 C C . GLU A 1 342 ? 7.314 4.860 -21.811 1.00 91.75 342 GLU A C 1
ATOM 2800 O O . GLU A 1 342 ? 6.985 5.531 -20.841 1.00 91.75 342 GLU A O 1
ATOM 2805 N N . HIS A 1 343 ? 8.358 4.026 -21.773 1.00 90.31 343 HIS A N 1
ATOM 2806 C CA . HIS A 1 343 ? 9.067 3.666 -20.536 1.00 90.31 343 HIS A CA 1
ATOM 2807 C C . HIS A 1 343 ? 9.834 4.819 -19.858 1.00 90.31 343 HIS A C 1
ATOM 2809 O O . HIS A 1 343 ? 9.966 4.841 -18.640 1.00 90.31 343 HIS A O 1
ATOM 2815 N N . CYS A 1 344 ? 10.392 5.746 -20.638 1.00 86.44 344 CYS A N 1
ATOM 2816 C CA . CYS A 1 344 ? 11.230 6.880 -20.203 1.00 86.44 344 CYS A CA 1
ATOM 2817 C C . CYS A 1 344 ? 12.524 6.576 -19.407 1.00 86.44 344 CYS A C 1
ATOM 2819 O O . CYS A 1 344 ? 13.364 7.463 -19.323 1.00 86.44 344 CYS A O 1
ATOM 2821 N N . ASP A 1 345 ? 12.740 5.348 -18.915 1.00 86.69 345 ASP A N 1
ATOM 2822 C CA . ASP A 1 345 ? 13.979 4.937 -18.207 1.00 86.69 345 ASP A CA 1
ATOM 2823 C C . ASP A 1 345 ? 14.538 3.561 -18.605 1.00 86.69 345 ASP A C 1
ATOM 2825 O O . ASP A 1 345 ? 15.004 2.776 -17.777 1.00 86.69 345 ASP A O 1
ATOM 2829 N N . ALA A 1 346 ? 14.447 3.203 -19.883 1.00 88.56 346 ALA A N 1
ATOM 2830 C CA . ALA A 1 346 ? 14.858 1.883 -20.367 1.00 88.56 346 ALA A CA 1
ATOM 2831 C C . ALA A 1 346 ? 16.388 1.752 -20.542 1.00 88.56 346 ALA A C 1
ATOM 2833 O O . ALA A 1 346 ? 16.874 1.238 -21.549 1.00 88.56 346 ALA A O 1
ATOM 2834 N N . HIS A 1 347 ? 17.180 2.232 -19.579 1.00 87.19 347 HIS A N 1
ATOM 2835 C CA . HIS A 1 347 ? 18.617 1.956 -19.538 1.00 87.19 347 HIS A CA 1
ATOM 2836 C C . HIS A 1 347 ? 18.871 0.491 -19.150 1.00 87.19 347 HIS A C 1
ATOM 2838 O O . HIS A 1 347 ? 18.011 -0.151 -18.546 1.00 87.19 347 HIS A O 1
ATOM 2844 N N . PHE A 1 348 ? 20.069 -0.049 -19.386 1.00 91.19 348 PHE A N 1
ATOM 2845 C CA . PHE A 1 348 ? 20.331 -1.483 -19.193 1.00 91.19 348 PHE A CA 1
ATOM 2846 C C . PHE A 1 348 ? 20.108 -2.032 -17.779 1.00 91.19 348 PHE A C 1
ATOM 2848 O O . PHE A 1 348 ? 19.953 -3.242 -17.619 1.00 91.19 348 PHE A O 1
ATOM 2855 N N . LYS A 1 349 ? 20.047 -1.185 -16.744 1.00 88.31 349 LYS A N 1
ATOM 2856 C CA . LYS A 1 349 ? 19.651 -1.622 -15.396 1.00 88.31 349 LYS A CA 1
ATOM 2857 C C . LYS A 1 349 ? 18.169 -2.001 -15.283 1.00 88.31 349 LYS A C 1
ATOM 2859 O O . LYS A 1 349 ? 17.837 -2.865 -14.477 1.00 88.31 349 LYS A O 1
ATOM 2864 N N . ASN A 1 350 ? 17.333 -1.447 -16.151 1.00 91.31 350 ASN A N 1
ATOM 2865 C CA . ASN A 1 350 ? 15.889 -1.657 -16.219 1.00 91.31 350 ASN A CA 1
ATOM 2866 C C . ASN A 1 350 ? 15.498 -2.518 -17.432 1.00 91.31 350 ASN A C 1
ATOM 2868 O O . ASN A 1 350 ? 14.354 -2.512 -17.871 1.00 91.31 350 ASN A O 1
ATOM 2872 N N . VAL A 1 351 ? 16.459 -3.257 -17.997 1.00 95.38 351 VAL A N 1
ATOM 2873 C CA . VAL A 1 351 ? 16.224 -4.176 -19.112 1.00 95.38 351 VAL A CA 1
ATOM 2874 C C . VAL A 1 351 ? 16.942 -5.491 -18.841 1.00 95.38 351 VAL A C 1
ATOM 2876 O O . VAL A 1 351 ? 18.090 -5.522 -18.385 1.00 95.38 351 VAL A O 1
ATOM 2879 N N . VAL A 1 352 ? 16.261 -6.591 -19.137 1.00 96.56 352 VAL A N 1
ATOM 2880 C CA . VAL A 1 352 ? 16.847 -7.933 -19.164 1.00 96.56 352 VAL A CA 1
ATOM 2881 C C . VAL A 1 352 ? 16.661 -8.553 -20.536 1.00 96.56 352 VAL A C 1
ATOM 2883 O O . VAL A 1 352 ? 15.730 -8.210 -21.266 1.00 96.56 352 VAL A O 1
ATOM 2886 N N . PHE A 1 353 ? 17.565 -9.461 -20.883 1.00 98.06 353 PHE A N 1
ATOM 2887 C CA . PHE A 1 353 ? 17.615 -10.063 -22.203 1.00 98.06 353 PHE A CA 1
ATOM 2888 C C . PHE A 1 353 ? 17.595 -11.581 -22.125 1.00 98.06 353 PHE A C 1
ATOM 2890 O O . PHE A 1 353 ? 18.206 -12.176 -21.232 1.00 98.06 353 PHE A O 1
ATOM 2897 N N . ASP A 1 354 ? 16.945 -12.188 -23.109 1.00 97.62 354 ASP A N 1
ATOM 2898 C CA . ASP A 1 354 ? 17.174 -13.586 -23.448 1.00 97.62 354 ASP A CA 1
ATOM 2899 C C . ASP A 1 354 ? 18.275 -13.665 -24.500 1.00 97.62 354 ASP A C 1
ATOM 2901 O O . ASP A 1 354 ? 18.353 -12.819 -25.399 1.00 97.62 354 ASP A O 1
ATOM 2905 N N . PHE A 1 355 ? 19.112 -14.692 -24.387 1.00 96.44 355 PHE A N 1
ATOM 2906 C CA . PHE A 1 355 ? 20.271 -14.895 -25.246 1.00 96.44 355 PHE A CA 1
ATOM 2907 C C . PHE A 1 355 ? 20.216 -16.270 -25.912 1.00 96.44 355 PHE A C 1
ATOM 2909 O O . PHE A 1 355 ? 19.925 -17.268 -25.253 1.00 96.44 355 PHE A O 1
ATOM 2916 N N . ASP A 1 356 ? 20.550 -16.309 -27.199 1.00 96.19 356 ASP A N 1
ATOM 2917 C CA . ASP A 1 356 ? 20.912 -17.520 -27.934 1.00 96.19 356 ASP A CA 1
ATOM 2918 C C . ASP A 1 356 ? 22.426 -17.489 -28.189 1.00 96.19 356 ASP A C 1
ATOM 2920 O O . ASP A 1 356 ? 22.934 -16.764 -29.054 1.00 96.19 356 ASP A O 1
ATOM 2924 N N . GLY A 1 357 ? 23.172 -18.188 -27.331 1.00 94.00 357 GLY A N 1
ATOM 2925 C CA . GLY A 1 357 ? 24.620 -18.029 -27.236 1.00 94.00 357 GLY A CA 1
ATOM 2926 C C . GLY A 1 357 ? 24.997 -16.584 -26.895 1.00 94.00 357 GLY A C 1
ATOM 2927 O O . GLY A 1 357 ? 24.612 -16.069 -25.851 1.00 94.00 357 GLY A O 1
ATOM 2928 N N . ASP A 1 358 ? 25.743 -15.932 -27.788 1.00 94.12 358 ASP A N 1
ATOM 2929 C CA . ASP A 1 358 ? 26.161 -14.531 -27.635 1.00 94.12 358 ASP A CA 1
ATOM 2930 C C . ASP A 1 358 ? 25.148 -13.515 -28.177 1.00 94.12 358 ASP A C 1
ATOM 2932 O O . ASP A 1 358 ? 25.338 -12.305 -28.019 1.00 94.12 358 ASP A O 1
ATOM 2936 N N . LYS A 1 359 ? 24.104 -13.981 -28.867 1.00 95.12 359 LYS A N 1
ATOM 2937 C CA . LYS A 1 359 ? 23.159 -13.107 -29.556 1.00 95.12 359 LYS A CA 1
ATOM 2938 C C . LYS A 1 359 ? 21.988 -12.794 -28.630 1.00 95.12 359 LYS A C 1
ATOM 2940 O O . LYS A 1 359 ? 21.284 -13.722 -28.231 1.00 95.12 359 LYS A O 1
ATOM 2945 N N . PRO A 1 360 ? 21.736 -11.520 -28.284 1.00 96.75 360 PRO A N 1
ATOM 2946 C CA . PRO A 1 360 ? 20.484 -11.165 -27.634 1.00 96.75 360 PRO A CA 1
ATOM 2947 C C . PRO A 1 360 ? 19.338 -11.399 -28.628 1.00 96.75 360 PRO A C 1
ATOM 2949 O O . PRO A 1 360 ? 19.456 -11.056 -29.804 1.00 96.75 360 PRO A O 1
ATOM 2952 N N . VAL A 1 361 ? 18.239 -11.998 -28.169 1.00 96.94 361 VAL A N 1
ATOM 2953 C CA . VAL A 1 361 ? 17.086 -12.338 -29.029 1.00 96.94 361 VAL A CA 1
ATOM 2954 C C . VAL A 1 361 ? 15.794 -11.653 -28.601 1.00 96.94 361 VAL A C 1
ATOM 2956 O O . VAL A 1 361 ? 14.903 -11.441 -29.419 1.00 96.94 361 VAL A O 1
ATOM 2959 N N . ARG A 1 362 ? 15.687 -11.269 -27.327 1.00 96.81 362 ARG A N 1
ATOM 2960 C CA . ARG A 1 362 ? 14.522 -10.568 -26.782 1.00 96.81 362 ARG A CA 1
ATOM 2961 C C . ARG A 1 362 ? 14.954 -9.645 -25.656 1.00 96.81 362 ARG A C 1
ATOM 2963 O O . ARG A 1 362 ? 15.767 -10.045 -24.830 1.00 96.81 362 ARG A O 1
ATOM 2970 N N . ALA A 1 363 ? 14.385 -8.445 -25.614 1.00 97.38 363 ALA A N 1
ATOM 2971 C CA . ALA A 1 363 ? 14.493 -7.530 -24.484 1.00 97.38 363 ALA A CA 1
ATOM 2972 C C . ALA A 1 363 ? 13.168 -7.501 -23.715 1.00 97.38 363 ALA A C 1
ATOM 2974 O O . ALA A 1 363 ? 12.096 -7.516 -24.321 1.00 97.38 363 ALA A O 1
ATOM 2975 N N . SER A 1 364 ? 13.248 -7.440 -22.391 1.00 96.12 364 SER A N 1
ATOM 2976 C CA . SER A 1 364 ? 12.104 -7.222 -21.506 1.00 96.12 364 SER A CA 1
ATOM 2977 C C . SER A 1 364 ? 12.392 -6.045 -20.583 1.00 96.12 364 SER A C 1
ATOM 2979 O O . SER A 1 364 ? 13.481 -5.951 -20.012 1.00 96.12 364 SER A O 1
ATOM 2981 N N . LEU A 1 365 ? 11.421 -5.142 -20.473 1.00 95.19 365 LEU A N 1
ATOM 2982 C CA . LEU A 1 365 ? 11.524 -3.893 -19.721 1.00 95.19 365 LEU A CA 1
ATOM 2983 C C . LEU A 1 365 ? 11.091 -4.107 -18.263 1.00 95.19 365 LEU A C 1
ATOM 2985 O O . LEU A 1 365 ? 10.229 -4.939 -17.986 1.00 95.19 365 LEU A O 1
ATOM 2989 N N . LEU A 1 366 ? 11.703 -3.369 -17.341 1.00 91.38 366 LEU A N 1
ATOM 2990 C CA . LEU A 1 366 ? 11.474 -3.424 -15.896 1.00 91.38 366 LEU A CA 1
ATOM 2991 C C . LEU A 1 366 ? 11.316 -2.008 -15.342 1.00 91.38 366 LEU A C 1
ATOM 2993 O O . LEU A 1 366 ? 11.922 -1.088 -15.863 1.00 91.38 366 LEU A O 1
ATOM 2997 N N . ASP A 1 367 ? 10.654 -1.868 -14.194 1.00 86.81 367 ASP A N 1
ATOM 2998 C CA . ASP A 1 367 ? 10.533 -0.594 -13.466 1.00 86.81 367 ASP A CA 1
ATOM 2999 C C . ASP A 1 367 ? 9.769 0.498 -14.238 1.00 86.81 367 ASP A C 1
ATOM 3001 O O . ASP A 1 367 ? 10.307 1.471 -14.763 1.00 86.81 367 ASP A O 1
ATOM 3005 N N . TRP A 1 368 ? 8.449 0.338 -14.260 1.00 90.00 368 TRP A N 1
ATOM 3006 C CA . TRP A 1 368 ? 7.521 1.224 -14.961 1.00 90.00 368 TRP A CA 1
ATOM 3007 C C . TRP A 1 368 ? 7.162 2.497 -14.177 1.00 90.00 368 TRP A C 1
ATOM 3009 O O . TRP A 1 368 ? 6.233 3.210 -14.563 1.00 90.00 368 TRP A O 1
ATOM 3019 N N . GLY A 1 369 ? 7.860 2.795 -13.075 1.00 84.44 369 GLY A N 1
ATOM 3020 C CA . GLY A 1 369 ? 7.519 3.892 -12.165 1.00 84.44 369 GLY A CA 1
ATOM 3021 C C . GLY A 1 369 ? 7.617 5.288 -12.777 1.00 84.44 369 GLY A C 1
ATOM 3022 O O . GLY A 1 369 ? 6.980 6.208 -12.265 1.00 84.44 369 GLY A O 1
ATOM 3023 N N . ILE A 1 370 ? 8.362 5.443 -13.882 1.00 82.88 370 ILE A N 1
ATOM 3024 C CA . ILE A 1 370 ? 8.515 6.733 -14.571 1.00 82.88 370 ILE A CA 1
ATOM 3025 C C . ILE A 1 370 ? 7.962 6.791 -15.999 1.00 82.88 370 ILE A C 1
ATOM 3027 O O . ILE A 1 370 ? 8.171 7.769 -16.716 1.00 82.88 370 ILE A O 1
ATOM 3031 N N . ALA A 1 371 ? 7.234 5.755 -16.410 1.00 87.94 371 ALA A N 1
ATOM 3032 C CA . ALA A 1 371 ? 6.673 5.679 -17.747 1.00 87.94 371 ALA A CA 1
ATOM 3033 C C . ALA A 1 371 ? 5.500 6.661 -17.942 1.00 87.94 371 ALA A C 1
ATOM 3035 O O . ALA A 1 371 ? 4.686 6.886 -17.038 1.00 87.94 371 ALA A O 1
ATOM 3036 N N . VAL A 1 372 ? 5.398 7.224 -19.144 1.00 86.31 372 VAL A N 1
ATOM 3037 C CA . VAL A 1 372 ? 4.450 8.293 -19.508 1.00 86.31 372 VAL A CA 1
ATOM 3038 C C . VAL A 1 372 ? 3.535 7.845 -20.639 1.00 86.31 372 VAL A C 1
ATOM 3040 O O . VAL A 1 372 ? 3.858 6.922 -21.388 1.00 86.31 372 VAL A O 1
ATOM 3043 N N . ARG A 1 373 ? 2.382 8.492 -20.810 1.00 89.38 373 ARG A N 1
ATOM 3044 C CA . ARG A 1 373 ? 1.494 8.186 -21.934 1.00 89.38 373 ARG A CA 1
ATOM 3045 C C . ARG A 1 373 ? 2.116 8.649 -23.248 1.00 89.38 373 ARG A C 1
ATOM 3047 O O . ARG A 1 373 ? 2.665 9.745 -23.360 1.00 89.38 373 ARG A O 1
ATOM 3054 N N . MET A 1 374 ? 1.958 7.831 -24.279 1.00 91.50 374 MET A N 1
ATOM 3055 C CA . MET A 1 374 ? 2.367 8.164 -25.637 1.00 91.50 374 MET A CA 1
ATOM 3056 C C . MET A 1 374 ? 1.403 7.538 -26.638 1.00 91.50 374 MET A C 1
ATOM 3058 O O . MET A 1 374 ? 1.086 6.358 -26.553 1.00 91.50 374 MET A O 1
ATOM 3062 N N . LYS A 1 375 ? 0.928 8.317 -27.607 1.00 93.31 375 LYS A N 1
ATOM 3063 C CA . LYS A 1 375 ? 0.008 7.848 -28.645 1.00 93.31 375 LYS A CA 1
ATOM 3064 C C . LYS A 1 375 ? 0.763 7.571 -29.939 1.00 93.31 375 LYS A C 1
ATOM 3066 O O . LYS A 1 375 ? 1.491 8.432 -30.419 1.00 93.31 375 LYS A O 1
ATOM 3071 N N . TRP A 1 376 ? 0.523 6.416 -30.549 1.00 95.88 376 TRP A N 1
ATOM 3072 C CA . TRP A 1 376 ? 0.849 6.174 -31.954 1.00 95.88 376 TRP A CA 1
ATOM 3073 C C . TRP A 1 376 ? -0.366 6.523 -32.820 1.00 95.88 376 TRP A C 1
ATOM 3075 O O . TRP A 1 376 ? -1.446 5.975 -32.607 1.00 95.88 376 TRP A O 1
ATOM 3085 N N . ASP A 1 377 ? -0.218 7.449 -33.771 1.00 94.31 377 ASP A N 1
ATOM 3086 C CA . ASP A 1 377 ? -1.323 7.877 -34.651 1.00 94.31 377 ASP A CA 1
ATOM 3087 C C . ASP A 1 377 ? -1.374 7.151 -36.009 1.00 94.31 377 ASP A C 1
ATOM 3089 O O . ASP A 1 377 ? -2.214 7.470 -36.845 1.00 94.31 377 ASP A O 1
ATOM 3093 N N . GLY A 1 378 ? -0.487 6.173 -36.224 1.00 94.06 378 GLY A N 1
ATOM 3094 C CA . GLY A 1 378 ? -0.290 5.499 -37.512 1.00 94.06 378 GLY A CA 1
ATOM 3095 C C . GLY A 1 378 ? 0.920 6.015 -38.297 1.00 94.06 378 GLY A C 1
ATOM 3096 O O . GLY A 1 378 ? 1.406 5.314 -39.180 1.00 94.06 378 GLY A O 1
ATOM 3097 N N . SER A 1 379 ? 1.444 7.192 -37.947 1.00 95.81 379 SER A N 1
ATOM 3098 C CA . SER A 1 379 ? 2.587 7.825 -38.618 1.00 95.81 379 SER A CA 1
ATOM 3099 C C . SER A 1 379 ? 3.610 8.445 -37.663 1.00 95.81 379 SER A C 1
ATOM 3101 O O . SER A 1 379 ? 4.795 8.522 -37.991 1.00 95.81 379 SER A O 1
ATOM 3103 N N . ARG A 1 380 ? 3.171 8.897 -36.486 1.00 96.44 380 ARG A N 1
ATOM 3104 C CA . ARG A 1 380 ? 3.983 9.606 -35.502 1.00 96.44 380 ARG A CA 1
ATOM 3105 C C . ARG A 1 380 ? 3.680 9.126 -34.092 1.00 96.44 380 ARG A C 1
ATOM 3107 O O . ARG A 1 380 ? 2.547 8.776 -33.753 1.00 96.44 380 ARG A O 1
ATOM 3114 N N . TYR A 1 381 ? 4.711 9.172 -33.259 1.00 94.81 381 TYR A N 1
ATOM 3115 C CA . TYR A 1 381 ? 4.587 9.035 -31.818 1.00 94.81 381 TYR A CA 1
ATOM 3116 C C . TYR A 1 381 ? 4.345 10.410 -31.205 1.00 94.81 381 TYR A C 1
ATOM 3118 O O . TYR A 1 381 ? 5.125 11.330 -31.434 1.00 94.81 381 TYR A O 1
ATOM 3126 N N . ILE A 1 382 ? 3.267 10.558 -30.442 1.00 92.88 382 ILE A N 1
ATOM 3127 C CA . ILE A 1 382 ? 2.833 11.816 -29.836 1.00 92.88 382 ILE A CA 1
ATOM 3128 C C . ILE A 1 382 ? 2.891 11.668 -28.323 1.00 92.88 382 ILE A C 1
ATOM 3130 O O . ILE A 1 382 ? 2.206 10.817 -27.753 1.00 92.88 382 ILE A O 1
ATOM 3134 N N . ARG A 1 383 ? 3.699 12.495 -27.668 1.00 88.50 383 ARG A N 1
ATOM 3135 C CA . ARG A 1 383 ? 3.877 12.449 -26.216 1.00 88.50 383 ARG A CA 1
ATOM 3136 C C . ARG A 1 383 ? 2.661 13.016 -25.480 1.00 88.50 383 ARG A C 1
ATOM 3138 O O . ARG A 1 383 ? 2.107 14.029 -25.903 1.00 88.50 383 ARG A O 1
ATOM 3145 N N . GLY A 1 384 ? 2.243 12.345 -24.409 1.00 84.50 384 GLY A N 1
ATOM 3146 C CA . GLY A 1 384 ? 1.114 12.745 -23.573 1.00 84.50 384 GLY A CA 1
ATOM 3147 C C . GLY A 1 384 ? 1.439 13.877 -22.596 1.00 84.50 384 GLY A C 1
ATOM 3148 O O . GLY A 1 384 ? 2.591 14.282 -22.436 1.00 84.50 384 GLY A O 1
ATOM 3149 N N . ASP A 1 385 ? 0.397 14.375 -21.930 1.00 76.75 385 ASP A N 1
ATOM 3150 C CA . ASP A 1 385 ? 0.480 15.528 -21.023 1.00 76.75 385 ASP A CA 1
ATOM 3151 C C . ASP A 1 385 ? 0.973 15.168 -19.614 1.00 76.75 385 ASP A C 1
ATOM 3153 O O . ASP A 1 385 ? 1.373 16.043 -18.847 1.00 76.75 385 ASP A O 1
ATOM 3157 N N . ASP A 1 386 ? 1.029 13.876 -19.281 1.00 73.81 386 ASP A N 1
ATOM 3158 C CA . ASP A 1 386 ? 1.564 13.374 -18.013 1.00 73.81 386 ASP A CA 1
ATOM 3159 C C . ASP A 1 386 ? 3.107 13.360 -17.968 1.00 73.81 386 ASP A C 1
ATOM 3161 O O . ASP A 1 386 ? 3.706 12.924 -16.988 1.00 73.81 386 ASP A O 1
ATOM 3165 N N . PHE A 1 387 ? 3.762 13.902 -19.000 1.00 58.94 387 PHE A N 1
ATOM 3166 C CA . PHE A 1 387 ? 5.214 14.052 -19.091 1.00 58.94 387 PHE A CA 1
ATOM 3167 C C . PHE A 1 387 ? 5.818 14.969 -18.016 1.00 58.94 387 PHE A C 1
ATOM 3169 O O . PHE A 1 387 ? 6.952 14.763 -17.588 1.00 58.94 387 PHE A O 1
ATOM 3176 N N . GLN A 1 388 ? 5.057 15.964 -17.546 1.00 56.16 388 GLN A N 1
ATOM 3177 C CA . GLN A 1 388 ? 5.514 16.945 -16.549 1.00 56.16 388 GLN A CA 1
ATOM 3178 C C . GLN A 1 388 ? 5.765 16.345 -15.153 1.00 56.16 388 GLN A C 1
ATOM 3180 O O . GLN A 1 388 ? 6.239 17.046 -14.267 1.00 56.16 388 GLN A O 1
ATOM 3185 N N . LEU A 1 389 ? 5.441 15.066 -14.942 1.00 56.06 389 LEU A N 1
ATOM 3186 C CA . LEU A 1 389 ? 5.363 14.461 -13.614 1.00 56.06 389 LEU A CA 1
ATOM 3187 C C . LEU A 1 389 ? 6.683 13.887 -13.090 1.00 56.06 389 LEU A C 1
ATOM 3189 O O . LEU A 1 389 ? 6.788 13.649 -11.889 1.00 56.06 389 LEU A O 1
ATOM 3193 N N . ILE A 1 390 ? 7.656 13.582 -13.961 1.00 55.06 390 ILE A N 1
ATOM 3194 C CA . ILE A 1 390 ? 8.762 12.680 -13.572 1.00 55.06 390 ILE A CA 1
ATOM 3195 C C . ILE A 1 390 ? 10.063 12.899 -14.338 1.00 55.06 390 ILE A C 1
ATOM 3197 O O . ILE A 1 390 ? 11.142 12.631 -13.809 1.00 55.06 390 ILE A O 1
ATOM 3201 N N . VAL A 1 391 ? 9.996 13.364 -15.586 1.00 52.66 391 VAL A N 1
ATOM 3202 C CA . VAL A 1 391 ? 11.213 13.516 -16.381 1.00 52.66 391 VAL A CA 1
ATOM 3203 C C . VAL A 1 391 ? 11.920 14.797 -15.938 1.00 52.66 391 VAL A C 1
ATOM 3205 O O . VAL A 1 391 ? 11.271 15.843 -15.865 1.00 52.66 391 VAL A O 1
ATOM 3208 N N . PRO A 1 392 ? 13.229 14.750 -15.619 1.00 49.19 392 PRO A N 1
ATOM 3209 C CA . PRO A 1 392 ? 13.963 15.938 -15.226 1.00 49.19 392 PRO A CA 1
ATOM 3210 C C . PRO A 1 392 ? 13.747 17.068 -16.235 1.00 49.19 392 PRO A C 1
ATOM 3212 O O . PRO A 1 392 ? 13.681 16.832 -17.445 1.00 49.19 392 PRO A O 1
ATOM 3215 N N . ILE A 1 393 ? 13.744 18.303 -15.733 1.00 44.31 393 ILE A N 1
ATOM 3216 C CA . ILE A 1 393 ? 13.655 19.570 -16.490 1.00 44.31 393 ILE A CA 1
ATOM 3217 C C . ILE A 1 393 ? 14.726 19.650 -17.616 1.00 44.31 393 ILE A C 1
ATOM 3219 O O . ILE A 1 393 ? 14.680 20.515 -18.480 1.00 44.31 393 ILE A O 1
ATOM 3223 N N . TYR A 1 394 ? 15.681 18.714 -17.625 1.00 39.22 394 TYR A N 1
ATOM 3224 C CA . TYR A 1 394 ? 16.794 18.557 -18.560 1.00 39.22 394 TYR A CA 1
ATOM 3225 C C . TYR A 1 394 ? 16.497 17.724 -19.817 1.00 39.22 394 TYR A C 1
ATOM 3227 O O . TYR A 1 394 ? 17.419 17.455 -20.584 1.00 39.22 394 TYR A O 1
ATOM 3235 N N . SER A 1 395 ? 15.258 17.281 -20.046 1.00 55.16 395 SER A N 1
ATOM 3236 C CA . SER A 1 395 ? 14.888 16.709 -21.345 1.00 55.16 395 SER A CA 1
ATOM 3237 C C . SER A 1 395 ? 14.221 17.774 -22.215 1.00 55.16 395 SER A C 1
ATOM 3239 O O . SER A 1 395 ? 13.239 18.384 -21.802 1.00 55.16 395 SER A O 1
ATOM 3241 N N . ASP A 1 396 ? 14.701 17.965 -23.446 1.00 61.47 396 ASP A N 1
ATOM 3242 C CA . ASP A 1 396 ? 14.103 18.883 -24.438 1.00 61.47 396 ASP A CA 1
ATOM 3243 C C . ASP A 1 396 ? 12.701 18.446 -24.912 1.00 61.47 396 ASP A C 1
ATOM 3245 O O . ASP A 1 396 ? 12.184 18.929 -25.920 1.00 61.47 396 ASP A O 1
ATOM 3249 N N . SER A 1 397 ? 12.082 17.491 -24.218 1.00 64.56 397 SER A N 1
ATOM 3250 C CA . SER A 1 397 ? 10.798 16.932 -24.584 1.00 64.56 397 SER A CA 1
ATOM 3251 C C . SER A 1 397 ? 9.645 17.621 -23.856 1.00 64.56 397 SER A C 1
ATOM 3253 O O . SER A 1 397 ? 9.778 18.068 -22.721 1.00 64.56 397 SER A O 1
ATOM 3255 N N . LYS A 1 398 ? 8.502 17.745 -24.534 1.00 73.75 398 LYS A N 1
ATOM 3256 C CA . LYS A 1 398 ? 7.310 18.437 -24.039 1.00 73.75 398 LYS A CA 1
ATOM 3257 C C . LYS A 1 398 ? 6.043 17.649 -24.380 1.00 73.75 398 LYS A C 1
ATOM 3259 O O . LYS A 1 398 ? 6.031 16.923 -25.382 1.00 73.75 398 LYS A O 1
ATOM 3264 N N . PRO A 1 399 ? 4.965 17.836 -23.600 1.00 81.44 399 PRO A N 1
ATOM 3265 C CA . PRO A 1 399 ? 3.626 17.409 -23.989 1.00 81.44 399 PRO A CA 1
ATOM 3266 C C . PRO A 1 399 ? 3.292 17.767 -25.442 1.00 81.44 399 PRO A C 1
ATOM 3268 O O . PRO A 1 399 ? 3.609 18.863 -25.911 1.00 81.44 399 PRO A O 1
ATOM 3271 N N . GLY A 1 400 ? 2.694 16.830 -26.176 1.00 85.12 400 GLY A N 1
ATOM 3272 C CA . GLY A 1 400 ? 2.279 17.018 -27.566 1.00 85.12 400 GLY A CA 1
ATOM 3273 C C . GLY A 1 400 ? 3.396 16.955 -28.614 1.00 85.12 400 GLY A C 1
ATOM 3274 O O . GLY A 1 400 ? 3.092 17.024 -29.810 1.00 85.12 400 GLY A O 1
ATOM 3275 N N . MET A 1 401 ? 4.667 16.793 -28.220 1.00 88.44 401 MET A N 1
ATOM 3276 C CA . MET A 1 401 ? 5.753 16.590 -29.184 1.00 88.44 401 MET A CA 1
ATOM 3277 C C . MET A 1 401 ? 5.511 15.350 -30.034 1.00 88.44 401 MET A C 1
ATOM 3279 O O . MET A 1 401 ? 5.076 14.309 -29.537 1.00 88.44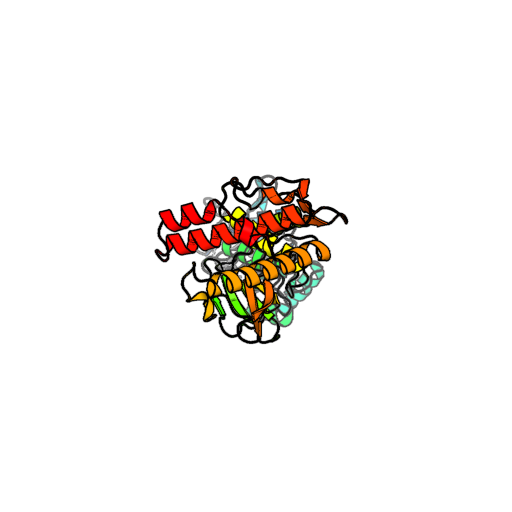 401 MET A O 1
ATOM 3283 N N . LYS A 1 402 ? 5.808 15.485 -31.327 1.00 93.12 402 LYS A N 1
ATOM 3284 C CA . LYS A 1 402 ? 5.602 14.447 -32.331 1.00 93.12 402 LYS A CA 1
ATOM 3285 C C . LYS A 1 402 ? 6.946 13.986 -32.865 1.00 93.12 402 LYS A C 1
ATOM 3287 O O . LYS A 1 402 ? 7.751 14.820 -33.261 1.00 93.12 402 LYS A O 1
ATOM 3292 N N . TYR A 1 403 ? 7.130 12.677 -32.932 1.00 93.44 403 TYR A N 1
ATOM 3293 C CA . TYR A 1 403 ? 8.321 12.042 -33.474 1.00 93.44 403 TYR A CA 1
ATOM 3294 C C . TYR A 1 403 ? 7.919 11.149 -34.642 1.00 93.44 403 TYR A C 1
ATOM 3296 O O . TYR A 1 403 ? 7.004 10.330 -34.520 1.00 93.44 403 TYR A O 1
ATOM 3304 N N . THR A 1 404 ? 8.605 11.280 -35.770 1.00 96.12 404 THR A N 1
ATOM 3305 C CA . THR A 1 404 ? 8.636 10.219 -36.783 1.00 96.12 404 THR A CA 1
ATOM 3306 C C . THR A 1 404 ? 9.300 8.959 -36.205 1.00 96.12 404 THR A C 1
ATOM 3308 O O . THR A 1 404 ? 10.000 9.044 -35.188 1.00 96.12 404 THR A O 1
ATOM 3311 N N . PRO A 1 405 ? 9.126 7.779 -36.829 1.00 94.88 405 PRO A N 1
ATOM 3312 C CA . PRO A 1 405 ? 9.788 6.565 -36.363 1.00 94.88 405 PRO A CA 1
ATOM 3313 C C . PRO A 1 405 ? 11.308 6.671 -36.247 1.00 94.88 405 PRO A C 1
ATOM 3315 O O . PRO A 1 405 ? 11.882 6.229 -35.251 1.00 94.88 405 PRO A O 1
ATOM 3318 N N . ASP A 1 406 ? 11.947 7.334 -37.207 1.00 94.25 406 ASP A N 1
ATOM 3319 C CA . ASP A 1 406 ? 13.396 7.519 -37.200 1.00 94.25 406 ASP A CA 1
ATOM 3320 C C . ASP A 1 406 ? 13.851 8.484 -36.103 1.00 94.25 406 ASP A C 1
ATOM 3322 O O . ASP A 1 406 ? 14.827 8.201 -35.407 1.00 94.25 406 ASP A O 1
ATOM 3326 N N . GLU A 1 407 ? 13.141 9.598 -35.898 1.00 93.50 407 GLU A N 1
ATOM 3327 C CA . GLU A 1 407 ? 13.439 10.538 -34.810 1.00 93.50 407 GLU A CA 1
ATOM 3328 C C . GLU A 1 407 ? 13.296 9.868 -33.441 1.00 93.50 407 GLU A C 1
ATOM 3330 O O . GLU A 1 407 ? 14.162 10.034 -32.582 1.00 93.50 407 GLU A O 1
ATOM 3335 N N . PHE A 1 408 ? 12.243 9.068 -33.250 1.00 92.06 408 PHE A N 1
ATOM 3336 C CA . PHE A 1 408 ? 11.994 8.365 -31.994 1.00 92.06 408 PHE A CA 1
ATOM 3337 C C . PHE A 1 408 ? 13.090 7.340 -31.682 1.00 92.06 408 PHE A C 1
ATOM 3339 O O . PHE A 1 408 ? 13.632 7.319 -30.574 1.00 92.06 408 PHE A O 1
ATOM 3346 N N . ARG A 1 409 ? 13.485 6.537 -32.679 1.00 93.00 409 ARG A N 1
ATOM 3347 C CA . ARG A 1 409 ? 14.576 5.561 -32.545 1.00 93.00 409 ARG A CA 1
ATOM 3348 C C . ARG A 1 409 ? 15.919 6.239 -32.279 1.00 93.00 409 ARG A C 1
ATOM 3350 O O . ARG A 1 409 ? 16.646 5.816 -31.382 1.00 93.00 409 ARG A O 1
ATOM 3357 N N . ARG A 1 410 ? 16.248 7.309 -33.013 1.00 92.12 410 ARG A N 1
ATOM 3358 C CA . ARG A 1 410 ? 17.497 8.070 -32.816 1.00 92.12 410 ARG A CA 1
ATOM 3359 C C . ARG A 1 410 ? 17.567 8.707 -31.435 1.00 92.12 410 ARG A C 1
ATOM 3361 O O . ARG A 1 410 ? 18.633 8.679 -30.822 1.00 92.12 410 ARG A O 1
ATOM 3368 N N . TYR A 1 411 ? 16.448 9.239 -30.943 1.00 89.44 411 TYR A N 1
ATOM 3369 C CA . TYR A 1 411 ? 16.341 9.772 -29.588 1.00 89.44 411 TYR A CA 1
ATOM 3370 C C . TYR A 1 411 ? 16.688 8.704 -28.543 1.00 89.44 411 TYR A C 1
ATOM 3372 O O . TYR A 1 411 ? 17.605 8.907 -27.748 1.00 89.44 411 TYR A O 1
ATOM 3380 N N . TRP A 1 412 ? 16.024 7.545 -28.589 1.00 90.31 412 TRP A N 1
ATOM 3381 C CA . TRP A 1 412 ? 16.231 6.470 -27.615 1.00 90.31 412 TRP A CA 1
ATOM 3382 C C . TRP A 1 412 ? 17.628 5.858 -27.678 1.00 90.31 412 TRP A C 1
ATOM 3384 O O . TRP A 1 412 ? 18.275 5.701 -26.643 1.00 90.31 412 TRP A O 1
ATOM 3394 N N . ILE A 1 413 ? 18.126 5.555 -28.879 1.00 92.12 413 ILE A N 1
ATOM 3395 C CA . ILE A 1 413 ? 19.484 5.029 -29.057 1.00 92.12 413 ILE A CA 1
ATOM 3396 C C . ILE A 1 413 ? 20.510 6.054 -28.575 1.00 92.12 413 ILE A C 1
ATOM 3398 O O . ILE A 1 413 ? 21.397 5.715 -27.797 1.00 92.12 413 ILE A O 1
ATOM 3402 N N . GLY A 1 414 ? 20.370 7.321 -28.974 1.00 90.56 414 GLY A N 1
ATOM 3403 C CA . GLY A 1 414 ? 21.277 8.382 -28.545 1.00 90.56 414 GLY A CA 1
ATOM 3404 C C . GLY A 1 414 ? 21.294 8.557 -27.026 1.00 90.56 414 GLY A C 1
ATOM 3405 O O . GLY A 1 414 ? 22.365 8.707 -26.441 1.00 90.56 414 GLY A O 1
ATOM 3406 N N . TRP A 1 415 ? 20.128 8.491 -26.380 1.00 89.00 415 TRP A N 1
ATOM 3407 C CA . TRP A 1 415 ? 20.022 8.531 -24.925 1.00 89.00 415 TRP A CA 1
ATOM 3408 C C . TRP A 1 415 ? 20.682 7.313 -24.264 1.00 89.00 415 TRP A C 1
ATOM 3410 O O . TRP A 1 415 ? 21.503 7.494 -23.369 1.00 89.00 415 TRP A O 1
ATOM 3420 N N . MET A 1 416 ? 20.409 6.088 -24.731 1.00 90.94 416 MET A N 1
ATOM 3421 C CA . MET A 1 416 ? 21.011 4.868 -24.173 1.00 90.94 416 MET A CA 1
ATOM 3422 C C . MET A 1 416 ? 22.537 4.857 -24.314 1.00 90.94 416 MET A C 1
ATOM 3424 O O . MET A 1 416 ? 23.227 4.510 -23.358 1.00 90.94 416 MET A O 1
ATOM 3428 N N . VAL A 1 417 ? 23.073 5.269 -25.471 1.00 90.62 417 VAL A N 1
ATOM 3429 C CA . VAL A 1 417 ? 24.526 5.363 -25.695 1.00 90.62 417 VAL A CA 1
ATOM 3430 C C . VAL A 1 417 ? 25.155 6.368 -24.736 1.00 90.62 417 VAL A C 1
ATOM 3432 O O . VAL A 1 417 ? 26.133 6.039 -24.068 1.00 90.62 417 VAL A O 1
ATOM 3435 N N . LYS A 1 418 ? 24.577 7.569 -24.614 1.00 88.75 418 LYS A N 1
ATOM 3436 C CA . LYS A 1 418 ? 25.064 8.587 -23.671 1.00 88.75 418 LYS A CA 1
ATOM 3437 C C . LYS A 1 418 ? 25.058 8.057 -22.240 1.00 88.75 418 LYS A C 1
ATOM 3439 O O . LYS A 1 418 ? 26.088 8.104 -21.580 1.00 88.75 418 LYS A O 1
ATOM 3444 N N . THR A 1 419 ? 23.940 7.492 -21.791 1.00 88.06 419 THR A N 1
ATOM 3445 C CA . THR A 1 419 ? 23.800 6.935 -20.439 1.00 88.06 419 THR A CA 1
ATOM 3446 C C . THR A 1 419 ? 24.830 5.839 -20.159 1.00 88.06 419 THR A C 1
ATOM 3448 O O . THR A 1 419 ? 25.473 5.860 -19.109 1.00 88.06 419 THR A O 1
ATOM 3451 N N . GLU A 1 420 ? 25.040 4.910 -21.095 1.00 88.31 420 GLU A N 1
ATOM 3452 C CA . GLU A 1 420 ? 25.998 3.813 -20.928 1.00 88.31 420 GLU A CA 1
ATOM 3453 C C . GLU A 1 420 ? 27.446 4.316 -20.868 1.00 88.31 420 GLU A C 1
ATOM 3455 O O . GLU A 1 420 ? 28.193 3.956 -19.958 1.00 88.31 420 GLU A O 1
ATOM 3460 N N . TYR A 1 421 ? 27.848 5.196 -21.786 1.00 87.56 421 TYR A N 1
ATOM 3461 C CA . TYR A 1 421 ? 29.223 5.699 -21.823 1.00 87.56 421 TYR A CA 1
ATOM 3462 C C . TYR A 1 421 ? 29.521 6.675 -20.680 1.00 87.56 421 TYR A C 1
ATOM 3464 O O . TYR A 1 421 ? 30.620 6.639 -20.127 1.00 87.56 421 TYR A O 1
ATOM 3472 N N . THR A 1 422 ? 28.543 7.466 -20.231 1.00 85.62 422 THR A N 1
ATOM 3473 C CA . THR A 1 422 ? 28.663 8.232 -18.982 1.00 85.62 422 THR A CA 1
ATOM 3474 C C . THR A 1 422 ? 28.831 7.302 -17.778 1.00 85.62 422 THR A C 1
ATOM 3476 O O . THR A 1 422 ? 29.667 7.570 -16.914 1.00 85.62 422 THR A O 1
ATOM 3479 N N . ALA A 1 423 ? 28.109 6.177 -17.718 1.00 85.62 423 ALA A N 1
ATOM 3480 C CA . ALA A 1 423 ? 28.276 5.201 -16.642 1.00 85.62 423 ALA A CA 1
ATOM 3481 C C . ALA A 1 423 ? 29.670 4.546 -16.667 1.00 85.62 423 ALA A C 1
ATOM 3483 O O . ALA A 1 423 ? 30.307 4.431 -15.618 1.00 85.62 423 ALA A O 1
ATOM 3484 N N . LEU A 1 424 ? 30.173 4.161 -17.842 1.00 87.00 424 LEU A N 1
ATOM 3485 C CA . LEU A 1 424 ? 31.523 3.608 -18.007 1.00 87.00 424 LEU A CA 1
ATOM 3486 C C . LEU A 1 424 ? 32.610 4.612 -17.611 1.00 87.00 424 LEU A C 1
ATOM 3488 O O . LEU A 1 424 ? 33.546 4.249 -16.895 1.00 87.00 424 LEU A O 1
ATOM 3492 N N . TRP A 1 425 ? 32.453 5.877 -18.005 1.00 85.62 425 TRP A N 1
ATOM 3493 C CA . TRP A 1 425 ? 33.341 6.959 -17.590 1.00 85.62 425 TRP A CA 1
ATOM 3494 C C . TRP A 1 425 ? 33.311 7.156 -16.067 1.00 85.62 425 TRP A C 1
ATOM 3496 O O . TRP A 1 425 ? 34.363 7.134 -15.434 1.00 85.62 425 TRP A O 1
ATOM 3506 N N . SER A 1 426 ? 32.131 7.228 -15.441 1.00 84.50 426 SER A N 1
ATOM 3507 C CA . SER A 1 426 ? 32.004 7.391 -13.978 1.00 84.50 426 SER A CA 1
ATOM 3508 C C . SER A 1 426 ? 32.647 6.257 -13.161 1.00 84.50 426 SER A C 1
ATOM 3510 O O . SER A 1 426 ? 32.993 6.439 -11.996 1.00 84.50 426 SER A O 1
ATOM 3512 N N . ARG A 1 427 ? 32.818 5.079 -13.775 1.00 87.38 427 ARG A N 1
ATOM 3513 C CA . ARG A 1 427 ? 33.465 3.895 -13.190 1.00 87.38 427 ARG A CA 1
ATOM 3514 C C . ARG A 1 427 ? 34.959 3.805 -13.515 1.00 87.38 427 ARG A C 1
ATOM 3516 O O . ARG A 1 427 ? 35.575 2.795 -13.187 1.00 87.38 427 ARG A O 1
ATOM 3523 N N . ASN A 1 428 ? 35.532 4.824 -14.158 1.00 87.88 428 ASN A N 1
ATOM 3524 C CA . ASN A 1 428 ? 36.918 4.866 -14.632 1.00 87.88 428 ASN A CA 1
ATOM 3525 C C . ASN A 1 428 ? 37.280 3.721 -15.600 1.00 87.88 428 ASN A C 1
ATOM 3527 O O . ASN A 1 428 ? 38.429 3.290 -15.643 1.00 87.88 428 ASN A O 1
ATOM 3531 N N . VAL A 1 429 ? 36.308 3.210 -16.369 1.00 87.25 429 VAL A N 1
ATOM 3532 C CA . VAL A 1 429 ? 36.555 2.174 -17.394 1.00 87.25 429 VAL A CA 1
ATOM 3533 C C . VAL A 1 429 ? 37.124 2.791 -18.675 1.00 87.25 429 VAL A C 1
ATOM 3535 O O . VAL A 1 429 ? 37.907 2.156 -19.373 1.00 87.25 429 VAL A O 1
ATOM 3538 N N . ILE A 1 430 ? 36.735 4.031 -18.971 1.00 88.88 430 ILE A N 1
ATOM 3539 C CA . ILE A 1 430 ? 37.229 4.847 -20.086 1.00 88.88 430 ILE A CA 1
ATOM 3540 C C . ILE A 1 430 ? 37.612 6.232 -19.560 1.00 88.88 430 ILE A C 1
ATOM 3542 O O . ILE A 1 430 ? 37.114 6.651 -18.509 1.00 88.88 430 ILE A O 1
ATOM 3546 N N . THR A 1 431 ? 38.478 6.956 -20.272 1.00 88.12 431 THR A N 1
ATOM 3547 C CA . THR A 1 431 ? 38.835 8.324 -19.873 1.00 88.12 431 THR A CA 1
ATOM 3548 C C . THR A 1 431 ? 37.739 9.327 -20.257 1.00 88.12 431 THR A C 1
ATOM 3550 O O . THR A 1 431 ? 36.935 9.077 -21.156 1.00 88.12 431 THR A O 1
ATOM 3553 N N . SER A 1 432 ? 37.733 10.497 -19.603 1.00 83.62 432 SER A N 1
ATOM 3554 C CA . SER A 1 432 ? 36.863 11.636 -19.967 1.00 83.62 432 SER A CA 1
ATOM 3555 C C . SER A 1 432 ? 36.994 11.993 -21.443 1.00 83.62 432 SER A C 1
ATOM 3557 O O . SER A 1 432 ? 36.001 12.190 -22.136 1.00 83.62 432 SER A O 1
ATOM 3559 N N . ARG A 1 433 ? 38.239 12.019 -21.932 1.00 86.25 433 ARG A N 1
ATOM 3560 C CA . ARG A 1 433 ? 38.556 12.349 -23.317 1.00 86.25 433 ARG A CA 1
ATOM 3561 C C . ARG A 1 433 ? 37.981 11.318 -24.284 1.00 86.25 433 ARG A C 1
ATOM 3563 O O . ARG A 1 433 ? 37.365 11.714 -25.267 1.00 86.25 433 ARG A O 1
ATOM 3570 N N . ASP A 1 434 ? 38.138 10.027 -23.989 1.00 83.38 434 ASP A N 1
ATOM 3571 C CA . ASP A 1 434 ? 37.591 8.961 -24.836 1.00 83.38 434 ASP A CA 1
ATOM 3572 C C . ASP A 1 434 ? 36.061 9.039 -24.901 1.00 83.38 434 ASP A C 1
ATOM 3574 O O . ASP A 1 434 ? 35.474 8.889 -25.970 1.00 83.38 434 ASP A O 1
ATOM 3578 N N . GLY A 1 435 ? 35.408 9.309 -23.764 1.00 82.06 435 GLY A N 1
ATOM 3579 C CA . GLY A 1 435 ? 33.961 9.501 -23.699 1.00 82.06 435 GLY A CA 1
ATOM 3580 C C . GLY A 1 435 ? 33.492 10.708 -24.516 1.00 82.06 435 GLY A C 1
ATOM 3581 O O . GLY A 1 435 ? 32.562 10.591 -25.311 1.00 82.06 435 GLY A O 1
ATOM 3582 N N . GLU A 1 436 ? 34.149 11.859 -24.365 1.00 82.81 436 GLU A N 1
ATOM 3583 C CA . GLU A 1 436 ? 33.824 13.080 -25.109 1.00 82.81 436 GLU A CA 1
ATOM 3584 C C . GLU A 1 436 ? 34.070 12.944 -26.614 1.00 82.81 436 GLU A C 1
ATOM 3586 O O . GLU A 1 436 ? 33.244 13.394 -27.405 1.00 82.81 436 GLU A O 1
ATOM 3591 N N . GLU A 1 437 ? 35.189 12.347 -27.032 1.00 82.19 437 GLU A N 1
ATOM 3592 C CA . GLU A 1 437 ? 35.483 12.114 -28.450 1.00 82.19 437 GLU A CA 1
ATOM 3593 C C . GLU A 1 437 ? 34.476 11.142 -29.071 1.00 82.19 437 GLU A C 1
ATOM 3595 O O . GLU A 1 437 ? 33.963 11.406 -30.158 1.00 82.19 437 GLU A O 1
ATOM 3600 N N . PHE A 1 438 ? 34.121 10.076 -28.356 1.00 82.38 438 PHE A N 1
ATOM 3601 C CA . PHE A 1 438 ? 33.151 9.091 -28.818 1.00 82.38 438 PHE A CA 1
ATOM 3602 C C . PHE A 1 438 ? 31.728 9.655 -28.943 1.00 82.38 438 PHE A C 1
ATOM 3604 O O . PHE A 1 438 ? 31.035 9.394 -29.924 1.00 82.38 438 PHE A O 1
ATOM 3611 N N . LEU A 1 439 ? 31.282 10.468 -27.983 1.00 82.69 439 LEU A N 1
ATOM 3612 C CA . LEU A 1 439 ? 29.925 11.024 -27.986 1.00 82.69 439 LEU A CA 1
ATOM 3613 C C . LEU A 1 439 ? 29.712 12.152 -29.017 1.00 82.69 439 LEU A C 1
ATOM 3615 O O . LEU A 1 439 ? 28.575 12.605 -29.174 1.00 82.69 439 LEU A O 1
ATOM 3619 N N . LYS A 1 440 ? 30.759 12.592 -29.735 1.00 82.75 440 LYS A N 1
ATOM 3620 C CA . LYS A 1 440 ? 30.659 13.594 -30.817 1.00 82.75 440 LYS A CA 1
ATOM 3621 C C . LYS A 1 440 ? 30.000 13.057 -32.087 1.00 82.75 440 LYS A C 1
ATOM 3623 O O . LYS A 1 440 ? 29.361 13.838 -32.788 1.00 82.75 440 LYS A O 1
ATOM 3628 N N . ASP A 1 441 ? 30.130 11.763 -32.385 1.00 83.00 441 ASP A N 1
ATOM 3629 C CA . ASP A 1 441 ? 29.524 11.144 -33.569 1.00 83.00 441 ASP A CA 1
ATOM 3630 C C . ASP A 1 441 ? 28.833 9.820 -33.220 1.00 83.00 441 ASP A C 1
ATOM 3632 O O . ASP A 1 441 ? 29.463 8.796 -32.966 1.00 83.00 441 ASP A O 1
ATOM 3636 N N . LEU A 1 442 ? 27.500 9.843 -33.245 1.00 87.56 442 LEU A N 1
ATOM 3637 C CA . LEU A 1 442 ? 26.660 8.686 -32.941 1.00 87.56 442 LEU A CA 1
ATOM 3638 C C . LEU A 1 442 ? 26.115 7.988 -34.196 1.00 87.56 442 LEU A C 1
ATOM 3640 O O . LEU A 1 442 ? 25.320 7.057 -34.079 1.00 87.56 442 LEU A O 1
ATOM 3644 N N . ASN A 1 443 ? 26.527 8.391 -35.404 1.00 88.75 443 ASN A N 1
ATOM 3645 C CA . ASN A 1 443 ? 25.926 7.909 -36.653 1.00 88.75 443 ASN A CA 1
ATOM 3646 C C . ASN A 1 443 ? 25.996 6.387 -36.825 1.00 88.75 443 ASN A C 1
ATOM 3648 O O . ASN A 1 443 ? 25.072 5.781 -37.373 1.00 88.75 443 ASN A O 1
ATOM 3652 N N . TRP A 1 444 ? 27.072 5.759 -36.348 1.00 88.62 444 TRP A N 1
ATOM 3653 C CA . TRP A 1 444 ? 27.243 4.308 -36.413 1.00 88.62 444 TRP A CA 1
ATOM 3654 C C . TRP A 1 444 ? 26.184 3.543 -35.598 1.00 88.62 444 TRP A C 1
ATOM 3656 O O . TRP A 1 444 ? 25.738 2.470 -36.016 1.00 88.62 444 TRP A O 1
ATOM 3666 N N . TRP A 1 445 ? 25.721 4.122 -34.486 1.00 89.56 445 TRP A N 1
ATOM 3667 C CA . TRP A 1 445 ? 24.711 3.532 -33.604 1.00 89.56 445 TRP A CA 1
ATOM 3668 C C . TRP A 1 445 ? 23.304 3.562 -34.192 1.00 89.56 445 TRP A C 1
ATOM 3670 O O . TRP A 1 445 ? 22.461 2.789 -33.760 1.00 89.56 445 TRP A O 1
ATOM 3680 N N . TYR A 1 446 ? 23.050 4.432 -35.175 1.00 90.19 446 TYR A N 1
ATOM 3681 C CA . TYR A 1 446 ? 21.739 4.572 -35.815 1.00 90.19 446 TYR A CA 1
ATOM 3682 C C . TYR A 1 446 ? 21.520 3.629 -37.001 1.00 90.19 446 TYR A C 1
ATOM 3684 O O . TYR A 1 446 ? 20.391 3.510 -37.485 1.00 90.19 446 TYR A O 1
ATOM 3692 N N . ARG A 1 447 ? 22.567 2.940 -37.464 1.00 86.44 447 ARG A N 1
ATOM 3693 C CA . ARG A 1 447 ? 22.464 1.903 -38.500 1.00 86.44 447 ARG A CA 1
ATOM 3694 C C . ARG A 1 447 ? 22.168 0.572 -37.828 1.00 86.44 447 ARG A C 1
ATOM 3696 O O . ARG A 1 447 ? 22.937 0.212 -36.955 1.00 86.44 447 ARG A O 1
ATOM 3703 N N . ARG A 1 448 ? 21.108 -0.138 -38.206 1.00 77.50 448 ARG A N 1
ATOM 3704 C CA . ARG A 1 448 ? 20.811 -1.449 -37.611 1.00 77.50 448 ARG A CA 1
ATOM 3705 C C . ARG A 1 448 ? 21.836 -2.500 -38.016 1.00 77.50 448 ARG A C 1
ATOM 3707 O O . ARG A 1 448 ? 22.323 -2.409 -39.166 1.00 77.50 448 ARG A O 1
#

Organism: NCBI:txid181874

pLDDT: mean 88.48, std 11.26, range [32.09, 98.06]

Sequence (448 aa):
MPIKAIVFEVNFTVWSGILDPQKWGKGHSARPKLEDNLERDVSDKRIIRDVSDYSREIRLFEDIPKIIHDIKKRRIRLGFVSKDSPRAMCDRALYFFEYPDENYKDVPIIRNVDFDETGNGDYINIFKNIKGWASAEGGEILFFDCHEESLAVERELGVHVEIVSHRTGVTWDIYNGAVKKYERGGGGGGKGPDTPYYGQPKLGKLLGEGKFSKVYEAVDDDDAVIKVLKNWTTEQRRRLLEIYAVIKTGRPFDPGSNQQDQYLCMIALELRNLHIINELKDPKPEDFSGWFKMKKIQGTHVWKHRLYRKHPFSVEFQEFIKSCMYLTMDAIEHVVKKYGVEHCDAHFKNVVFDFDGDKPVRASLLDWGIAVRMKWDGSRYIRGDDFQLIVPIYSDSKPGMKYTPDEFRRYWIGWMVKTEYTALWSRNVITSRDGEEFLKDLNWWYRR